Protein AF-0000000086679784 (afdb_homodimer)

Organism: NCBI:txid175570

InterPro domains:
  IPR012932 Vitamin K epoxide reductase [PF07884] (22-150)
  IPR012932 Vitamin K epoxide reductase [SM00756] (15-156)
  IPR038354 VKOR domain superfamily [G3DSA:1.20.1440.130] (6-198)
  IPR041714 Vitamin K epoxide reductase, Actinobacteria-type [cd12922] (22-152)

Radius of gyration: 24.2 Å; Cα contacts (8 Å, |Δi|>4): 444; chains: 2; bounding box: 61×72×58 Å

pLDDT: mean 85.0, std 12.87, range [53.09, 98.31]

Structure (mmCIF, N/CA/C/O backbone):
data_AF-0000000086679784-model_v1
#
loop_
_entity.id
_entity.type
_entity.pdbx_description
1 polymer 'Membrane protein'
#
loop_
_atom_site.group_PDB
_atom_site.id
_atom_site.type_symbol
_atom_site.label_atom_id
_atom_site.label_alt_id
_atom_site.label_comp_id
_atom_site.label_asym_id
_atom_site.label_entity_id
_atom_site.label_seq_id
_atom_site.pdbx_PDB_ins_code
_atom_site.Cartn_x
_atom_site.Cartn_y
_atom_site.Cartn_z
_atom_site.occupancy
_atom_site.B_iso_or_equiv
_atom_site.auth_seq_id
_atom_site.auth_comp_id
_atom_site.auth_asym_id
_atom_site.auth_atom_id
_atom_site.pdbx_PDB_mo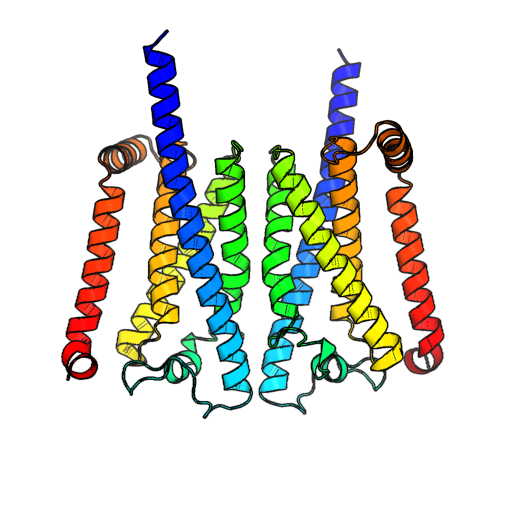del_num
ATOM 1 N N . MET A 1 1 ? -14.664 29.469 30.375 1 55.25 1 MET A N 1
ATOM 2 C CA . MET A 1 1 ? -13.359 28.875 30.094 1 55.25 1 MET A CA 1
ATOM 3 C C . MET A 1 1 ? -13.414 27.344 30.219 1 55.25 1 MET A C 1
ATOM 5 O O . MET A 1 1 ? -12.852 26.641 29.375 1 55.25 1 MET A O 1
ATOM 9 N N . THR A 1 2 ? -14.078 26.844 31.156 1 61.72 2 THR A N 1
ATOM 10 C CA . THR A 1 2 ? -14.266 25.422 31.438 1 61.72 2 THR A CA 1
ATOM 11 C C . THR A 1 2 ? -15.062 24.75 30.328 1 61.72 2 THR A C 1
ATOM 13 O O . THR A 1 2 ? -14.812 23.594 29.984 1 61.72 2 THR A O 1
ATOM 16 N N . ASP A 1 3 ? -15.945 25.484 29.672 1 59.34 3 ASP A N 1
ATOM 17 C CA . ASP A 1 3 ? -16.828 24.938 28.656 1 59.34 3 ASP A CA 1
ATOM 18 C C . ASP A 1 3 ? -16.047 24.641 27.359 1 59.34 3 ASP A C 1
ATOM 20 O O . ASP A 1 3 ? -16.25 23.609 26.734 1 59.34 3 ASP A O 1
ATOM 24 N N . VAL A 1 4 ? -15.148 25.547 27.047 1 64.5 4 VAL A N 1
ATOM 25 C CA . VAL A 1 4 ? -14.336 25.375 25.844 1 64.5 4 VAL A CA 1
ATOM 26 C C . VAL A 1 4 ? -13.422 24.172 26 1 64.5 4 VAL A C 1
ATOM 28 O O . VAL A 1 4 ? -13.242 23.375 25.062 1 64.5 4 VAL A O 1
ATOM 31 N N . LEU A 1 5 ? -12.875 23.969 27.203 1 61.12 5 LEU A N 1
ATOM 32 C CA . LEU A 1 5 ? -11.977 22.844 27.469 1 61.12 5 LEU A CA 1
ATOM 33 C C . LEU A 1 5 ? -12.719 21.516 27.391 1 61.12 5 LEU A C 1
ATOM 35 O O . LEU A 1 5 ? -12.188 20.531 26.875 1 61.12 5 LEU A O 1
ATOM 39 N N . THR A 1 6 ? -13.945 21.484 27.969 1 57.5 6 THR A N 1
ATOM 40 C CA . THR A 1 6 ? -14.758 20.281 27.922 1 57.5 6 THR A CA 1
ATOM 41 C C . THR A 1 6 ? -15.133 19.938 26.469 1 57.5 6 THR A C 1
ATOM 43 O O . THR A 1 6 ? -15.164 18.766 26.094 1 57.5 6 THR A O 1
ATOM 46 N N . ARG A 1 7 ? -15.445 20.938 25.719 1 55.91 7 ARG A N 1
ATOM 47 C CA . ARG A 1 7 ? -15.789 20.719 24.328 1 55.91 7 ARG A CA 1
ATOM 48 C C . ARG A 1 7 ? -14.586 20.203 23.547 1 55.91 7 ARG A C 1
ATOM 50 O O . ARG A 1 7 ? -14.719 19.297 22.719 1 55.91 7 ARG A O 1
ATOM 57 N N . LEU A 1 8 ? -13.508 20.766 23.875 1 56.53 8 LEU A N 1
ATOM 58 C CA . LEU A 1 8 ? -12.281 20.328 23.203 1 56.53 8 LEU A CA 1
ATOM 59 C C . LEU A 1 8 ? -11.953 18.891 23.562 1 56.53 8 LEU A C 1
ATOM 61 O O . LEU A 1 8 ? -11.508 18.125 22.703 1 56.53 8 LEU A O 1
ATOM 65 N N . ARG A 1 9 ? -12.086 18.594 24.781 1 53.34 9 ARG A N 1
ATOM 66 C CA . ARG A 1 9 ? -11.828 17.234 25.266 1 53.34 9 ARG A CA 1
ATOM 67 C C . ARG A 1 9 ? -12.797 16.25 24.625 1 53.34 9 ARG A C 1
ATOM 69 O O . ARG A 1 9 ? -12.406 15.133 24.266 1 53.34 9 ARG A O 1
ATOM 76 N N . THR A 1 10 ? -14 16.672 24.516 1 55.75 10 THR A N 1
ATOM 77 C CA . THR A 1 10 ? -15 15.789 23.906 1 55.75 10 THR A CA 1
ATOM 78 C C . THR A 1 10 ? -14.703 15.57 22.438 1 55.75 10 THR A C 1
ATOM 80 O O . THR A 1 10 ? -14.82 14.445 21.922 1 55.75 10 THR A O 1
ATOM 83 N N . ILE A 1 11 ? -14.344 16.609 21.812 1 55.75 11 ILE A N 1
ATOM 84 C CA . ILE A 1 11 ? -14.016 16.531 20.391 1 55.75 11 ILE A CA 1
ATOM 85 C C . ILE A 1 11 ? -12.789 15.641 20.203 1 55.75 11 ILE A C 1
ATOM 87 O O . ILE A 1 11 ? -12.758 14.812 19.281 1 55.75 11 ILE A O 1
ATOM 91 N N . ARG A 1 12 ? -11.922 15.867 21.062 1 55.5 12 ARG A N 1
ATOM 92 C CA . ARG A 1 12 ? -10.695 15.078 20.984 1 55.5 12 ARG A CA 1
ATOM 93 C C . ARG A 1 12 ? -10.984 13.602 21.219 1 55.5 12 ARG A C 1
ATOM 95 O O . ARG A 1 12 ? -10.43 12.734 20.531 1 55.5 12 ARG A O 1
ATOM 102 N N . HIS A 1 13 ? -11.734 13.445 22.25 1 59.12 13 HIS A N 1
ATOM 103 C CA . HIS A 1 13 ? -12.07 12.055 22.562 1 59.12 13 HIS A CA 1
ATOM 104 C C . HIS A 1 13 ? -12.836 11.414 21.406 1 59.12 13 HIS A C 1
ATOM 106 O O . HIS A 1 13 ? -12.609 10.25 21.078 1 59.12 13 HIS A O 1
ATOM 112 N N . ARG A 1 14 ? -13.523 12.242 20.828 1 66.75 14 ARG A N 1
ATOM 113 C CA . ARG A 1 14 ? -14.328 11.742 19.719 1 66.75 14 ARG A CA 1
ATOM 114 C C . ARG A 1 14 ? -13.461 11.492 18.484 1 66.75 14 ARG A C 1
ATOM 116 O O . ARG A 1 14 ? -13.609 10.477 17.812 1 66.75 14 ARG A O 1
ATOM 123 N N . ASN A 1 15 ? -12.5 12.305 18.359 1 76.12 15 ASN A N 1
ATOM 124 C CA . ASN A 1 15 ? -11.594 12.133 17.234 1 76.12 15 ASN A CA 1
ATOM 125 C C . ASN A 1 15 ? -10.703 10.906 17.406 1 76.12 15 ASN A C 1
ATOM 127 O O . ASN A 1 15 ? -10.469 10.164 16.453 1 76.12 15 ASN A O 1
ATOM 131 N N . GLY A 1 16 ? -10.32 10.766 18.609 1 85 16 GLY A N 1
ATOM 132 C CA . GLY A 1 16 ? -9.492 9.609 18.906 1 85 16 GLY A CA 1
ATOM 133 C C . GLY A 1 16 ? -10.195 8.289 18.641 1 85 16 GLY A C 1
ATOM 134 O O . GLY A 1 16 ? -9.602 7.363 18.094 1 85 16 GLY A O 1
ATOM 135 N N . TRP A 1 17 ? -11.359 8.328 18.938 1 83.69 17 TRP A N 1
ATOM 136 C CA . TRP A 1 17 ? -12.141 7.109 18.75 1 83.69 17 TRP A CA 1
ATOM 137 C C . TRP A 1 17 ? -12.383 6.848 17.266 1 83.69 17 TRP A C 1
ATOM 139 O O . TRP A 1 17 ? -12.234 5.715 16.797 1 83.69 17 TRP A O 1
ATOM 149 N N . ILE A 1 18 ? -12.758 7.832 16.484 1 86.38 18 ILE A N 1
ATOM 150 C CA . ILE A 1 18 ? -13.07 7.691 15.07 1 86.38 18 ILE A CA 1
ATOM 151 C C . ILE A 1 18 ? -11.82 7.238 14.312 1 86.38 18 ILE A C 1
ATOM 153 O O . ILE A 1 18 ? -11.867 6.254 13.57 1 86.38 18 ILE A O 1
ATOM 157 N N . PHE A 1 19 ? -10.758 7.891 14.586 1 92.31 19 PHE A N 1
ATOM 158 C CA . PHE A 1 19 ? -9.531 7.559 13.867 1 92.31 19 PHE A CA 1
ATOM 159 C C . PHE A 1 19 ? -8.922 6.27 14.406 1 92.31 19 PHE A C 1
ATOM 161 O O . PHE A 1 19 ? -8.25 5.543 13.664 1 92.31 19 PHE A O 1
ATOM 168 N N . GLY A 1 20 ? -9.156 6.016 15.68 1 93.06 20 GLY A N 1
ATOM 169 C CA . GLY A 1 20 ? -8.727 4.738 16.219 1 93.06 20 GLY A CA 1
ATOM 170 C C . GLY A 1 20 ? -9.398 3.551 15.555 1 93.06 20 GLY A C 1
ATOM 171 O O . GLY A 1 20 ? -8.742 2.578 15.188 1 93.06 20 GLY A O 1
ATOM 172 N N . THR A 1 21 ? -10.648 3.684 15.438 1 90.62 21 THR A N 1
ATOM 173 C CA . THR A 1 21 ? -11.406 2.625 14.789 1 90.62 21 THR A CA 1
ATOM 174 C C . THR A 1 21 ? -11.016 2.5 13.32 1 90.62 21 THR A C 1
ATOM 176 O O . THR A 1 21 ? -10.914 1.392 12.789 1 90.62 21 THR A O 1
ATOM 179 N N . MET A 1 22 ? -10.875 3.574 12.68 1 94.44 22 MET A N 1
ATOM 180 C CA . MET A 1 22 ? -10.43 3.576 11.297 1 94.44 22 MET A CA 1
ATOM 181 C C . MET A 1 22 ? -9.086 2.863 11.156 1 94.44 22 MET A C 1
ATOM 183 O O . MET A 1 22 ? -8.906 2.051 10.25 1 94.44 22 MET A O 1
ATOM 187 N N . LEU A 1 23 ? -8.234 3.131 12.094 1 97 23 LEU A N 1
ATOM 188 C CA . LEU A 1 23 ? -6.902 2.537 12.078 1 97 23 LEU A CA 1
ATOM 189 C C . LEU A 1 23 ? -6.977 1.027 12.273 1 97 23 LEU A C 1
ATOM 191 O O . LEU A 1 23 ? -6.398 0.267 11.492 1 97 23 LEU A O 1
ATOM 195 N N . VAL A 1 24 ? -7.66 0.61 13.242 1 96.88 24 VAL A N 1
ATOM 196 C CA . VAL A 1 24 ? -7.766 -0.813 13.547 1 96.88 24 VAL A CA 1
ATOM 197 C C . VAL A 1 24 ? -8.391 -1.548 12.359 1 96.88 24 VAL A C 1
ATOM 199 O O . VAL A 1 24 ? -7.895 -2.592 11.938 1 96.88 24 VAL A O 1
ATOM 202 N N . SER A 1 25 ? -9.438 -0.986 11.859 1 95.81 25 SER A N 1
ATOM 203 C CA . SER A 1 25 ? -10.125 -1.609 10.734 1 95.81 25 SER A CA 1
ATOM 204 C C . SER A 1 25 ? -9.234 -1.67 9.5 1 95.81 25 SER A C 1
ATOM 206 O O . SER A 1 25 ? -9.211 -2.68 8.789 1 95.81 25 SER A O 1
ATOM 208 N N . SER A 1 26 ? -8.539 -0.614 9.234 1 98 26 SER A N 1
ATOM 209 C CA . SER A 1 26 ? -7.676 -0.592 8.055 1 98 26 SER A CA 1
ATOM 210 C C . SER A 1 26 ? -6.504 -1.557 8.211 1 98 26 SER A C 1
ATOM 212 O O . SER A 1 26 ? -6.074 -2.178 7.238 1 98 26 SER A O 1
ATOM 214 N N . VAL A 1 27 ? -5.977 -1.725 9.414 1 98.31 27 VAL A N 1
ATOM 215 C CA . VAL A 1 27 ? -4.902 -2.678 9.672 1 98.31 27 VAL A CA 1
ATOM 216 C C . VAL A 1 27 ? -5.414 -4.102 9.469 1 98.31 27 VAL A C 1
ATOM 218 O O . VAL A 1 27 ? -4.73 -4.934 8.867 1 98.31 27 VAL A O 1
ATOM 221 N N . LEU A 1 28 ? -6.57 -4.332 9.922 1 97.38 28 LEU A N 1
ATOM 222 C CA . LEU A 1 28 ? -7.172 -5.648 9.734 1 97.38 28 LEU A CA 1
ATOM 223 C C . LEU A 1 28 ? -7.371 -5.949 8.258 1 97.38 28 LEU A C 1
ATOM 225 O O . LEU A 1 28 ? -7.102 -7.062 7.801 1 97.38 28 LEU A O 1
ATOM 229 N N . SER A 1 29 ? -7.879 -4.977 7.566 1 97.81 29 SER A N 1
ATOM 230 C CA . SER A 1 29 ? -8.078 -5.148 6.133 1 97.81 29 SER A CA 1
ATOM 231 C C . SER A 1 29 ? -6.758 -5.379 5.414 1 97.81 29 SER A C 1
ATOM 233 O O . SER A 1 29 ? -6.676 -6.207 4.504 1 97.81 29 SER A O 1
ATOM 235 N N . LEU A 1 30 ? -5.762 -4.68 5.805 1 98.25 30 LEU A N 1
ATOM 236 C CA . LEU A 1 30 ? -4.441 -4.871 5.215 1 98.25 30 LEU A CA 1
ATOM 237 C C . LEU A 1 30 ? -3.924 -6.281 5.488 1 98.25 30 LEU A C 1
ATOM 239 O O . LEU A 1 30 ? -3.404 -6.941 4.59 1 98.25 30 LEU A O 1
ATOM 243 N N . LEU A 1 31 ? -4.035 -6.73 6.672 1 97.69 31 LEU A N 1
ATOM 244 C CA . LEU A 1 31 ? -3.604 -8.078 7.043 1 97.69 31 LEU A CA 1
ATOM 245 C C . LEU A 1 31 ? -4.34 -9.125 6.223 1 97.69 31 LEU A C 1
ATOM 247 O O . LEU A 1 31 ? -3.721 -10.055 5.699 1 97.69 31 LEU A O 1
ATOM 251 N N . ALA A 1 32 ? -5.594 -8.961 6.145 1 96.94 32 ALA A N 1
ATOM 252 C CA . ALA A 1 32 ? -6.395 -9.891 5.355 1 96.94 32 ALA A CA 1
ATOM 253 C C . ALA A 1 32 ? -5.961 -9.883 3.893 1 96.94 32 ALA A C 1
ATOM 255 O O . ALA A 1 32 ? -5.824 -10.945 3.273 1 96.94 32 ALA A O 1
ATOM 256 N N . SER A 1 33 ? -5.777 -8.695 3.354 1 97.56 33 SER A N 1
ATOM 257 C CA . SER A 1 33 ? -5.336 -8.57 1.967 1 97.56 33 SER A CA 1
ATOM 258 C C . SER A 1 33 ? -3.967 -9.203 1.762 1 97.56 33 SER A C 1
ATOM 260 O O . SER A 1 33 ? -3.701 -9.805 0.716 1 97.56 33 SER A O 1
ATOM 262 N N . PHE A 1 34 ? -3.146 -9.062 2.732 1 97.19 34 PHE A N 1
ATOM 263 C CA . PHE A 1 34 ? -1.82 -9.664 2.67 1 97.19 34 PHE A CA 1
ATOM 264 C C . PHE A 1 34 ? -1.92 -11.188 2.658 1 97.19 34 PHE A C 1
ATOM 266 O O . PHE A 1 34 ? -1.268 -11.852 1.85 1 97.19 34 PHE A O 1
ATOM 273 N N . VAL A 1 35 ? -2.658 -11.758 3.506 1 95.62 35 VAL A N 1
ATOM 274 C CA . VAL A 1 35 ? -2.848 -13.203 3.559 1 95.62 35 VAL A CA 1
ATOM 275 C C . VAL A 1 35 ? -3.424 -13.695 2.234 1 95.62 35 VAL A C 1
ATOM 277 O O . VAL A 1 35 ? -2.961 -14.695 1.684 1 95.62 35 VAL A O 1
ATOM 280 N N . LEU A 1 36 ? -4.359 -12.984 1.715 1 95.19 36 LEU A N 1
ATOM 281 C CA . LEU A 1 36 ? -4.98 -13.367 0.452 1 95.19 36 LEU A CA 1
ATOM 282 C C . LEU A 1 36 ? -3.969 -13.32 -0.688 1 95.19 36 LEU A C 1
ATOM 284 O O . LEU A 1 36 ? -4.012 -14.156 -1.594 1 95.19 36 LEU A O 1
ATOM 288 N N . ALA A 1 37 ? -3.104 -12.344 -0.638 1 96.06 37 ALA A N 1
ATOM 289 C CA . ALA A 1 37 ? -2.064 -12.25 -1.659 1 96.06 37 ALA A CA 1
ATOM 290 C C . ALA A 1 37 ? -1.125 -13.453 -1.603 1 96.06 37 ALA A C 1
ATOM 292 O O . ALA A 1 37 ? -0.777 -14.023 -2.637 1 96.06 37 ALA A O 1
ATOM 293 N N . VAL A 1 38 ? -0.742 -13.812 -0.437 1 95 38 VAL A N 1
ATOM 294 C CA . VAL A 1 38 ? 0.135 -14.969 -0.259 1 95 38 VAL A CA 1
ATOM 295 C C . VAL A 1 38 ? -0.573 -16.234 -0.73 1 95 38 VAL A C 1
ATOM 297 O O . VAL A 1 38 ? 0.026 -17.078 -1.407 1 95 38 VAL A O 1
ATOM 300 N N . GLU A 1 39 ? -1.813 -16.344 -0.437 1 93.5 39 GLU A N 1
ATOM 301 C CA . GLU A 1 39 ? -2.582 -17.5 -0.86 1 93.5 39 GLU A CA 1
ATOM 302 C C . GLU A 1 39 ? -2.734 -17.547 -2.377 1 93.5 39 GLU A C 1
ATOM 304 O O . GLU A 1 39 ? -2.766 -18.625 -2.977 1 93.5 39 GLU A O 1
ATOM 309 N N . ALA A 1 40 ? -2.871 -16.391 -2.934 1 93.12 40 ALA A N 1
ATOM 310 C CA . ALA A 1 40 ? -2.949 -16.344 -4.391 1 93.12 40 ALA A CA 1
ATOM 311 C C . ALA A 1 40 ? -1.681 -16.906 -5.027 1 93.12 40 ALA A C 1
ATOM 313 O O . ALA A 1 40 ? -1.745 -17.609 -6.035 1 93.12 40 ALA A O 1
ATOM 314 N N . VAL A 1 41 ? -0.55 -16.641 -4.469 1 93.69 41 VAL A N 1
ATOM 315 C CA . VAL A 1 41 ? 0.724 -17.141 -4.973 1 93.69 41 VAL A CA 1
ATOM 316 C C . VAL A 1 41 ? 0.803 -18.656 -4.758 1 93.69 41 VAL A C 1
ATOM 318 O O . VAL A 1 41 ? 1.224 -19.391 -5.648 1 93.69 41 VAL A O 1
ATOM 321 N N . ASN A 1 42 ? 0.384 -19.094 -3.648 1 93.44 42 ASN A N 1
ATOM 322 C CA . ASN A 1 42 ? 0.397 -20.531 -3.348 1 93.44 42 ASN A CA 1
ATOM 323 C C . ASN A 1 42 ? -0.517 -21.312 -4.289 1 93.44 42 ASN A C 1
ATOM 325 O O . ASN A 1 42 ? -0.154 -22.391 -4.758 1 93.44 42 ASN A O 1
ATOM 329 N N . LEU A 1 43 ? -1.602 -20.766 -4.523 1 92.75 43 LEU A N 1
ATOM 330 C CA . LEU A 1 43 ? -2.557 -21.422 -5.402 1 92.75 43 LEU A CA 1
ATOM 331 C C . LEU A 1 43 ? -2.055 -21.438 -6.844 1 92.75 43 LEU A C 1
ATOM 333 O O . LEU A 1 43 ? -2.307 -22.391 -7.586 1 92.75 43 LEU A O 1
ATOM 337 N N . ALA A 1 44 ? -1.4 -20.375 -7.168 1 91.81 44 ALA A N 1
ATOM 338 C CA . ALA A 1 44 ? -0.791 -20.344 -8.5 1 91.81 44 ALA A CA 1
ATOM 339 C C . ALA A 1 44 ? 0.271 -21.438 -8.641 1 91.81 44 ALA A C 1
ATOM 341 O O . ALA A 1 44 ? 0.375 -22.078 -9.688 1 91.81 44 ALA A O 1
ATOM 342 N N . ALA A 1 45 ? 0.995 -21.688 -7.621 1 92.31 45 ALA A N 1
ATOM 343 C CA . ALA A 1 45 ? 2.051 -22.688 -7.609 1 92.31 45 ALA A CA 1
ATOM 344 C C . ALA A 1 45 ? 1.464 -24.109 -7.605 1 92.31 45 ALA A C 1
ATOM 346 O O . ALA A 1 45 ? 1.995 -25 -8.258 1 92.31 45 ALA A O 1
ATOM 347 N N . ASP A 1 46 ? 0.399 -24.172 -6.816 1 92.62 46 ASP A N 1
ATOM 348 C CA . ASP A 1 46 ? -0.284 -25.453 -6.695 1 92.62 46 ASP A CA 1
ATOM 349 C C . ASP A 1 46 ? -1.795 -25.266 -6.578 1 92.62 46 ASP A C 1
ATOM 351 O O . ASP A 1 46 ? -2.312 -25 -5.492 1 92.62 46 ASP A O 1
ATOM 355 N N . PRO A 1 47 ? -2.451 -25.484 -7.645 1 88.06 47 PRO A N 1
ATOM 356 C CA . PRO A 1 47 ? -3.9 -25.266 -7.645 1 88.06 47 PRO A CA 1
ATOM 357 C C . PRO A 1 47 ? -4.629 -26.156 -6.645 1 88.06 47 PRO A C 1
ATOM 359 O O . PRO A 1 47 ? -5.758 -25.859 -6.25 1 88.06 47 PRO A O 1
ATOM 362 N N . ASP A 1 48 ? -4.02 -27.25 -6.262 1 85.81 48 ASP A N 1
ATOM 363 C CA . ASP A 1 48 ? -4.66 -28.156 -5.328 1 85.81 48 ASP A CA 1
ATOM 364 C C . ASP A 1 48 ? -4.113 -27.984 -3.912 1 85.81 48 ASP A C 1
ATOM 366 O O . ASP A 1 48 ? -4.305 -28.844 -3.051 1 85.81 48 ASP A O 1
ATOM 370 N N . ALA A 1 49 ? -3.492 -26.891 -3.773 1 84.75 49 ALA A N 1
ATOM 371 C CA . ALA A 1 49 ? -2.895 -26.641 -2.465 1 84.75 49 ALA A CA 1
ATOM 372 C C . ALA A 1 49 ? -3.963 -26.562 -1.38 1 84.75 49 ALA A C 1
ATOM 374 O O . ALA A 1 49 ? -5.055 -26.031 -1.614 1 84.75 49 ALA A O 1
ATOM 375 N N . THR A 1 50 ? -3.707 -27.109 -0.229 1 82.19 50 THR A N 1
ATOM 376 C CA . THR A 1 50 ? -4.586 -27 0.929 1 82.19 50 THR A CA 1
ATOM 377 C C . THR A 1 50 ? -4.309 -25.719 1.7 1 82.19 50 THR A C 1
ATOM 379 O O . THR A 1 50 ? -3.283 -25.609 2.375 1 82.19 50 THR A O 1
ATOM 382 N N . LEU A 1 51 ? -5.188 -24.891 1.555 1 82.5 51 LEU A N 1
ATOM 383 C CA . LEU A 1 51 ? -5.035 -23.609 2.25 1 82.5 51 LEU A CA 1
ATOM 384 C C . LEU A 1 51 ? -5.613 -23.688 3.658 1 82.5 51 LEU A C 1
ATOM 386 O O . LEU A 1 51 ? -6.453 -24.547 3.945 1 82.5 51 LEU A O 1
ATOM 390 N N . SER A 1 52 ? -5.141 -22.812 4.539 1 79.75 52 SER A N 1
ATOM 391 C CA . SER A 1 52 ? -5.562 -22.797 5.938 1 79.75 52 SER A CA 1
ATOM 392 C C . SER A 1 52 ? -7.039 -22.438 6.066 1 79.75 52 SER A C 1
ATOM 394 O O . SER A 1 52 ? -7.691 -22.797 7.047 1 79.75 52 SER A O 1
ATOM 396 N N . CYS A 1 53 ? -7.57 -21.906 5.066 1 81.12 53 CYS A N 1
ATOM 397 C CA . CYS A 1 53 ? -8.953 -21.453 5.156 1 81.12 53 CYS A CA 1
ATOM 398 C C . CYS A 1 53 ? -9.875 -22.344 4.328 1 81.12 53 CYS A C 1
ATOM 400 O O . CYS A 1 53 ? -11.031 -21.984 4.082 1 81.12 53 CYS A O 1
ATOM 402 N N . ASN A 1 54 ? -9.367 -23.406 3.914 1 88.25 54 ASN A N 1
ATOM 403 C CA . ASN A 1 54 ? -10.195 -24.438 3.311 1 88.25 54 ASN A CA 1
ATOM 404 C C . ASN A 1 54 ? -10.742 -25.406 4.363 1 88.25 54 ASN A C 1
ATOM 406 O O . ASN A 1 54 ? -10.062 -26.359 4.734 1 88.25 54 ASN A O 1
ATOM 410 N N . ILE A 1 55 ? -11.852 -25.156 4.82 1 83.06 55 ILE A N 1
ATOM 411 C CA . ILE A 1 55 ? -12.422 -25.969 5.898 1 83.06 55 ILE A CA 1
ATOM 412 C C . ILE A 1 55 ? -13.398 -26.984 5.32 1 83.06 55 ILE A C 1
ATOM 414 O O . ILE A 1 55 ? -13.336 -28.172 5.656 1 83.06 55 ILE A O 1
ATOM 418 N N . ASN A 1 56 ? -14.297 -26.656 4.516 1 85.88 56 ASN A N 1
ATOM 419 C CA . ASN A 1 56 ? -15.273 -27.5 3.826 1 85.88 56 ASN A CA 1
ATOM 420 C C . ASN A 1 56 ? -15.672 -26.891 2.479 1 85.88 56 ASN A C 1
ATOM 422 O O . ASN A 1 56 ? -14.992 -26.016 1.962 1 85.88 56 ASN A O 1
ATOM 426 N N . ALA A 1 57 ? -16.703 -27.422 1.917 1 82.69 57 ALA A N 1
ATOM 427 C CA . ALA A 1 57 ? -17.109 -27.016 0.577 1 82.69 57 ALA A CA 1
ATOM 428 C C . ALA A 1 57 ? -17.672 -25.594 0.583 1 82.69 57 ALA A C 1
ATOM 430 O O . ALA A 1 57 ? -17.562 -24.875 -0.414 1 82.69 57 ALA A O 1
ATOM 431 N N . VAL A 1 58 ? -18.188 -25.203 1.66 1 83.69 58 VAL A N 1
ATOM 432 C CA . VAL A 1 58 ? -18.828 -23.891 1.757 1 83.69 58 VAL A CA 1
ATOM 433 C C . VAL A 1 58 ? -17.797 -22.844 2.176 1 83.69 58 VAL A C 1
ATOM 435 O O . VAL A 1 58 ? -17.812 -21.703 1.693 1 83.69 58 VAL A O 1
ATOM 438 N N . ILE A 1 59 ? -16.922 -23.219 3.031 1 87.88 59 ILE A N 1
ATOM 439 C CA . ILE A 1 59 ? -15.844 -22.344 3.463 1 87.88 59 ILE A CA 1
ATOM 440 C C . ILE A 1 59 ? -14.539 -22.781 2.803 1 87.88 59 ILE A C 1
ATOM 442 O O . ILE A 1 59 ? -13.859 -23.688 3.291 1 87.88 59 ILE A O 1
ATOM 446 N N . SER A 1 60 ? -14.258 -22.156 1.728 1 89.94 60 SER A N 1
ATOM 447 C CA . SER A 1 60 ? -13.086 -22.516 0.928 1 89.94 60 SER A CA 1
ATOM 448 C C . SER A 1 60 ? -12.445 -21.297 0.292 1 89.94 60 SER A C 1
ATOM 450 O O . SER A 1 60 ? -12.977 -20.734 -0.677 1 89.94 60 SER A O 1
ATOM 452 N N . CYS A 1 61 ? -11.328 -20.969 0.693 1 88.62 61 CYS A N 1
ATOM 453 C CA . CYS A 1 61 ? -10.594 -19.828 0.142 1 88.62 61 CYS A CA 1
ATOM 454 C C . CYS A 1 61 ? -10.109 -20.125 -1.271 1 88.62 61 CYS A C 1
ATOM 456 O O . CYS A 1 61 ? -10.086 -19.25 -2.127 1 88.62 61 CYS A O 1
ATOM 458 N N . GLY A 1 62 ? -9.727 -21.391 -1.388 1 90.88 62 GLY A N 1
ATOM 459 C CA . GLY A 1 62 ? -9.195 -21.797 -2.68 1 90.88 62 GLY A CA 1
ATOM 460 C C . GLY A 1 62 ? -10.203 -21.672 -3.805 1 90.88 62 GLY A C 1
ATOM 461 O O . GLY A 1 62 ? -9.875 -21.219 -4.902 1 90.88 62 GLY A O 1
ATOM 462 N N . THR A 1 63 ? -11.406 -22.062 -3.516 1 91.31 63 THR A N 1
ATOM 463 C CA . THR A 1 63 ? -12.469 -22 -4.52 1 91.31 63 THR A CA 1
ATOM 464 C C . THR A 1 63 ? -12.742 -20.547 -4.906 1 91.31 63 THR A C 1
ATOM 466 O O . THR A 1 63 ? -12.898 -20.234 -6.09 1 91.31 63 THR A O 1
ATOM 469 N N . VAL A 1 64 ? -12.758 -19.734 -3.959 1 91.88 64 VAL A N 1
ATOM 470 C CA . VAL A 1 64 ? -13.023 -18.312 -4.227 1 91.88 64 VAL A CA 1
ATOM 471 C C . VAL A 1 64 ? -11.828 -17.703 -4.953 1 91.88 64 VAL A C 1
ATOM 473 O O . VAL A 1 64 ? -12 -17 -5.949 1 91.88 64 VAL A O 1
ATOM 476 N N . ALA A 1 65 ? -10.641 -18.016 -4.523 1 90.62 65 ALA A N 1
ATOM 477 C CA . ALA A 1 65 ? -9.422 -17.453 -5.086 1 90.62 65 ALA A CA 1
ATOM 478 C C . ALA A 1 65 ? -9.188 -17.953 -6.512 1 90.62 65 ALA A C 1
ATOM 480 O O . ALA A 1 65 ? -8.516 -17.297 -7.305 1 90.62 65 ALA A O 1
ATOM 481 N N . GLY A 1 66 ? -9.711 -19.047 -6.812 1 90.75 66 GLY A N 1
ATOM 482 C CA . GLY A 1 66 ? -9.539 -19.625 -8.141 1 90.75 66 GLY A CA 1
ATOM 483 C C . GLY A 1 66 ? -10.562 -19.141 -9.141 1 90.75 66 GLY A C 1
ATOM 484 O O . GLY A 1 66 ? -10.469 -19.453 -10.336 1 90.75 66 GLY A O 1
ATOM 485 N N . SER A 1 67 ? -11.484 -18.375 -8.711 1 92.75 67 SER A N 1
ATOM 486 C CA . SER A 1 67 ? -12.508 -17.844 -9.602 1 92.75 67 SER A CA 1
ATOM 487 C C . SER A 1 67 ? -11.984 -16.641 -10.391 1 92.75 67 SER A C 1
ATOM 489 O O . SER A 1 67 ? -11.016 -16 -9.984 1 92.75 67 SER A O 1
ATOM 491 N N . TRP A 1 68 ? -12.641 -16.344 -11.555 1 93.31 68 TRP A N 1
ATOM 492 C CA . TRP A 1 68 ? -12.211 -15.234 -12.383 1 93.31 68 TRP A CA 1
ATOM 493 C C . TRP A 1 68 ? -12.477 -13.898 -11.695 1 93.31 68 TRP A C 1
ATOM 495 O O . TRP A 1 68 ? -11.773 -12.914 -11.945 1 93.31 68 TRP A O 1
ATOM 505 N N . GLN A 1 69 ? -13.445 -13.852 -10.797 1 93.69 69 GLN A N 1
ATOM 506 C CA . GLN A 1 69 ? -13.789 -12.633 -10.062 1 93.69 69 GLN A CA 1
ATOM 507 C C . GLN A 1 69 ? -12.648 -12.195 -9.156 1 93.69 69 GLN A C 1
ATOM 509 O O . GLN A 1 69 ? -12.484 -11 -8.883 1 93.69 69 GLN A O 1
ATOM 514 N N . ALA A 1 70 ? -11.859 -13.156 -8.719 1 92.94 70 ALA A N 1
ATOM 515 C CA . ALA A 1 70 ? -10.742 -12.859 -7.824 1 92.94 70 ALA A CA 1
ATOM 516 C C . ALA A 1 70 ? -9.562 -12.273 -8.594 1 92.94 70 ALA A C 1
ATOM 518 O O . ALA A 1 70 ? -8.602 -11.797 -7.992 1 92.94 70 ALA A O 1
ATOM 519 N N . HIS A 1 71 ? -9.602 -12.312 -9.914 1 94.38 71 HIS A N 1
ATOM 520 C CA . HIS A 1 71 ? -8.586 -11.781 -10.82 1 94.38 71 HIS A CA 1
ATOM 521 C C . HIS A 1 71 ? -9.211 -10.875 -11.875 1 94.38 71 HIS A C 1
ATOM 523 O O . HIS A 1 71 ? -8.891 -10.984 -13.062 1 94.38 71 HIS A O 1
ATOM 529 N N . LEU A 1 72 ? -10.055 -10.07 -11.422 1 92.88 72 LEU A N 1
ATOM 530 C CA . LEU A 1 72 ? -10.875 -9.258 -12.32 1 92.88 72 LEU A CA 1
ATOM 531 C C . LEU A 1 72 ? -9.992 -8.391 -13.211 1 92.88 72 LEU A C 1
ATOM 533 O O . LEU A 1 72 ? -10.289 -8.203 -14.398 1 92.88 72 LEU A O 1
ATOM 537 N N . PHE A 1 73 ? -8.883 -7.961 -12.797 1 94.06 73 PHE A N 1
ATOM 538 C CA . PHE A 1 73 ? -8.031 -7.043 -13.539 1 94.06 73 PHE A CA 1
ATOM 539 C C . PHE A 1 73 ? -6.809 -7.766 -14.086 1 94.06 73 PHE A C 1
ATOM 541 O O . PHE A 1 73 ? -5.824 -7.125 -14.469 1 94.06 73 PHE A O 1
ATOM 548 N N . GLY A 1 74 ? -6.824 -9.047 -14.047 1 92.56 74 GLY A N 1
ATOM 549 C CA . GLY A 1 74 ? -5.711 -9.828 -14.555 1 92.56 74 GLY A CA 1
ATOM 550 C C . GLY A 1 74 ? -4.676 -10.156 -13.5 1 92.56 74 GLY A C 1
ATOM 551 O O . GLY A 1 74 ? -3.629 -10.734 -13.797 1 92.56 74 GLY A O 1
ATOM 552 N N . PHE A 1 75 ? -4.793 -9.633 -12.375 1 95.31 75 PHE A N 1
ATOM 553 C CA . PHE A 1 75 ? -3.959 -9.93 -11.219 1 95.31 75 PHE A CA 1
ATOM 554 C C . PHE A 1 75 ? -4.812 -10.125 -9.977 1 95.31 75 PHE A C 1
ATOM 556 O O . PHE A 1 75 ? -5.996 -9.781 -9.969 1 95.31 75 PHE A O 1
ATOM 563 N N . PRO A 1 76 ? -4.297 -10.758 -9 1 95.88 76 PRO A N 1
ATOM 564 C CA . PRO A 1 76 ? -5.086 -10.922 -7.773 1 95.88 76 PRO A CA 1
ATOM 565 C C . PRO A 1 76 ? -5.582 -9.594 -7.211 1 95.88 76 PRO A C 1
ATOM 567 O O . PRO A 1 76 ? -4.785 -8.68 -6.98 1 95.88 76 PRO A O 1
ATOM 570 N N . ASN A 1 77 ? -6.887 -9.547 -6.957 1 96.81 77 ASN A N 1
ATOM 571 C CA . ASN A 1 77 ? -7.492 -8.32 -6.445 1 96.81 77 ASN A CA 1
ATOM 572 C C . ASN A 1 77 ? -6.895 -7.922 -5.098 1 96.81 77 ASN A C 1
ATOM 574 O O . ASN A 1 77 ? -6.984 -6.762 -4.695 1 96.81 77 ASN A O 1
ATOM 578 N N . ALA A 1 78 ? -6.324 -8.922 -4.41 1 96.31 78 ALA A N 1
ATOM 579 C CA . ALA A 1 78 ? -5.75 -8.695 -3.088 1 96.31 78 ALA A CA 1
ATOM 580 C C . ALA A 1 78 ? -4.668 -7.621 -3.141 1 96.31 78 ALA A C 1
ATOM 582 O O . ALA A 1 78 ? -4.418 -6.934 -2.148 1 96.31 78 ALA A O 1
ATOM 583 N N . PHE A 1 79 ? -4.035 -7.406 -4.293 1 97.81 79 PHE A N 1
ATOM 584 C CA . PHE A 1 79 ? -2.986 -6.402 -4.453 1 97.81 79 PHE A CA 1
ATOM 585 C C . PHE A 1 79 ? -3.547 -5 -4.262 1 97.81 79 PHE A C 1
ATOM 587 O O . PHE A 1 79 ? -2.855 -4.113 -3.756 1 97.81 79 PHE A O 1
ATOM 594 N N . LEU A 1 80 ? -4.789 -4.832 -4.637 1 97.44 80 LEU A N 1
ATOM 595 C CA . LEU A 1 80 ? -5.426 -3.531 -4.477 1 97.44 80 LEU A CA 1
ATOM 596 C C . LEU A 1 80 ? -5.586 -3.184 -2.998 1 97.44 80 LEU A C 1
ATOM 598 O O . LEU A 1 80 ? -5.402 -2.029 -2.605 1 97.44 80 LEU A O 1
ATOM 602 N N . GLY A 1 81 ? -5.941 -4.168 -2.211 1 97.25 81 GLY A N 1
ATOM 603 C CA . GLY A 1 81 ? -6.059 -3.947 -0.778 1 97.25 81 GLY A CA 1
ATOM 604 C C . GLY A 1 81 ? -4.734 -3.602 -0.121 1 97.25 81 GLY A C 1
ATOM 605 O O . GLY A 1 81 ? -4.676 -2.725 0.744 1 97.25 81 GLY A O 1
ATOM 606 N N . ILE A 1 82 ? -3.688 -4.262 -0.558 1 98.12 82 ILE A N 1
ATOM 607 C CA . ILE A 1 82 ? -2.367 -4.012 0.009 1 98.12 82 ILE A CA 1
ATOM 608 C C . ILE A 1 82 ? -1.923 -2.588 -0.32 1 98.12 82 ILE A C 1
ATOM 610 O O . ILE A 1 82 ? -1.271 -1.931 0.494 1 98.12 82 ILE A O 1
ATOM 614 N N . ALA A 1 83 ? -2.285 -2.117 -1.47 1 97.94 83 ALA A N 1
ATOM 615 C CA . ALA A 1 83 ? -1.887 -0.781 -1.904 1 97.94 83 ALA A CA 1
ATOM 616 C C . ALA A 1 83 ? -2.768 0.289 -1.264 1 97.94 83 ALA A C 1
ATOM 618 O O . ALA A 1 83 ? -2.281 1.359 -0.89 1 97.94 83 ALA A O 1
ATOM 619 N N . ALA A 1 84 ? -4.023 0.05 -1.13 1 97.56 84 ALA A N 1
ATOM 620 C CA . ALA A 1 84 ? -4.992 1.073 -0.738 1 97.56 84 ALA A CA 1
ATOM 621 C C . ALA A 1 84 ? -5 1.266 0.776 1 97.56 84 ALA A C 1
ATOM 623 O O . ALA A 1 84 ? -5.082 2.396 1.264 1 97.56 84 ALA A O 1
ATOM 624 N N . GLU A 1 85 ? -4.883 0.25 1.515 1 98.31 85 GLU A N 1
ATOM 625 C CA . GLU A 1 85 ? -5.09 0.315 2.957 1 98.31 85 GLU A CA 1
ATOM 626 C C . GLU A 1 85 ? -3.988 1.123 3.639 1 98.31 85 GLU A C 1
ATOM 628 O O . GLU A 1 85 ? -4.246 1.838 4.609 1 98.31 85 GLU A O 1
ATOM 633 N N . PRO A 1 86 ? -2.77 1.025 3.189 1 98.31 86 PRO A N 1
ATOM 634 C CA . PRO A 1 86 ? -1.749 1.86 3.826 1 98.31 86 PRO A CA 1
ATOM 635 C C . PRO A 1 86 ? -2.047 3.354 3.707 1 98.31 86 PRO A C 1
ATOM 637 O O . PRO A 1 86 ? -1.659 4.137 4.578 1 98.31 86 PRO A O 1
ATOM 640 N N . VAL A 1 87 ? -2.678 3.76 2.645 1 97.88 87 VAL A N 1
ATOM 641 C CA . VAL A 1 87 ? -3.092 5.156 2.52 1 97.88 87 VAL A CA 1
ATOM 642 C C . VAL A 1 87 ? -4.02 5.523 3.674 1 97.88 87 VAL A C 1
ATOM 644 O O . VAL A 1 87 ? -3.816 6.539 4.344 1 97.88 87 VAL A O 1
ATOM 647 N N . VAL A 1 88 ? -4.977 4.672 3.926 1 97.81 88 VAL A N 1
ATOM 648 C CA . VAL A 1 88 ? -5.945 4.914 4.988 1 97.81 88 VAL A CA 1
ATOM 649 C C . VAL A 1 88 ? -5.246 4.883 6.344 1 97.81 88 VAL A C 1
ATOM 651 O O . VAL A 1 88 ? -5.539 5.699 7.223 1 97.81 88 VAL A O 1
ATOM 654 N N . ILE A 1 89 ? -4.363 3.961 6.496 1 97.94 89 ILE A N 1
ATOM 655 C CA . ILE A 1 89 ? -3.602 3.863 7.738 1 97.94 89 ILE A CA 1
ATOM 656 C C . ILE A 1 89 ? -2.82 5.156 7.965 1 97.94 89 ILE A C 1
ATOM 658 O O . ILE A 1 89 ? -2.787 5.68 9.078 1 97.94 89 ILE A O 1
ATOM 662 N N . THR A 1 90 ? -2.234 5.68 6.914 1 97.75 90 THR A N 1
ATOM 663 C CA . THR A 1 90 ? -1.489 6.93 7.004 1 97.75 90 THR A CA 1
ATOM 664 C C . THR A 1 90 ? -2.402 8.078 7.434 1 97.75 90 THR A C 1
ATOM 666 O O . THR A 1 90 ? -2.051 8.859 8.32 1 97.75 90 THR A O 1
ATOM 669 N N . ILE A 1 91 ? -3.557 8.141 6.848 1 97.12 91 ILE A N 1
ATOM 670 C CA . ILE A 1 91 ? -4.523 9.18 7.188 1 97.12 91 ILE A CA 1
ATOM 671 C C . IL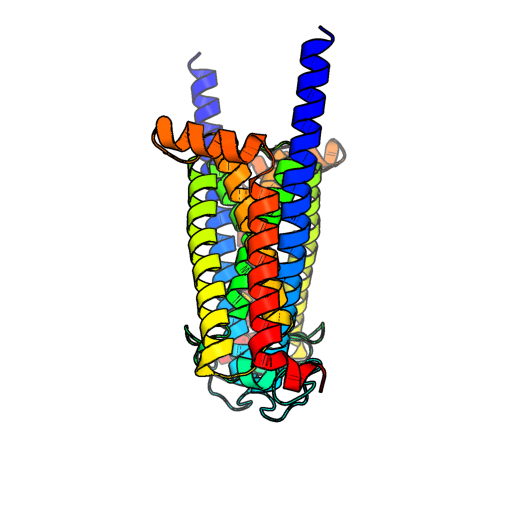E A 1 91 ? -4.922 9.055 8.656 1 97.12 91 ILE A C 1
ATOM 673 O O . ILE A 1 91 ? -4.941 10.047 9.383 1 97.12 91 ILE A O 1
ATOM 677 N N . ALA A 1 92 ? -5.199 7.863 9.07 1 96.94 92 ALA A N 1
ATOM 678 C CA . ALA A 1 92 ? -5.664 7.621 10.438 1 96.94 92 ALA A CA 1
ATOM 679 C C . ALA A 1 92 ? -4.582 7.973 11.453 1 96.94 92 ALA A C 1
ATOM 681 O O . ALA A 1 92 ? -4.836 8.711 12.414 1 96.94 92 ALA A O 1
ATOM 682 N N . VAL A 1 93 ? -3.389 7.531 11.258 1 97.12 93 VAL A N 1
ATOM 683 C CA . VAL A 1 93 ? -2.297 7.746 12.195 1 97.12 93 VAL A CA 1
ATOM 684 C C . VAL A 1 93 ? -1.928 9.227 12.234 1 97.12 93 VAL A C 1
ATOM 686 O O . VAL A 1 93 ? -1.726 9.797 13.312 1 97.12 93 VAL A O 1
ATOM 689 N N . ALA A 1 94 ? -1.784 9.812 11.094 1 96.19 94 ALA A N 1
ATOM 690 C CA . ALA A 1 94 ? -1.453 11.234 11.031 1 96.19 94 ALA A CA 1
ATOM 691 C C . ALA A 1 94 ? -2.531 12.078 11.703 1 96.19 94 ALA A C 1
ATOM 693 O O . ALA A 1 94 ? -2.223 13.047 12.398 1 96.19 94 ALA A O 1
ATOM 694 N N . SER A 1 95 ? -3.771 11.75 11.461 1 94.75 95 SER A N 1
ATOM 695 C CA . SER A 1 95 ? -4.867 12.508 12.062 1 94.75 95 SER A CA 1
ATOM 696 C C . SER A 1 95 ? -4.863 12.352 13.586 1 94.75 95 SER A C 1
ATOM 698 O O . SER A 1 95 ? -5.219 13.289 14.305 1 94.75 95 SER A O 1
ATOM 700 N N . LEU A 1 96 ? -4.562 11.172 14.055 1 93.44 96 LEU A N 1
ATOM 701 C CA . LEU A 1 96 ? -4.414 10.977 15.492 1 93.44 96 LEU A CA 1
ATOM 702 C C . LEU A 1 96 ? -3.318 11.875 16.062 1 93.44 96 LEU A C 1
ATOM 704 O O . LEU A 1 96 ? -3.35 12.242 17.234 1 93.44 96 LEU A O 1
ATOM 708 N N . GLY A 1 97 ? -2.354 12.242 15.211 1 92 97 GLY A N 1
ATOM 709 C CA . GLY A 1 97 ? -1.286 13.156 15.594 1 92 97 GLY A CA 1
ATOM 710 C C . GLY A 1 97 ? -1.658 14.617 15.414 1 92 97 GLY A C 1
ATOM 711 O O . GLY A 1 97 ? -0.841 15.508 15.664 1 92 97 GLY A O 1
ATOM 712 N N . GLY A 1 98 ? -2.824 14.82 14.883 1 91.94 98 GLY A N 1
ATOM 713 C CA . GLY A 1 98 ? -3.314 16.188 14.812 1 91.94 98 GLY A CA 1
ATOM 714 C C . GLY A 1 98 ? -3.258 16.781 13.414 1 91.94 98 GLY A C 1
ATOM 715 O O . GLY A 1 98 ? -3.494 17.969 13.227 1 91.94 98 GLY A O 1
ATOM 716 N N . VAL A 1 99 ? -2.975 16.047 12.539 1 92.94 99 VAL A N 1
ATOM 717 C CA . VAL A 1 99 ? -2.854 16.531 11.172 1 92.94 99 VAL A CA 1
ATOM 718 C C . VAL A 1 99 ? -4.242 16.734 10.57 1 92.94 99 VAL A C 1
ATOM 720 O O . VAL A 1 99 ? -5.145 15.922 10.781 1 92.94 99 VAL A O 1
ATOM 723 N N . ARG A 1 100 ? -4.375 17.828 9.875 1 91.06 100 ARG A N 1
ATOM 724 C CA . ARG A 1 100 ? -5.59 18.094 9.117 1 91.06 100 ARG A CA 1
ATOM 725 C C . ARG A 1 100 ? -5.312 18.078 7.617 1 91.06 100 ARG A C 1
ATOM 727 O O . ARG A 1 100 ? -4.426 18.781 7.133 1 91.06 100 ARG A O 1
ATOM 734 N N . PHE A 1 101 ? -6.082 17.312 6.961 1 94.38 101 PHE A N 1
ATOM 735 C CA . PHE A 1 101 ? -5.902 17.172 5.52 1 94.38 101 PHE A CA 1
ATOM 736 C C . PHE A 1 101 ? -6.828 18.109 4.766 1 94.38 101 PHE A C 1
ATOM 738 O O . PHE A 1 101 ? -7.914 18.438 5.242 1 94.38 101 PHE A O 1
ATOM 745 N N . PRO A 1 102 ? -6.367 18.578 3.699 1 93.62 102 PRO A N 1
ATOM 746 C CA . PRO A 1 102 ? -7.223 19.469 2.912 1 93.62 102 PRO A CA 1
ATOM 747 C C . PRO A 1 102 ? -8.453 18.766 2.346 1 93.62 102 PRO A C 1
ATOM 749 O O . PRO A 1 102 ? -8.453 17.531 2.205 1 93.62 102 PRO A O 1
ATOM 752 N N . ARG A 1 103 ? -9.391 19.5 1.877 1 91.5 103 ARG A N 1
ATOM 753 C CA . ARG A 1 103 ? -10.695 18.984 1.46 1 91.5 103 ARG A CA 1
ATOM 754 C C . ARG A 1 103 ? -10.578 18.156 0.194 1 91.5 103 ARG A C 1
ATOM 756 O O . ARG A 1 103 ? -11.227 17.109 0.071 1 91.5 103 ARG A O 1
ATOM 763 N N . TRP A 1 104 ? -9.867 18.641 -0.743 1 92.56 104 TRP A N 1
ATOM 764 C CA . TRP A 1 104 ? -9.742 17.922 -2 1 92.56 104 TRP A CA 1
ATOM 765 C C . TRP A 1 104 ? -9.133 16.531 -1.771 1 92.56 104 TRP A C 1
ATOM 767 O O . TRP A 1 104 ? -9.492 15.57 -2.455 1 92.56 104 TRP A O 1
ATOM 777 N N . PHE A 1 105 ? -8.18 16.484 -0.85 1 95.25 105 PHE A N 1
ATOM 778 C CA . PHE A 1 105 ? -7.52 15.227 -0.536 1 95.25 105 PHE A CA 1
ATOM 779 C C . PHE A 1 105 ? -8.5 14.25 0.107 1 95.25 105 PHE A C 1
ATOM 781 O O . PHE A 1 105 ? -8.57 13.078 -0.287 1 95.25 105 PHE A O 1
ATOM 788 N N . MET A 1 106 ? -9.242 14.68 1.009 1 94.25 106 MET A N 1
ATOM 789 C CA . MET A 1 106 ? -10.195 13.828 1.718 1 94.25 106 MET A CA 1
ATOM 790 C C . MET A 1 106 ? -11.336 13.398 0.798 1 94.25 106 MET A C 1
ATOM 792 O O . MET A 1 106 ? -11.867 12.297 0.928 1 94.25 106 MET A O 1
ATOM 796 N N . LEU A 1 107 ? -11.719 14.242 -0.054 1 92.69 107 LEU A N 1
ATOM 797 C CA . LEU A 1 107 ? -12.734 13.875 -1.036 1 92.69 107 LEU A CA 1
ATOM 798 C C . LEU A 1 107 ? -12.227 12.773 -1.959 1 92.69 107 LEU A C 1
ATOM 800 O O . LEU A 1 107 ? -12.961 11.828 -2.258 1 92.69 107 LEU A O 1
ATOM 804 N N . ALA A 1 108 ? -11 12.945 -2.389 1 94.94 108 ALA A N 1
ATOM 805 C CA . ALA A 1 108 ? -10.414 11.914 -3.238 1 94.94 108 ALA A CA 1
ATOM 806 C C . ALA A 1 108 ? -10.344 10.578 -2.508 1 94.94 108 ALA A C 1
ATOM 808 O O . ALA A 1 108 ? -10.648 9.531 -3.086 1 94.94 108 ALA A O 1
ATOM 809 N N . ALA A 1 109 ? -9.906 10.664 -1.259 1 95.62 109 ALA A N 1
ATOM 810 C CA . ALA A 1 109 ? -9.836 9.453 -0.453 1 95.62 109 ALA A CA 1
ATOM 811 C C . ALA A 1 109 ? -11.211 8.797 -0.324 1 95.62 109 ALA A C 1
ATOM 813 O O . ALA A 1 109 ? -11.336 7.578 -0.444 1 95.62 109 ALA A O 1
ATOM 814 N N . GLN A 1 110 ? -12.258 9.57 -0.139 1 94.44 110 GLN A N 1
ATOM 815 C CA . GLN A 1 110 ? -13.617 9.062 -0.006 1 94.44 110 GLN A CA 1
ATOM 816 C C . GLN A 1 110 ? -14.086 8.398 -1.296 1 94.44 110 GLN A C 1
ATOM 818 O O . GLN A 1 110 ? -14.688 7.32 -1.264 1 94.44 110 GLN A O 1
ATOM 823 N N . VAL A 1 111 ? -13.844 9.023 -2.352 1 95.62 111 VAL A N 1
ATOM 824 C CA . VAL A 1 111 ? -14.289 8.516 -3.645 1 95.62 111 VAL A CA 1
ATOM 825 C C . VAL A 1 111 ? -13.609 7.184 -3.941 1 95.62 111 VAL A C 1
ATOM 827 O O . VAL A 1 111 ? -14.266 6.203 -4.289 1 95.62 111 VAL A O 1
ATOM 830 N N . ILE A 1 112 ? -12.297 7.18 -3.771 1 96.25 112 ILE A N 1
ATOM 831 C CA . ILE A 1 112 ? -11.539 5.973 -4.07 1 96.25 112 ILE A CA 1
ATOM 832 C C . ILE A 1 112 ? -11.969 4.848 -3.131 1 96.25 112 ILE A C 1
ATOM 834 O O . ILE A 1 112 ? -12.148 3.705 -3.559 1 96.25 112 ILE A O 1
ATOM 838 N N . TYR A 1 113 ? -12.164 5.176 -1.889 1 97 113 TYR A N 1
ATOM 839 C CA . TYR A 1 113 ? -12.555 4.145 -0.931 1 97 113 TYR A CA 1
ATOM 840 C C . TYR A 1 113 ? -13.969 3.65 -1.207 1 97 113 TYR A C 1
ATOM 842 O O . TYR A 1 113 ? -14.281 2.479 -0.977 1 97 113 TYR A O 1
ATOM 850 N N . THR A 1 114 ? -14.867 4.555 -1.661 1 95.25 114 THR A N 1
ATOM 851 C CA . THR A 1 114 ? -16.219 4.145 -2.043 1 95.25 114 THR A CA 1
ATOM 852 C C . THR A 1 114 ? -16.172 3.127 -3.18 1 95.25 114 THR A C 1
ATOM 854 O O . THR A 1 114 ? -16.875 2.119 -3.146 1 95.25 114 THR A O 1
ATOM 857 N N . LEU A 1 115 ? -15.359 3.412 -4.121 1 96.75 115 LEU A N 1
ATOM 858 C CA . LEU A 1 115 ? -15.195 2.475 -5.23 1 96.75 115 LEU A CA 1
ATOM 859 C C . LEU A 1 115 ? -14.688 1.127 -4.73 1 96.75 115 LEU A C 1
ATOM 861 O O . LEU A 1 115 ? -15.164 0.077 -5.172 1 96.75 115 LEU A O 1
ATOM 865 N N . GLY A 1 116 ? -13.711 1.179 -3.816 1 96 116 GLY A N 1
ATOM 866 C CA . GLY A 1 116 ? -13.203 -0.052 -3.225 1 96 116 GLY A CA 1
ATOM 867 C C . GLY A 1 116 ? -14.258 -0.818 -2.453 1 96 116 GLY A C 1
ATOM 868 O O . GLY A 1 116 ? -14.32 -2.047 -2.525 1 96 116 GLY A O 1
ATOM 869 N N . LEU A 1 117 ? -15.062 -0.127 -1.718 1 95.44 117 LEU A N 1
ATOM 870 C CA . LEU A 1 117 ? -16.125 -0.75 -0.945 1 95.44 117 LEU A CA 1
ATOM 871 C C . LEU A 1 117 ? -17.141 -1.424 -1.863 1 95.44 117 LEU A C 1
ATOM 873 O O . LEU A 1 117 ? -17.531 -2.568 -1.628 1 95.44 117 LEU A O 1
ATOM 877 N N . LEU A 1 118 ? -17.578 -0.69 -2.844 1 95.62 118 LEU A N 1
ATOM 878 C CA . LEU A 1 118 ? -18.516 -1.244 -3.809 1 95.62 118 LEU A CA 1
ATOM 879 C C . LEU A 1 118 ? -17.953 -2.5 -4.461 1 95.62 118 LEU A C 1
ATOM 881 O O . LEU A 1 118 ? -18.688 -3.469 -4.688 1 95.62 118 LEU A O 1
ATOM 885 N N . PHE A 1 119 ? -16.75 -2.443 -4.797 1 96.88 119 PHE A N 1
ATOM 886 C CA . PHE A 1 119 ? -16.078 -3.596 -5.379 1 96.88 119 PHE A CA 1
ATOM 887 C C . PHE A 1 119 ? -16.078 -4.773 -4.41 1 96.88 119 PHE A C 1
ATOM 889 O O . PHE A 1 119 ? -16.359 -5.91 -4.809 1 96.88 119 PHE A O 1
ATOM 896 N N . ALA A 1 120 ? -15.758 -4.539 -3.15 1 94.44 120 ALA A N 1
ATOM 897 C CA . ALA A 1 120 ? -15.766 -5.594 -2.137 1 94.44 120 ALA A CA 1
ATOM 898 C C . ALA A 1 120 ? -17.141 -6.223 -2.01 1 94.44 120 ALA A C 1
ATOM 900 O O . ALA A 1 120 ? -17.266 -7.441 -1.902 1 94.44 120 ALA A O 1
ATOM 901 N N . TYR A 1 121 ? -18.188 -5.426 -1.961 1 93.88 121 TYR A N 1
ATOM 902 C CA . TYR A 1 121 ? -19.547 -5.938 -1.846 1 93.88 121 TYR A CA 1
ATOM 903 C C . TYR A 1 121 ? -19.953 -6.691 -3.105 1 93.88 121 TYR A C 1
ATOM 905 O O . TYR A 1 121 ? -20.703 -7.664 -3.037 1 93.88 121 TYR A O 1
ATOM 913 N N . TRP A 1 122 ? -19.547 -6.168 -4.219 1 94.31 122 TRP A N 1
ATOM 914 C CA . TRP A 1 122 ? -19.812 -6.906 -5.453 1 94.31 122 TRP A CA 1
ATOM 915 C C . TRP A 1 122 ? -19.188 -8.297 -5.391 1 94.31 122 TRP A C 1
ATOM 917 O O . TRP A 1 122 ? -19.812 -9.289 -5.766 1 94.31 122 TRP A O 1
ATOM 927 N N . LEU A 1 123 ? -17.969 -8.398 -4.992 1 93.19 123 LEU A N 1
ATOM 928 C CA . LEU A 1 123 ? -17.297 -9.695 -4.871 1 93.19 123 LEU A CA 1
ATOM 929 C C . LEU A 1 123 ? -18.016 -10.578 -3.857 1 93.19 123 LEU A C 1
ATOM 931 O O . LEU A 1 123 ? -18.094 -11.797 -4.039 1 93.19 123 LEU A O 1
ATOM 935 N N . PHE A 1 124 ? -18.453 -10.016 -2.729 1 91.88 124 PHE A N 1
ATOM 936 C CA . PHE A 1 124 ? -19.219 -10.75 -1.723 1 91.88 124 PHE A CA 1
ATOM 937 C C . PHE A 1 124 ? -20.484 -11.336 -2.322 1 91.88 124 PHE A C 1
ATOM 939 O O . PHE A 1 124 ? -20.812 -12.492 -2.078 1 91.88 124 PHE A O 1
ATOM 946 N N . TYR A 1 125 ? -21.156 -10.531 -3.062 1 90.38 125 TYR A N 1
ATOM 947 C CA . TYR A 1 125 ? -22.375 -10.984 -3.732 1 90.38 125 TYR A CA 1
ATOM 948 C C . TYR A 1 125 ? -22.078 -12.156 -4.66 1 90.38 125 TYR A C 1
ATOM 950 O O . TYR A 1 125 ? -22.797 -13.148 -4.66 1 90.38 125 TYR A O 1
ATOM 958 N N . GLU A 1 126 ? -21.047 -12.055 -5.438 1 91.75 126 GLU A N 1
ATOM 959 C CA . GLU A 1 126 ? -20.656 -13.117 -6.363 1 91.75 126 GLU A CA 1
ATOM 960 C C . GLU A 1 126 ? -20.281 -14.391 -5.621 1 91.75 126 GLU A C 1
ATOM 962 O O . GLU A 1 126 ? -20.594 -15.5 -6.074 1 91.75 126 GLU A O 1
ATOM 967 N N . SER A 1 127 ? -19.594 -14.242 -4.492 1 90.56 127 SER A N 1
ATOM 968 C CA . SER A 1 127 ? -19.203 -15.398 -3.693 1 90.56 127 SER A CA 1
ATOM 969 C C . SER A 1 127 ? -20.422 -16.125 -3.148 1 90.56 127 SER A C 1
ATOM 971 O O . SER A 1 127 ? -20.453 -17.359 -3.109 1 90.56 127 SER A O 1
ATOM 973 N N . MET A 1 128 ? -21.438 -15.469 -2.816 1 86.44 128 MET A N 1
ATOM 974 C CA . MET A 1 128 ? -22.625 -16.047 -2.199 1 86.44 128 MET A CA 1
ATOM 975 C C . MET A 1 128 ? -23.531 -16.672 -3.25 1 86.44 128 MET A C 1
ATOM 977 O O . MET A 1 128 ? -24.062 -17.766 -3.043 1 86.44 128 MET A O 1
ATOM 981 N N . PHE A 1 129 ? -23.656 -16.078 -4.391 1 89.06 129 PHE A N 1
ATOM 982 C CA . PHE A 1 129 ? -24.719 -16.484 -5.293 1 89.06 129 PHE A CA 1
ATOM 983 C C . PHE A 1 129 ? -24.156 -17.172 -6.527 1 89.06 129 PHE A C 1
ATOM 985 O O . PHE A 1 129 ? -24.828 -17.984 -7.156 1 89.06 129 PHE A O 1
ATOM 992 N N . ASP A 1 130 ? -23 -16.922 -6.914 1 91.25 130 ASP A N 1
ATOM 993 C CA . ASP A 1 130 ? -22.438 -17.516 -8.125 1 91.25 130 ASP A CA 1
ATOM 994 C C . ASP A 1 130 ? -21.406 -18.594 -7.785 1 91.25 130 ASP A C 1
ATOM 996 O O . ASP A 1 130 ? -21.516 -19.719 -8.266 1 91.25 130 ASP A O 1
ATOM 1000 N N . ILE A 1 131 ? -20.469 -18.312 -6.938 1 89.06 131 ILE A N 1
ATOM 1001 C CA . ILE A 1 131 ? -19.375 -19.234 -6.625 1 89.06 131 ILE A CA 1
ATOM 1002 C C . ILE A 1 131 ? -19.859 -20.297 -5.633 1 89.06 131 ILE A C 1
ATOM 1004 O O . ILE A 1 131 ? -19.531 -21.469 -5.762 1 89.06 131 ILE A O 1
ATOM 1008 N N . GLY A 1 132 ? -20.609 -19.781 -4.691 1 89.12 132 GLY A N 1
ATOM 1009 C CA . GLY A 1 132 ? -21.156 -20.703 -3.711 1 89.12 132 GLY A CA 1
ATOM 1010 C C . GLY A 1 132 ? -20.172 -21.094 -2.635 1 89.12 132 GLY A C 1
ATOM 1011 O O . GLY A 1 132 ? -20.266 -22.172 -2.045 1 89.12 132 GLY A O 1
ATOM 1012 N N . ALA A 1 133 ? -19.125 -20.344 -2.49 1 89.31 133 ALA A N 1
ATOM 1013 C CA . ALA A 1 133 ? -18.125 -20.547 -1.448 1 89.31 133 ALA A CA 1
ATOM 1014 C C . ALA A 1 133 ? -17.766 -19.234 -0.768 1 89.31 133 ALA A C 1
ATOM 1016 O O . ALA A 1 133 ? -17.781 -18.172 -1.399 1 89.31 133 ALA A O 1
ATOM 1017 N N . LEU A 1 134 ? -17.484 -19.359 0.524 1 88.69 134 LEU A N 1
ATOM 1018 C CA . LEU A 1 134 ? -17.125 -18.188 1.305 1 88.69 134 LEU A CA 1
ATOM 1019 C C . LEU A 1 134 ? -15.664 -18.234 1.719 1 88.69 134 LEU A C 1
ATOM 1021 O O . LEU A 1 134 ? -15.133 -19.297 2.043 1 88.69 134 LEU A O 1
ATOM 1025 N N . CYS A 1 135 ? -15.078 -17.141 1.657 1 90.5 135 CYS A N 1
ATOM 1026 C CA . CYS A 1 135 ? -13.703 -16.969 2.092 1 90.5 135 CYS A CA 1
ATOM 1027 C C . CYS A 1 135 ? -13.633 -16.094 3.338 1 90.5 135 CYS A C 1
ATOM 1029 O O . CYS A 1 135 ? -13.977 -14.906 3.293 1 90.5 135 CYS A O 1
ATOM 1031 N N . PRO A 1 136 ? -13.188 -16.641 4.469 1 90.94 136 PRO A N 1
ATOM 1032 C CA . PRO A 1 136 ? -13.164 -15.875 5.723 1 90.94 136 PRO A CA 1
ATOM 1033 C C . PRO A 1 136 ? -12.344 -14.594 5.617 1 90.94 136 PRO A C 1
ATOM 1035 O O . PRO A 1 136 ? -12.703 -13.578 6.207 1 90.94 136 PRO A O 1
ATOM 1038 N N . TRP A 1 137 ? -11.266 -14.641 4.965 1 93.81 137 TRP A N 1
ATOM 1039 C CA . TRP A 1 137 ? -10.43 -13.461 4.816 1 93.81 137 TRP A CA 1
ATOM 1040 C C . TRP A 1 137 ? -11.125 -12.406 3.961 1 93.81 137 TRP A C 1
ATOM 1042 O O . TRP A 1 137 ? -10.992 -11.203 4.215 1 93.81 137 TRP A O 1
ATOM 1052 N N . CYS A 1 138 ? -11.844 -12.844 2.932 1 93.5 138 CYS A N 1
ATOM 1053 C CA . CYS A 1 138 ? -12.625 -11.906 2.137 1 93.5 138 CYS A CA 1
ATOM 1054 C C . CYS A 1 138 ? -13.703 -11.242 2.986 1 93.5 138 CYS A C 1
ATOM 1056 O O . CYS A 1 138 ? -13.977 -10.047 2.834 1 93.5 138 CYS A O 1
ATOM 1058 N N . LEU A 1 139 ? -14.328 -12.039 3.812 1 91.5 139 LEU A N 1
ATOM 1059 C CA . LEU A 1 139 ? -15.336 -11.492 4.719 1 91.5 139 LEU A CA 1
ATOM 1060 C C . LEU A 1 139 ? -14.719 -10.461 5.656 1 91.5 139 LEU A C 1
ATOM 1062 O O . LEU A 1 139 ? -15.328 -9.422 5.926 1 91.5 139 LEU A O 1
ATOM 1066 N N . LEU A 1 140 ? -13.586 -10.789 6.145 1 93 140 LEU A N 1
ATOM 1067 C CA . LEU A 1 140 ? -12.898 -9.844 7.016 1 93 140 LEU A CA 1
ATOM 1068 C C . LEU A 1 140 ? -12.609 -8.539 6.281 1 93 140 LEU A C 1
ATOM 1070 O O . LEU A 1 140 ? -12.781 -7.457 6.84 1 93 140 LEU A O 1
ATOM 1074 N N . VAL A 1 141 ? -12.148 -8.617 5.078 1 95.5 141 VAL A N 1
ATOM 1075 C CA . VAL A 1 141 ? -11.891 -7.422 4.289 1 95.5 141 VAL A CA 1
ATOM 1076 C C . VAL A 1 141 ? -13.18 -6.629 4.117 1 95.5 141 VAL A C 1
ATOM 1078 O O . VAL A 1 141 ? -13.195 -5.406 4.277 1 95.5 141 VAL A O 1
ATOM 1081 N N . THR A 1 142 ? -14.289 -7.312 3.826 1 94 142 THR A N 1
ATOM 1082 C CA . THR A 1 142 ? -15.57 -6.645 3.605 1 94 142 THR A CA 1
ATOM 1083 C C . THR A 1 142 ? -16.031 -5.926 4.871 1 94 142 THR A C 1
ATOM 1085 O O . THR A 1 142 ? -16.391 -4.75 4.824 1 94 142 THR A O 1
ATOM 1088 N N . VAL A 1 143 ? -15.93 -6.582 5.949 1 92.25 143 VAL A N 1
ATOM 1089 C CA . VAL A 1 143 ? -16.359 -6.004 7.215 1 92.25 143 VAL A CA 1
ATOM 1090 C C . VAL A 1 143 ? -15.453 -4.828 7.578 1 92.25 143 VAL A C 1
ATOM 1092 O O . VAL A 1 143 ? -15.938 -3.742 7.914 1 92.25 143 VAL A O 1
ATOM 1095 N N . SER A 1 144 ? -14.219 -5.043 7.508 1 94.25 144 SER A N 1
ATOM 1096 C CA . SER A 1 144 ? -13.266 -4.008 7.895 1 94.25 144 SER A CA 1
ATOM 1097 C C . SER A 1 144 ? -13.359 -2.797 6.973 1 94.25 144 SER A C 1
ATOM 1099 O O . SER A 1 144 ? -13.32 -1.655 7.438 1 94.25 144 SER A O 1
ATOM 1101 N N . THR A 1 145 ? -13.484 -2.998 5.715 1 95.25 145 THR A N 1
ATOM 1102 C CA . THR A 1 145 ? -13.602 -1.883 4.781 1 95.25 145 THR A CA 1
ATOM 1103 C C . THR A 1 145 ? -14.883 -1.1 5.035 1 95.25 145 THR A C 1
ATOM 1105 O O . THR A 1 145 ? -14.93 0.116 4.832 1 95.25 145 THR A O 1
ATOM 1108 N N . THR A 1 146 ? -15.891 -1.777 5.414 1 93 146 THR A N 1
ATOM 1109 C CA . THR A 1 146 ? -17.141 -1.1 5.754 1 93 146 THR A CA 1
ATOM 1110 C C . THR A 1 146 ? -16.938 -0.144 6.926 1 93 146 THR A C 1
ATOM 1112 O O . THR A 1 146 ? -17.375 1.008 6.879 1 93 146 THR A O 1
ATOM 1115 N N . PHE A 1 147 ? -16.25 -0.639 7.961 1 91.62 147 PHE A N 1
ATOM 1116 C CA . PHE A 1 147 ? -15.969 0.205 9.117 1 91.62 147 PHE A CA 1
ATOM 1117 C C . PHE A 1 147 ? -15.094 1.392 8.719 1 91.62 147 PHE A C 1
ATOM 1119 O O . PHE A 1 147 ? -15.312 2.51 9.195 1 91.62 147 PHE A O 1
ATOM 1126 N N . VAL A 1 148 ? -14.148 1.153 7.898 1 94.25 148 VAL A N 1
ATOM 1127 C CA . VAL A 1 148 ? -13.273 2.234 7.445 1 94.25 148 VAL A CA 1
ATOM 1128 C C . VAL A 1 148 ? -14.094 3.266 6.672 1 94.25 148 VAL A C 1
ATOM 1130 O O . VAL A 1 148 ? -13.945 4.473 6.887 1 94.25 148 VAL A O 1
ATOM 1133 N N . PHE A 1 149 ? -14.906 2.771 5.789 1 94.31 149 PHE A N 1
ATOM 1134 C CA . PHE A 1 149 ? -15.742 3.66 4.992 1 94.31 149 PHE A CA 1
ATOM 1135 C C . PHE A 1 149 ? -16.609 4.539 5.891 1 94.31 149 PHE A C 1
ATOM 1137 O O . PHE A 1 149 ? -16.703 5.75 5.676 1 94.31 149 PHE A O 1
ATOM 1144 N N . MET A 1 150 ? -17.188 3.994 6.84 1 89.62 150 MET A N 1
ATOM 1145 C CA . MET A 1 150 ? -18.078 4.73 7.746 1 89.62 150 MET A CA 1
ATOM 1146 C C . MET A 1 150 ? -17.281 5.773 8.531 1 89.62 150 MET A C 1
ATOM 1148 O O . MET A 1 150 ? -17.75 6.902 8.719 1 89.62 150 MET A O 1
ATOM 1152 N N . SER A 1 151 ? -16.188 5.371 9.016 1 90.06 151 SER A N 1
ATOM 1153 C CA . SER A 1 151 ? -15.359 6.305 9.766 1 90.06 151 SER A CA 1
ATOM 1154 C C . SER A 1 151 ? -14.867 7.441 8.875 1 90.06 151 SER A C 1
ATOM 1156 O O . SER A 1 151 ? -14.867 8.602 9.289 1 90.06 151 SER A O 1
ATOM 1158 N N . LEU A 1 152 ? -14.477 7.102 7.727 1 91.25 152 LEU A N 1
ATOM 1159 C CA . LEU A 1 152 ? -14.023 8.109 6.773 1 91.25 152 LEU A CA 1
ATOM 1160 C C . LEU A 1 152 ? -15.156 9.062 6.406 1 91.25 152 LEU A C 1
ATOM 1162 O O . LEU A 1 152 ? -14.953 10.281 6.344 1 91.25 152 LEU A O 1
ATOM 1166 N N . THR A 1 153 ? -16.281 8.523 6.117 1 88.5 153 THR A N 1
ATOM 1167 C CA . THR A 1 153 ? -17.453 9.344 5.785 1 88.5 153 THR A CA 1
ATOM 1168 C C . THR A 1 153 ? -17.828 10.25 6.957 1 88.5 153 THR A C 1
ATOM 1170 O O . THR A 1 153 ? -18.172 11.414 6.758 1 88.5 153 THR A O 1
ATOM 1173 N N . HIS A 1 154 ? -17.766 9.68 8.133 1 86.5 154 HIS A N 1
ATOM 1174 C CA . HIS A 1 154 ? -18.047 10.461 9.336 1 86.5 154 HIS A CA 1
ATOM 1175 C C . HIS A 1 154 ? -17.141 11.68 9.422 1 86.5 154 HIS A C 1
ATOM 1177 O O . HIS A 1 154 ? -17.609 12.797 9.664 1 86.5 154 HIS A O 1
ATOM 1183 N N . VAL A 1 155 ? -15.938 11.469 9.227 1 86.12 155 VAL A N 1
ATOM 1184 C CA . VAL A 1 155 ? -14.953 12.547 9.305 1 86.12 155 VAL A CA 1
ATOM 1185 C C . VAL A 1 155 ? -15.219 13.57 8.203 1 86.12 155 VAL A C 1
ATOM 1187 O O . VAL A 1 155 ? -15.164 14.773 8.445 1 86.12 155 VAL A O 1
ATOM 1190 N N . ASN A 1 156 ? -15.516 13.125 7.07 1 87.94 156 ASN A N 1
ATOM 1191 C CA . ASN A 1 156 ? -15.727 14.023 5.941 1 87.94 156 ASN A CA 1
ATOM 1192 C C . ASN A 1 156 ? -17 14.844 6.109 1 87.94 156 ASN A C 1
ATOM 1194 O O . ASN A 1 156 ? -17.062 16 5.691 1 87.94 156 ASN A O 1
ATOM 1198 N N . ILE A 1 157 ? -18.016 14.289 6.617 1 81.94 157 ILE A N 1
ATOM 1199 C CA . ILE A 1 157 ? -19.266 15.023 6.871 1 81.94 157 ILE A CA 1
ATOM 1200 C C . ILE A 1 157 ? -19.031 16.047 7.984 1 81.94 157 ILE A C 1
ATOM 1202 O O . ILE A 1 157 ? -19.453 17.203 7.871 1 81.94 157 ILE A O 1
ATOM 1206 N N . ARG A 1 158 ? -18.453 15.57 8.977 1 79.56 158 ARG A N 1
ATOM 1207 C CA . ARG A 1 158 ? -18.172 16.438 10.117 1 79.56 158 ARG A CA 1
ATOM 1208 C C . ARG A 1 158 ? -17.359 17.656 9.695 1 79.56 158 ARG A C 1
ATOM 1210 O O . ARG A 1 158 ? -17.625 18.781 10.125 1 79.56 158 ARG A O 1
ATOM 1217 N N . ASP A 1 159 ? -16.359 17.438 8.852 1 81.38 159 ASP A N 1
ATOM 1218 C CA . ASP A 1 159 ? -15.438 18.5 8.469 1 81.38 159 ASP A CA 1
ATOM 1219 C C . ASP A 1 159 ? -15.945 19.234 7.223 1 81.38 159 ASP A C 1
ATOM 1221 O O . ASP A 1 159 ? -15.344 20.219 6.789 1 81.38 159 ASP A O 1
ATOM 1225 N N . GLY A 1 160 ? -17.078 18.734 6.652 1 76.56 160 GLY A N 1
ATOM 1226 C CA . GLY A 1 160 ? -17.672 19.391 5.488 1 76.56 160 GLY A CA 1
ATOM 1227 C C . GLY A 1 160 ? -16.859 19.188 4.223 1 76.56 160 GLY A C 1
ATOM 1228 O O . GLY A 1 160 ? -16.734 20.109 3.406 1 76.56 160 GLY A O 1
ATOM 1229 N N . ASN A 1 161 ? -16.234 18.156 4.219 1 76.44 161 ASN A N 1
ATOM 1230 C CA . ASN A 1 161 ? -15.352 17.891 3.082 1 76.44 161 ASN A CA 1
ATOM 1231 C C . ASN A 1 161 ? -16.141 17.359 1.883 1 76.44 161 ASN A C 1
ATOM 1233 O O . ASN A 1 161 ? -15.594 17.266 0.778 1 76.44 161 ASN A O 1
ATOM 1237 N N . LEU A 1 162 ? -17.469 17.078 2.191 1 71.44 162 LEU A N 1
ATOM 1238 C CA . LEU A 1 162 ? -18.297 16.578 1.102 1 71.44 162 LEU A CA 1
ATOM 1239 C C . LEU A 1 162 ? -19.094 17.703 0.462 1 71.44 162 LEU A C 1
ATOM 1241 O O . LEU A 1 162 ? -19.453 18.688 1.133 1 71.44 162 LEU A O 1
ATOM 1245 N N . TYR A 1 163 ? -18.766 18.188 -0.618 1 70.25 163 TYR A N 1
ATOM 1246 C CA . TYR A 1 163 ? -19.469 19.266 -1.291 1 70.25 163 TYR A CA 1
ATOM 1247 C C . TYR A 1 163 ? -20.969 18.969 -1.357 1 70.25 163 TYR A C 1
ATOM 1249 O O . TYR A 1 163 ? -21.531 18.797 -2.443 1 70.25 163 TYR A O 1
ATOM 1257 N N . LEU A 1 164 ? -21.453 18.688 -0.185 1 68.44 164 LEU A N 1
ATOM 1258 C CA . LEU A 1 164 ? -22.859 18.328 -0.161 1 68.44 164 LEU A CA 1
ATOM 1259 C C . LEU A 1 164 ? -23.75 19.547 0.087 1 68.44 164 LEU A C 1
ATOM 1261 O O . LEU A 1 164 ? -23.297 20.516 0.691 1 68.44 164 LEU A O 1
ATOM 1265 N N . PRO A 1 165 ? -24.938 19.469 -0.592 1 68 165 PRO A N 1
ATOM 1266 C CA . PRO A 1 165 ? -25.906 20.531 -0.3 1 68 165 PRO A CA 1
ATOM 1267 C C . PRO A 1 165 ? -26.234 20.641 1.187 1 68 165 PRO A C 1
ATOM 1269 O O . PRO A 1 165 ? -26.062 19.672 1.932 1 68 165 PRO A O 1
ATOM 1272 N N . ALA A 1 166 ? -26.578 21.844 1.66 1 65.06 166 ALA A N 1
ATOM 1273 C CA . ALA A 1 166 ? -26.797 22.188 3.062 1 65.06 166 ALA A CA 1
ATOM 1274 C C . ALA A 1 166 ? -27.766 21.219 3.73 1 65.06 166 ALA A C 1
ATOM 1276 O O . ALA A 1 166 ? -27.562 20.828 4.879 1 65.06 166 ALA A O 1
ATOM 1277 N N . ARG A 1 167 ? -28.859 20.828 3.055 1 64.56 167 ARG A N 1
ATOM 1278 C CA . ARG A 1 167 ? -29.859 19.953 3.652 1 64.56 167 ARG A CA 1
ATOM 1279 C C . ARG A 1 167 ? -29.281 18.578 3.918 1 64.56 167 ARG A C 1
ATOM 1281 O O . ARG A 1 167 ? -29.531 17.984 4.977 1 64.56 167 ARG A O 1
ATOM 1288 N N . ALA A 1 168 ? -28.594 18.047 2.957 1 63.81 168 ALA A N 1
ATOM 1289 C CA . ALA A 1 168 ? -28 16.719 3.082 1 63.81 168 ALA A CA 1
ATOM 1290 C C . ALA A 1 168 ? -26.922 16.703 4.168 1 63.81 168 ALA A C 1
ATOM 1292 O O . ALA A 1 168 ? -26.828 15.742 4.93 1 63.81 168 ALA A O 1
ATOM 1293 N N . GLN A 1 169 ? -26.297 17.75 4.18 1 65.38 169 GLN A N 1
ATOM 1294 C CA . GLN A 1 169 ? -25.266 17.875 5.199 1 65.38 169 GLN A CA 1
ATOM 1295 C C . GLN A 1 169 ? -25.875 17.859 6.602 1 65.38 169 GLN A C 1
ATOM 1297 O O . GLN A 1 169 ? -25.328 17.219 7.508 1 65.38 169 GLN A O 1
ATOM 1302 N N . ARG A 1 170 ? -26.984 18.547 6.77 1 65.81 170 ARG A N 1
ATOM 1303 C CA . ARG A 1 170 ? -27.641 18.594 8.07 1 65.81 170 ARG A CA 1
ATOM 1304 C C . ARG A 1 170 ? -28.188 17.234 8.477 1 65.81 170 ARG A C 1
ATOM 1306 O O . ARG A 1 170 ? -28.078 16.828 9.633 1 65.81 170 ARG A O 1
ATOM 1313 N N . ALA A 1 171 ? -28.75 16.578 7.488 1 62.81 171 ALA A N 1
ATOM 1314 C CA . ALA A 1 171 ? -29.281 15.258 7.773 1 62.81 171 ALA A CA 1
ATOM 1315 C C . ALA A 1 171 ? -28.188 14.281 8.164 1 62.81 171 ALA A C 1
ATOM 1317 O O . ALA A 1 171 ? -28.344 13.492 9.102 1 62.81 171 ALA A O 1
ATOM 1318 N N . LEU A 1 172 ? -27.156 14.359 7.465 1 66.5 172 LEU A N 1
ATOM 1319 C CA . LEU A 1 172 ? -26.047 13.445 7.711 1 66.5 172 LEU A CA 1
ATOM 1320 C C . LEU A 1 172 ? -25.359 13.766 9.031 1 66.5 172 LEU A C 1
ATOM 1322 O O . LEU A 1 172 ? -24.969 12.852 9.766 1 66.5 172 LEU A O 1
ATOM 1326 N N . MET A 1 173 ? -25.328 14.984 9.375 1 64.38 173 MET A N 1
ATOM 1327 C CA . MET A 1 173 ? -24.766 15.406 10.656 1 64.38 173 MET A CA 1
ATOM 1328 C C . MET A 1 173 ? -25.625 14.914 11.82 1 64.38 173 MET A C 1
ATOM 1330 O O . MET A 1 173 ? -25.094 14.531 12.867 1 64.38 173 MET A O 1
ATOM 1334 N N . ALA A 1 174 ? -26.891 15.023 11.594 1 63.41 174 ALA A N 1
ATOM 1335 C CA . ALA A 1 174 ? -27.812 14.539 12.625 1 63.41 174 ALA A CA 1
ATOM 1336 C C . ALA A 1 174 ? -27.625 13.039 12.844 1 63.41 174 ALA A C 1
ATOM 1338 O O . ALA A 1 174 ? -27.688 12.562 13.984 1 63.41 174 ALA A O 1
ATOM 1339 N N . ALA A 1 175 ? -27.422 12.414 11.75 1 58.09 175 ALA A N 1
ATOM 1340 C CA . ALA A 1 175 ? -27.25 10.961 11.82 1 58.09 175 ALA A CA 1
ATOM 1341 C C . ALA A 1 175 ? -25.953 10.609 12.547 1 58.09 175 ALA A C 1
ATOM 1343 O O . ALA A 1 175 ? -25.906 9.641 13.312 1 58.09 175 ALA A O 1
ATOM 1344 N N . ILE A 1 176 ? -24.922 11.398 12.336 1 63.03 176 ILE A N 1
ATOM 1345 C CA . ILE A 1 176 ? -23.625 11.133 12.922 1 63.03 176 ILE A CA 1
ATOM 1346 C C . ILE A 1 176 ? -23.641 11.5 14.406 1 63.03 176 ILE A C 1
ATOM 1348 O O . ILE A 1 176 ? -23 10.844 15.227 1 63.03 176 ILE A O 1
ATOM 1352 N N . ASP A 1 177 ? -24.375 12.523 14.758 1 60.09 177 ASP A N 1
ATOM 1353 C CA . ASP A 1 177 ? -24.438 13.008 16.125 1 60.09 177 ASP A CA 1
ATOM 1354 C C . ASP A 1 177 ? -25.047 11.961 17.062 1 60.09 177 ASP A C 1
ATOM 1356 O O . ASP A 1 177 ? -24.688 11.875 18.234 1 60.09 177 ASP A O 1
ATOM 1360 N N . VAL A 1 178 ? -26 11.242 16.531 1 55.38 178 VAL A N 1
ATOM 1361 C CA . VAL A 1 178 ? -26.688 10.305 17.422 1 55.38 178 VAL A CA 1
ATOM 1362 C C . VAL A 1 178 ? -26.047 8.922 17.297 1 55.38 178 VAL A C 1
ATOM 1364 O O . VAL A 1 178 ? -26.609 7.934 17.781 1 55.38 178 VAL A O 1
ATOM 1367 N N . ASP A 1 179 ? -24.859 8.82 16.875 1 62.03 179 ASP A N 1
ATOM 1368 C CA . ASP A 1 179 ? -24.109 7.574 16.703 1 62.03 179 ASP A CA 1
ATOM 1369 C C . ASP A 1 179 ? -24.906 6.578 15.852 1 62.03 179 ASP A C 1
ATOM 1371 O O . ASP A 1 179 ? -24.781 5.363 16.047 1 62.03 179 ASP A O 1
ATOM 1375 N N . LEU A 1 180 ? -25.812 7.062 15.133 1 62.09 180 LEU A N 1
ATOM 1376 C CA . LEU A 1 180 ? -26.656 6.258 14.25 1 62.09 180 LEU A CA 1
ATOM 1377 C C . LEU A 1 180 ? -25.812 5.582 13.172 1 62.09 180 LEU A C 1
ATOM 1379 O O . LEU A 1 180 ? -26.172 4.52 12.664 1 62.09 180 LEU A O 1
ATOM 1383 N N . ASP A 1 181 ? -24.75 6.195 12.977 1 66.56 181 ASP A N 1
ATOM 1384 C CA . ASP A 1 181 ? -23.875 5.621 11.961 1 66.56 181 ASP A CA 1
ATOM 1385 C C . ASP A 1 181 ? -23.312 4.277 12.406 1 66.56 181 ASP A C 1
ATOM 1387 O O . ASP A 1 181 ? -23.297 3.314 11.641 1 66.56 181 ASP A O 1
ATOM 1391 N N . LEU A 1 182 ? -22.922 4.238 13.641 1 69.44 182 LEU A N 1
ATOM 1392 C CA . LEU A 1 182 ? -22.391 2.98 14.148 1 69.44 182 LEU A CA 1
ATOM 1393 C C . LEU A 1 182 ? -23.484 1.921 14.227 1 69.44 182 LEU A C 1
ATOM 1395 O O . LEU A 1 182 ? -23.25 0.75 13.922 1 69.44 182 LEU A O 1
ATOM 1399 N N . ILE A 1 183 ? -24.578 2.373 14.609 1 69.31 183 ILE A N 1
ATOM 1400 C CA . ILE A 1 183 ? -25.703 1.452 14.719 1 69.31 183 ILE A CA 1
ATOM 1401 C C . ILE A 1 183 ? -26.078 0.931 13.336 1 69.31 183 ILE A C 1
ATOM 1403 O O . ILE A 1 183 ? -26.328 -0.266 13.156 1 69.31 183 ILE A O 1
ATOM 1407 N N . ALA A 1 184 ? -26.109 1.747 12.391 1 74 184 ALA A N 1
ATOM 1408 C CA . ALA A 1 184 ? -26.469 1.361 11.023 1 74 184 ALA A CA 1
ATOM 1409 C C . ALA A 1 184 ? -25.469 0.342 10.469 1 74 184 ALA A C 1
ATOM 1411 O O . ALA A 1 184 ? -25.875 -0.637 9.836 1 74 184 ALA A O 1
ATOM 1412 N N . VAL A 1 185 ? -24.281 0.566 10.75 1 76.88 185 VAL A N 1
ATOM 1413 C CA . VAL A 1 185 ? -23.266 -0.349 10.266 1 76.88 185 VAL A CA 1
ATOM 1414 C C . VAL A 1 185 ? -23.406 -1.701 10.953 1 76.88 185 VAL A C 1
ATOM 1416 O O . VAL A 1 185 ? -23.281 -2.75 10.32 1 76.88 185 VAL A O 1
ATOM 1419 N N . THR A 1 186 ? -23.641 -1.616 12.219 1 76.38 186 THR A N 1
ATOM 1420 C CA . THR A 1 186 ? -23.812 -2.855 12.969 1 76.38 186 THR A CA 1
ATOM 1421 C C . THR A 1 186 ? -25 -3.654 12.445 1 76.38 186 THR A C 1
ATOM 1423 O O . THR A 1 186 ? -24.906 -4.867 12.258 1 76.38 186 THR A O 1
ATOM 1426 N N . ILE A 1 187 ? -26.016 -2.953 12.203 1 77.5 187 ILE A N 1
ATOM 1427 C CA . ILE A 1 187 ? -27.203 -3.619 11.68 1 77.5 187 ILE A CA 1
ATOM 1428 C C . ILE A 1 187 ? -26.906 -4.223 10.312 1 77.5 187 ILE A C 1
ATOM 1430 O O . ILE A 1 187 ? -27.266 -5.367 10.039 1 77.5 187 ILE A O 1
ATOM 1434 N N . TRP A 1 188 ? -26.234 -3.479 9.508 1 79.5 188 TRP A N 1
ATOM 1435 C CA . TRP A 1 188 ? -25.875 -3.938 8.164 1 79.5 188 TRP A CA 1
ATOM 1436 C C . TRP A 1 188 ? -25.016 -5.191 8.234 1 79.5 188 TRP A C 1
ATOM 1438 O O . TRP A 1 188 ? -25.281 -6.172 7.531 1 79.5 188 TRP A O 1
ATOM 1448 N N . LEU A 1 189 ? -24.109 -5.223 9.109 1 82.19 189 LEU A N 1
ATOM 1449 C CA . LEU A 1 189 ? -23.219 -6.367 9.25 1 82.19 189 LEU A CA 1
ATOM 1450 C C . LEU A 1 189 ? -23.953 -7.574 9.805 1 82.19 189 LEU A C 1
ATOM 1452 O O . LEU A 1 189 ? -23.688 -8.711 9.422 1 82.19 189 LEU A O 1
ATOM 1456 N N . LEU A 1 190 ? -24.891 -7.289 10.664 1 79.94 190 LEU A N 1
ATOM 1457 C CA . LEU A 1 190 ? -25.703 -8.367 11.211 1 79.94 190 LEU A CA 1
ATOM 1458 C C . LEU A 1 190 ? -26.594 -8.969 10.141 1 79.94 190 LEU A C 1
ATOM 1460 O O . LEU A 1 190 ? -26.797 -10.188 10.094 1 79.94 190 LEU A O 1
ATOM 1464 N N . VAL A 1 191 ? -27.094 -8.117 9.359 1 80.12 191 VAL A N 1
ATOM 1465 C CA . VAL A 1 191 ? -27.922 -8.594 8.25 1 80.12 191 VAL A CA 1
ATOM 1466 C C . VAL A 1 191 ? -27.078 -9.453 7.316 1 80.12 191 VAL A C 1
ATOM 1468 O O . VAL A 1 191 ? -27.516 -10.516 6.867 1 80.12 191 VAL A O 1
ATOM 1471 N N . LEU A 1 192 ? -25.906 -9.016 7.047 1 79.75 192 LEU A N 1
ATOM 1472 C CA . LEU A 1 192 ? -25.031 -9.789 6.184 1 79.75 192 LEU A CA 1
ATOM 1473 C C . LEU A 1 192 ? -24.672 -11.133 6.824 1 79.75 192 LEU A C 1
ATOM 1475 O O . LEU A 1 192 ? -24.688 -12.164 6.152 1 79.75 192 LEU A O 1
ATOM 1479 N N . ALA A 1 193 ? -24.422 -11.078 8.07 1 80.12 193 ALA A N 1
ATOM 1480 C CA . ALA A 1 193 ? -24.141 -12.312 8.797 1 80.12 193 ALA A CA 1
ATOM 1481 C C . ALA A 1 193 ? -25.328 -13.266 8.766 1 80.12 193 ALA A C 1
ATOM 1483 O O . ALA A 1 193 ? -25.156 -14.469 8.555 1 80.12 193 ALA A O 1
ATOM 1484 N N . LEU A 1 194 ? -26.422 -12.656 9 1 77.88 194 LEU A N 1
ATOM 1485 C CA . LEU A 1 194 ? -27.641 -13.445 8.969 1 77.88 194 LEU A CA 1
ATOM 1486 C C . LEU A 1 194 ? -27.859 -14.062 7.586 1 77.88 194 LEU A C 1
ATOM 1488 O O . LEU A 1 194 ? -28.25 -15.227 7.469 1 77.88 194 LEU A O 1
ATOM 1492 N N . ALA A 1 195 ? -27.625 -13.328 6.625 1 79.19 195 ALA A N 1
ATOM 1493 C CA . ALA A 1 195 ? -27.766 -13.82 5.258 1 79.19 195 ALA A CA 1
ATOM 1494 C C . ALA A 1 195 ? -26.828 -15 5.012 1 79.19 195 ALA A C 1
ATOM 1496 O O . ALA A 1 195 ? -27.219 -15.992 4.391 1 79.19 195 ALA A O 1
ATOM 1497 N N . VAL A 1 196 ? -25.688 -14.953 5.504 1 78 196 VAL A N 1
ATOM 1498 C CA . VAL A 1 196 ? -24.703 -16.016 5.344 1 78 196 VAL A CA 1
ATOM 1499 C C . VAL A 1 196 ? -25.156 -17.266 6.094 1 78 196 VAL A C 1
ATOM 1501 O O . VAL A 1 196 ? -25.109 -18.375 5.551 1 78 196 VAL A O 1
ATOM 1504 N N . VAL A 1 197 ? -25.641 -17.031 7.281 1 77.88 197 VAL A N 1
ATOM 1505 C CA . VAL A 1 197 ? -26.078 -18.156 8.109 1 77.88 197 VAL A CA 1
ATOM 1506 C C . VAL A 1 197 ? -27.312 -18.812 7.492 1 77.88 197 VAL A C 1
ATOM 1508 O O . VAL A 1 197 ? -27.438 -20.031 7.488 1 77.88 197 VAL A O 1
ATOM 1511 N N . LEU A 1 198 ? -28.156 -17.984 7.031 1 76.06 198 LEU A N 1
ATOM 1512 C CA . LEU A 1 198 ? -29.391 -18.516 6.441 1 76.06 198 LEU A CA 1
ATOM 1513 C C . LEU A 1 198 ? -29.078 -19.297 5.168 1 76.06 198 LEU A C 1
ATOM 1515 O O . LEU A 1 198 ? -29.719 -20.328 4.898 1 76.06 198 LEU A O 1
ATOM 1519 N N . LYS A 1 199 ? -28.25 -18.875 4.461 1 77.5 199 LYS A N 1
ATOM 1520 C CA . LYS A 1 199 ? -27.922 -19.547 3.203 1 77.5 199 LYS A CA 1
ATOM 1521 C C . LYS A 1 199 ? -27.078 -20.797 3.445 1 77.5 199 LYS A C 1
ATOM 1523 O O . LYS A 1 199 ? -27.312 -21.828 2.828 1 77.5 199 LYS A O 1
ATOM 1528 N N . TYR A 1 200 ? -26.234 -20.719 4.418 1 75.69 200 TYR A N 1
ATOM 1529 C CA . TYR A 1 200 ? -25.266 -21.797 4.559 1 75.69 200 TYR A CA 1
ATOM 1530 C C . TYR A 1 200 ? -25.375 -22.438 5.941 1 75.69 200 TYR A C 1
ATOM 1532 O O . TYR A 1 200 ? -24.516 -23.25 6.32 1 75.69 200 TYR A O 1
ATOM 1540 N N . GLY A 1 201 ? -26.297 -22.016 6.691 1 72.62 201 GLY A N 1
ATOM 1541 C CA . GLY A 1 201 ? -26.422 -22.469 8.062 1 72.62 201 GLY A CA 1
ATOM 1542 C C . GLY A 1 201 ? -26.359 -23.984 8.203 1 72.62 201 GLY A C 1
ATOM 1543 O O . GLY A 1 201 ? -25.672 -24.5 9.078 1 72.62 201 GLY A O 1
ATOM 1544 N N . SER A 1 202 ? -27.016 -24.672 7.309 1 71.12 202 SER A N 1
ATOM 1545 C CA . SER A 1 202 ? -27.047 -26.125 7.402 1 71.12 202 SER A CA 1
ATOM 1546 C C . SER A 1 202 ? -25.672 -26.719 7.125 1 71.12 202 SER A C 1
ATOM 1548 O O . SER A 1 202 ? -25.266 -27.703 7.75 1 71.12 202 SER A O 1
ATOM 1550 N N . ALA A 1 203 ? -24.969 -26.062 6.281 1 67.06 203 ALA A N 1
ATOM 1551 C CA . ALA A 1 203 ? -23.641 -26.547 5.922 1 67.06 203 ALA A CA 1
ATOM 1552 C C . ALA A 1 203 ? -22.594 -26.109 6.957 1 67.06 203 ALA A C 1
ATOM 1554 O O . ALA A 1 203 ? -21.609 -26.812 7.18 1 67.06 203 ALA A O 1
ATOM 1555 N N . LEU A 1 204 ? -22.844 -25.016 7.613 1 63.69 204 LEU A N 1
ATOM 1556 C CA . LEU A 1 204 ? -21.891 -24.453 8.562 1 63.69 204 LEU A CA 1
ATOM 1557 C C . LEU A 1 204 ? -22 -25.141 9.922 1 63.69 204 LEU A C 1
ATOM 1559 O O . LEU A 1 204 ? -21 -25.359 10.602 1 63.69 204 LEU A O 1
ATOM 1563 N N . PHE A 1 205 ? -23.281 -25.391 10.312 1 64.12 205 PHE A N 1
ATOM 1564 C CA . PHE A 1 205 ? -23.516 -25.906 11.656 1 64.12 205 PHE A CA 1
ATOM 1565 C C . PHE A 1 205 ? -24 -27.344 11.594 1 64.12 205 PHE A C 1
ATOM 1567 O O . PHE A 1 205 ? -24.219 -27.984 12.633 1 64.12 205 PHE A O 1
ATOM 1574 N N . GLY A 1 206 ? -24.141 -27.766 10.344 1 54.38 206 GLY A N 1
ATOM 1575 C CA . GLY A 1 206 ? -24.609 -29.156 10.25 1 54.38 206 GLY A CA 1
ATOM 1576 C C . GLY A 1 206 ? -23.484 -30.141 10 1 54.38 206 GLY A C 1
ATOM 1577 O O . GLY A 1 206 ? -22.391 -29.75 9.586 1 54.38 206 GLY A O 1
ATOM 1578 N N . MET B 1 1 ? 8.438 44.031 2.668 1 55.53 1 MET B N 1
ATOM 1579 C CA . MET B 1 1 ? 7.25 43.25 2.336 1 55.53 1 MET B CA 1
ATOM 1580 C C . MET B 1 1 ? 7.512 42.344 1.138 1 55.53 1 MET B C 1
ATOM 1582 O O . MET B 1 1 ? 7.105 41.188 1.135 1 55.53 1 MET B O 1
ATOM 1586 N N . THR B 1 2 ? 8.195 42.781 0.164 1 61.75 2 THR B N 1
ATOM 1587 C CA . THR B 1 2 ? 8.555 42.062 -1.06 1 61.75 2 THR B CA 1
ATOM 1588 C C . THR B 1 2 ? 9.508 40.906 -0.758 1 61.75 2 THR B C 1
ATOM 1590 O O . THR B 1 2 ? 9.453 39.875 -1.405 1 61.75 2 THR B O 1
ATOM 1593 N N . ASP B 1 3 ? 10.32 41.062 0.281 1 59.38 3 ASP B N 1
ATOM 1594 C CA . ASP B 1 3 ? 11.336 40.062 0.615 1 59.38 3 ASP B CA 1
ATOM 1595 C C . ASP B 1 3 ? 10.688 38.812 1.221 1 59.38 3 ASP B C 1
ATOM 1597 O O . ASP B 1 3 ? 11.086 37.688 0.903 1 59.38 3 ASP B O 1
ATOM 1601 N N . VAL B 1 4 ? 9.703 39.031 2.059 1 64 4 VAL B N 1
ATOM 1602 C CA . VAL B 1 4 ? 9.008 37.906 2.691 1 64 4 VAL B CA 1
ATOM 1603 C C . VAL B 1 4 ? 8.25 37.125 1.638 1 64 4 VAL B C 1
ATOM 1605 O O . VAL B 1 4 ? 8.25 35.875 1.669 1 64 4 VAL B O 1
ATOM 1608 N N . LEU B 1 5 ? 7.66 37.781 0.677 1 61.09 5 LEU B N 1
ATOM 1609 C CA . LEU B 1 5 ? 6.902 37.125 -0.375 1 61.09 5 LEU B CA 1
ATOM 1610 C C . LEU B 1 5 ? 7.824 36.281 -1.271 1 61.09 5 LEU B C 1
ATOM 1612 O O . LEU B 1 5 ? 7.469 35.188 -1.688 1 61.09 5 LEU B O 1
ATOM 1616 N N . THR B 1 6 ? 8.992 36.875 -1.618 1 57.06 6 THR B N 1
ATOM 1617 C CA . THR B 1 6 ? 9.969 36.156 -2.432 1 57.06 6 THR B CA 1
ATOM 1618 C C . THR B 1 6 ? 10.484 34.906 -1.695 1 57.06 6 THR B C 1
ATOM 1620 O O . THR B 1 6 ? 10.703 33.875 -2.305 1 57.06 6 THR B O 1
ATOM 1623 N N . ARG B 1 7 ? 10.711 35.031 -0.442 1 55.84 7 ARG B N 1
ATOM 1624 C CA . ARG B 1 7 ? 11.164 33.906 0.361 1 55.84 7 ARG B CA 1
ATOM 1625 C C . ARG B 1 7 ? 10.102 32.812 0.43 1 55.84 7 ARG B C 1
ATOM 1627 O O . ARG B 1 7 ? 10.414 31.625 0.324 1 55.84 7 ARG B O 1
ATOM 1634 N N . LEU B 1 8 ? 8.914 33.281 0.585 1 56.56 8 LEU B N 1
ATOM 1635 C CA . LEU B 1 8 ? 7.812 32.344 0.639 1 56.56 8 LEU B CA 1
ATOM 1636 C C . LEU B 1 8 ? 7.656 31.609 -0.693 1 56.56 8 LEU B C 1
ATOM 1638 O O . LEU B 1 8 ? 7.387 30.406 -0.721 1 56.56 8 LEU B O 1
ATOM 1642 N N . ARG B 1 9 ? 7.762 32.344 -1.737 1 53.09 9 ARG B N 1
ATOM 1643 C CA . ARG B 1 9 ? 7.676 31.766 -3.074 1 53.09 9 ARG B CA 1
ATOM 1644 C C . ARG B 1 9 ? 8.812 30.766 -3.318 1 53.09 9 ARG B C 1
ATOM 1646 O O . ARG B 1 9 ? 8.609 29.719 -3.93 1 53.09 9 ARG B O 1
ATOM 1653 N N . THR B 1 10 ? 9.969 31.141 -2.875 1 55.38 10 THR B N 1
ATOM 1654 C CA . THR B 1 10 ? 11.125 30.266 -3.055 1 55.38 10 THR B CA 1
ATOM 1655 C C . THR B 1 10 ? 10.961 28.984 -2.244 1 55.38 10 THR B C 1
ATOM 1657 O O . THR B 1 10 ? 11.273 27.906 -2.729 1 55.38 10 THR B O 1
ATOM 1660 N N . ILE B 1 11 ? 10.508 29.156 -1.075 1 55.81 11 ILE B N 1
ATOM 1661 C CA . ILE B 1 11 ? 10.289 28.016 -0.204 1 55.81 11 ILE B CA 1
ATOM 1662 C C . ILE B 1 11 ? 9.219 27.094 -0.809 1 55.81 11 ILE B C 1
ATOM 1664 O O . ILE B 1 11 ? 9.367 25.875 -0.811 1 55.81 11 ILE B O 1
ATOM 1668 N N . ARG B 1 12 ? 8.266 27.766 -1.288 1 55.53 12 ARG B N 1
ATOM 1669 C CA . ARG B 1 12 ? 7.184 27 -1.897 1 55.53 12 ARG B CA 1
ATOM 1670 C C . ARG B 1 12 ? 7.668 26.266 -3.137 1 55.53 12 ARG B C 1
ATOM 1672 O O . ARG B 1 12 ? 7.297 25.109 -3.357 1 55.53 12 ARG B O 1
ATOM 1679 N N . HIS B 1 13 ? 8.375 27.031 -3.895 1 58 13 HIS B N 1
ATOM 1680 C CA . HIS B 1 13 ? 8.898 26.406 -5.102 1 58 13 HIS B CA 1
ATOM 1681 C C . HIS B 1 13 ? 9.828 25.234 -4.766 1 58 13 HIS B C 1
ATOM 1683 O O . HIS B 1 13 ? 9.789 24.203 -5.426 1 58 13 HIS B O 1
ATOM 1689 N N . ARG B 1 14 ? 10.445 25.438 -3.75 1 66.12 14 ARG B N 1
ATOM 1690 C CA . ARG B 1 14 ? 11.383 24.406 -3.334 1 66.12 14 ARG B CA 1
ATOM 1691 C C . ARG B 1 14 ? 10.648 23.203 -2.754 1 66.12 14 ARG B C 1
ATOM 1693 O O . ARG B 1 14 ? 10.992 22.047 -3.047 1 66.12 14 ARG B O 1
ATOM 1700 N N . ASN B 1 15 ? 9.609 23.516 -2.127 1 75.81 15 ASN B N 1
ATOM 1701 C CA . ASN B 1 15 ? 8.812 22.422 -1.556 1 75.81 15 ASN B CA 1
ATOM 1702 C C . ASN B 1 15 ? 8.102 21.625 -2.639 1 75.81 15 ASN B C 1
ATOM 1704 O O . ASN B 1 15 ? 8.047 20.391 -2.57 1 75.81 15 ASN B O 1
ATOM 1708 N N . GLY B 1 16 ? 7.668 22.359 -3.576 1 84.88 16 GLY B N 1
ATOM 1709 C CA . GLY B 1 16 ? 7 21.703 -4.684 1 84.88 16 GLY B CA 1
ATOM 1710 C C . GLY B 1 16 ? 7.902 20.734 -5.438 1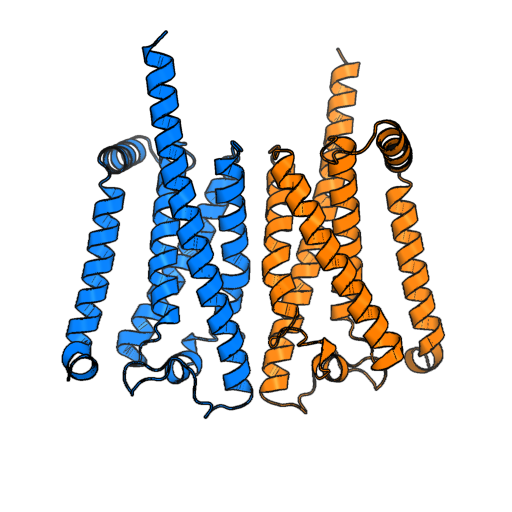 84.88 16 GLY B C 1
ATOM 1711 O O . GLY B 1 16 ? 7.48 19.641 -5.809 1 84.88 16 GLY B O 1
ATOM 1712 N N . TRP B 1 17 ? 9.031 21.156 -5.547 1 83.56 17 TRP B N 1
ATOM 1713 C CA . TRP B 1 17 ? 9.992 20.328 -6.273 1 83.56 17 TRP B CA 1
ATOM 1714 C C . TRP B 1 17 ? 10.367 19.094 -5.469 1 83.56 17 TRP B C 1
ATOM 1716 O O . TRP B 1 17 ? 10.414 17.984 -6.012 1 83.56 17 TRP B O 1
ATOM 1726 N N . ILE B 1 18 ? 10.648 19.219 -4.195 1 86.25 18 ILE B N 1
ATOM 1727 C CA . ILE B 1 18 ? 11.07 18.109 -3.34 1 86.25 18 ILE B CA 1
ATOM 1728 C C . ILE B 1 18 ? 9.961 17.078 -3.252 1 86.25 18 ILE B C 1
ATOM 1730 O O . ILE B 1 18 ? 10.195 15.883 -3.486 1 86.25 18 ILE B O 1
ATOM 1734 N N . PHE B 1 19 ? 8.797 17.547 -3.029 1 92.25 19 PHE B N 1
ATOM 1735 C CA . PHE B 1 19 ? 7.68 16.625 -2.875 1 92.25 19 PHE B CA 1
ATOM 1736 C C . PHE B 1 19 ? 7.227 16.094 -4.23 1 92.25 19 PHE B C 1
ATOM 1738 O O . PHE B 1 19 ? 6.723 14.969 -4.324 1 92.25 19 PHE B O 1
ATOM 1745 N N . GLY B 1 20 ? 7.41 16.906 -5.25 1 93 20 GLY B N 1
ATOM 1746 C CA . GLY B 1 20 ? 7.133 16.406 -6.59 1 93 20 GLY B CA 1
ATOM 1747 C C . GLY B 1 20 ? 8.016 15.242 -6.988 1 93 20 GLY B C 1
ATOM 1748 O O . GLY B 1 20 ? 7.531 14.234 -7.512 1 93 20 GLY B O 1
ATOM 1749 N N . THR B 1 21 ? 9.242 15.422 -6.727 1 90.5 21 THR B N 1
ATOM 1750 C CA . THR B 1 21 ? 10.188 14.352 -7.031 1 90.5 21 THR B CA 1
ATOM 1751 C C . THR B 1 21 ? 9.914 13.125 -6.176 1 90.5 21 THR B C 1
ATOM 1753 O O . THR B 1 21 ? 10.016 11.992 -6.652 1 90.5 21 THR B O 1
ATOM 1756 N N . MET B 1 22 ? 9.672 13.328 -4.965 1 94.44 22 MET B N 1
ATOM 1757 C CA . MET B 1 22 ? 9.32 12.234 -4.07 1 94.44 22 MET B CA 1
ATOM 1758 C C . MET B 1 22 ? 8.109 11.469 -4.594 1 94.44 22 MET B C 1
ATOM 1760 O O . MET B 1 22 ? 8.102 10.234 -4.605 1 94.44 22 MET B O 1
ATOM 1764 N N . LEU B 1 23 ? 7.16 12.219 -5.066 1 96.94 23 LEU B N 1
ATOM 1765 C CA . LEU B 1 23 ? 5.93 11.625 -5.582 1 96.94 23 LEU B CA 1
ATOM 1766 C C . LEU B 1 23 ? 6.211 10.789 -6.832 1 96.94 23 LEU B C 1
ATOM 1768 O O . LEU B 1 23 ? 5.801 9.633 -6.918 1 96.94 23 LEU B O 1
ATOM 1772 N N . VAL B 1 24 ? 6.887 11.344 -7.742 1 96.88 24 VAL B N 1
ATOM 1773 C CA . VAL B 1 24 ? 7.18 10.656 -8.992 1 96.88 24 VAL B CA 1
ATOM 1774 C C . VAL B 1 24 ? 7.984 9.391 -8.711 1 96.88 24 VAL B C 1
ATOM 1776 O O . VAL B 1 24 ? 7.672 8.32 -9.234 1 96.88 24 VAL B O 1
ATOM 1779 N N . SER B 1 25 ? 8.977 9.539 -7.891 1 95.81 25 SER B N 1
ATOM 1780 C CA . SER B 1 25 ? 9.82 8.398 -7.559 1 95.81 25 SER B CA 1
ATOM 1781 C C . SER B 1 25 ? 9.031 7.312 -6.844 1 95.81 25 SER B C 1
ATOM 1783 O O . SER B 1 25 ? 9.203 6.125 -7.121 1 95.81 25 SER B O 1
ATOM 1785 N N . SER B 1 26 ? 8.203 7.699 -5.93 1 97.94 26 SER B N 1
ATOM 1786 C CA . SER B 1 26 ? 7.426 6.711 -5.188 1 97.94 26 SER B CA 1
ATOM 1787 C C . SER B 1 26 ? 6.402 6.023 -6.082 1 97.94 26 SER B C 1
ATOM 1789 O O . SER B 1 26 ? 6.133 4.832 -5.926 1 97.94 26 SER B O 1
ATOM 1791 N N . VAL B 1 27 ? 5.824 6.734 -7.039 1 98.31 27 VAL B N 1
ATOM 1792 C CA . VAL B 1 27 ? 4.887 6.148 -7.992 1 98.31 27 VAL B CA 1
ATOM 1793 C C . VAL B 1 27 ? 5.613 5.141 -8.883 1 98.31 27 VAL B C 1
ATOM 1795 O O . VAL B 1 27 ? 5.098 4.055 -9.148 1 98.31 27 VAL B O 1
ATOM 1798 N N . LEU B 1 28 ? 6.754 5.496 -9.281 1 97.38 28 LEU B N 1
ATOM 1799 C CA . LEU B 1 28 ? 7.551 4.586 -10.102 1 97.38 28 LEU B CA 1
ATOM 1800 C C . LEU B 1 28 ? 7.891 3.318 -9.328 1 97.38 28 LEU B C 1
ATOM 1802 O O . LEU B 1 28 ? 7.816 2.215 -9.867 1 97.38 28 LEU B O 1
ATOM 1806 N N . SER B 1 29 ? 8.297 3.518 -8.109 1 97.81 29 SER B N 1
ATOM 1807 C CA . SER B 1 29 ? 8.617 2.367 -7.273 1 97.81 29 SER B CA 1
ATOM 1808 C C . SER B 1 29 ? 7.391 1.486 -7.055 1 97.81 29 SER B C 1
ATOM 1810 O O . SER B 1 29 ? 7.492 0.258 -7.074 1 97.81 29 SER B O 1
ATOM 1812 N N . LEU B 1 30 ? 6.273 2.094 -6.859 1 98.25 30 LEU B N 1
ATOM 1813 C CA . LEU B 1 30 ? 5.035 1.335 -6.695 1 98.25 30 LEU B CA 1
ATOM 1814 C C . LEU B 1 30 ? 4.715 0.547 -7.961 1 98.25 30 LEU B C 1
ATOM 1816 O O . LEU B 1 30 ? 4.359 -0.632 -7.891 1 98.25 30 LEU B O 1
ATOM 1820 N N . LEU B 1 31 ? 4.82 1.149 -9.078 1 97.69 31 LEU B N 1
ATOM 1821 C CA . LEU B 1 31 ? 4.562 0.487 -10.352 1 97.69 31 LEU B CA 1
ATOM 1822 C C . LEU B 1 31 ? 5.5 -0.703 -10.547 1 97.69 31 LEU B C 1
ATOM 1824 O O . LEU B 1 31 ? 5.059 -1.787 -10.93 1 97.69 31 LEU B O 1
ATOM 1828 N N . ALA B 1 32 ? 6.715 -0.465 -10.281 1 97 32 ALA B N 1
ATOM 1829 C CA . ALA B 1 32 ? 7.691 -1.545 -10.406 1 97 32 ALA B CA 1
ATOM 1830 C C . ALA B 1 32 ? 7.363 -2.691 -9.453 1 97 32 ALA B C 1
ATOM 1832 O O . ALA B 1 32 ? 7.422 -3.861 -9.836 1 97 32 ALA B O 1
ATOM 1833 N N . SER B 1 33 ? 7.039 -2.346 -8.219 1 97.56 33 SER B N 1
ATOM 1834 C CA . SER B 1 33 ? 6.68 -3.361 -7.238 1 97.56 33 SER B CA 1
ATOM 1835 C C . SER B 1 33 ? 5.43 -4.129 -7.668 1 97.56 33 SER B C 1
ATOM 1837 O O . SER B 1 33 ? 5.328 -5.332 -7.434 1 97.56 33 SER B O 1
ATOM 1839 N N . PHE B 1 34 ? 4.539 -3.428 -8.242 1 97.19 34 PHE B N 1
ATOM 1840 C CA . PHE B 1 34 ? 3.322 -4.062 -8.742 1 97.19 34 PHE B CA 1
ATOM 1841 C C . PHE B 1 34 ? 3.643 -5.043 -9.859 1 97.19 34 PHE B C 1
ATOM 1843 O O . PHE B 1 34 ? 3.148 -6.176 -9.859 1 97.19 34 PHE B O 1
ATOM 1850 N N . VAL B 1 35 ? 4.398 -4.676 -10.805 1 95.62 35 VAL B N 1
ATOM 1851 C CA . VAL B 1 35 ? 4.797 -5.551 -11.906 1 95.62 35 VAL B CA 1
ATOM 1852 C C . VAL B 1 35 ? 5.523 -6.777 -11.352 1 95.62 35 VAL B C 1
ATOM 1854 O O . VAL B 1 35 ? 5.246 -7.906 -11.766 1 95.62 35 VAL B O 1
ATOM 1857 N N . LEU B 1 36 ? 6.383 -6.57 -10.422 1 95.19 36 LEU B N 1
ATOM 1858 C CA . LEU B 1 36 ? 7.137 -7.668 -9.828 1 95.19 36 LEU B CA 1
ATOM 1859 C C . LEU B 1 36 ? 6.203 -8.633 -9.102 1 95.19 36 LEU B C 1
ATOM 1861 O O . LEU B 1 36 ? 6.43 -9.852 -9.117 1 95.19 36 LEU B O 1
ATOM 1865 N N . ALA B 1 37 ? 5.199 -8.086 -8.469 1 96 37 ALA B N 1
ATOM 1866 C CA . ALA B 1 37 ? 4.227 -8.938 -7.781 1 96 37 ALA B CA 1
ATOM 1867 C C . ALA B 1 37 ? 3.471 -9.812 -8.773 1 96 37 ALA B C 1
ATOM 1869 O O . ALA B 1 37 ? 3.275 -11.008 -8.539 1 96 37 ALA B O 1
ATOM 1870 N N . VAL B 1 38 ? 3.068 -9.242 -9.844 1 95 38 VAL B N 1
ATOM 1871 C CA . VAL B 1 38 ? 2.355 -9.984 -10.875 1 95 38 VAL B CA 1
ATOM 1872 C C . VAL B 1 38 ? 3.271 -11.055 -11.461 1 95 38 VAL B C 1
ATOM 1874 O O . VAL B 1 38 ? 2.846 -12.195 -11.68 1 95 38 VAL B O 1
ATOM 1877 N N . GLU B 1 39 ? 4.496 -10.727 -11.656 1 93.5 39 GLU B N 1
ATOM 1878 C CA . GLU B 1 39 ? 5.453 -11.688 -12.195 1 93.5 39 GLU B CA 1
ATOM 1879 C C . GLU B 1 39 ? 5.707 -12.82 -11.211 1 9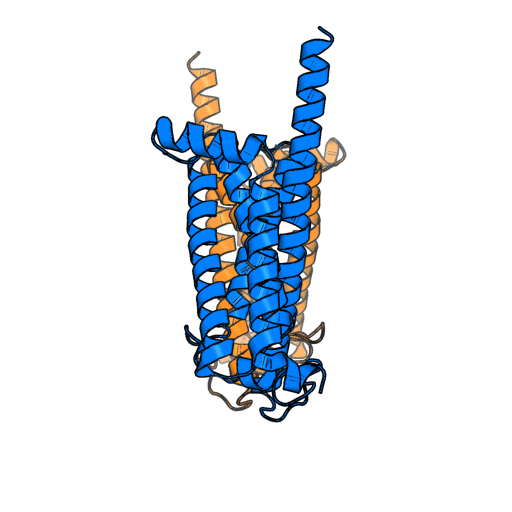3.5 39 GLU B C 1
ATOM 1881 O O . GLU B 1 39 ? 5.938 -13.961 -11.609 1 93.5 39 GLU B O 1
ATOM 1886 N N . ALA B 1 40 ? 5.715 -12.469 -9.969 1 93.06 40 ALA B N 1
ATOM 1887 C CA . ALA B 1 40 ? 5.879 -13.508 -8.961 1 93.06 40 ALA B CA 1
ATOM 1888 C C . ALA B 1 40 ? 4.75 -14.539 -9.039 1 93.06 40 ALA B C 1
ATOM 1890 O O . ALA B 1 40 ? 4.984 -15.742 -8.898 1 93.06 40 ALA B O 1
ATOM 1891 N N . VAL B 1 41 ? 3.562 -14.102 -9.281 1 93.69 41 VAL B N 1
ATOM 1892 C CA . VAL B 1 41 ? 2.41 -14.992 -9.414 1 93.69 41 VAL B CA 1
ATOM 1893 C C . VAL B 1 41 ? 2.541 -15.828 -10.688 1 93.69 41 VAL B C 1
ATOM 1895 O O . VAL B 1 41 ? 2.291 -17.031 -10.672 1 93.69 41 VAL B O 1
ATOM 1898 N N . ASN B 1 42 ? 2.951 -15.234 -11.734 1 93.44 42 ASN B N 1
ATOM 1899 C CA . ASN B 1 42 ? 3.127 -15.938 -12.992 1 93.44 42 ASN B CA 1
ATOM 1900 C C . ASN B 1 42 ? 4.203 -17.016 -12.891 1 93.44 42 ASN B C 1
ATOM 1902 O O . ASN B 1 42 ? 4.035 -18.125 -13.406 1 93.44 42 ASN B O 1
ATOM 1906 N N . LEU B 1 43 ? 5.219 -16.672 -12.258 1 92.81 43 LEU B N 1
ATOM 1907 C CA . LEU B 1 43 ? 6.316 -17.625 -12.102 1 92.81 43 LEU B CA 1
ATOM 1908 C C . LEU B 1 43 ? 5.914 -18.781 -11.188 1 92.81 43 LEU B C 1
ATOM 1910 O O . LEU B 1 43 ? 6.355 -19.922 -11.383 1 92.81 43 LEU B O 1
ATOM 1914 N N . ALA B 1 44 ? 5.133 -18.422 -10.227 1 91.75 44 ALA B N 1
ATOM 1915 C CA . ALA B 1 44 ? 4.609 -19.484 -9.359 1 91.75 44 ALA B CA 1
ATOM 1916 C C . ALA B 1 44 ? 3.732 -20.453 -10.148 1 91.75 44 ALA B C 1
ATOM 1918 O O . ALA B 1 44 ? 3.793 -21.672 -9.938 1 91.75 44 ALA B O 1
ATOM 1919 N N . ALA B 1 45 ? 2.988 -19.969 -11.055 1 92.31 45 ALA B N 1
ATOM 1920 C CA . ALA B 1 45 ? 2.094 -20.766 -11.891 1 92.31 45 ALA B CA 1
ATOM 1921 C C . ALA B 1 45 ? 2.881 -21.594 -12.898 1 92.31 45 ALA B C 1
ATOM 1923 O O . ALA B 1 45 ? 2.535 -22.75 -13.172 1 92.31 45 ALA B O 1
ATOM 1924 N N . ASP B 1 46 ? 3.881 -20.891 -13.414 1 92.56 46 ASP B N 1
ATOM 1925 C CA . ASP B 1 46 ? 4.734 -21.531 -14.406 1 92.56 46 ASP B CA 1
ATOM 1926 C C . ASP B 1 46 ? 6.191 -21.109 -14.242 1 92.56 46 ASP B C 1
ATOM 1928 O O . ASP B 1 46 ? 6.59 -20.047 -14.734 1 92.56 46 ASP B O 1
ATOM 1932 N N . PRO B 1 47 ? 6.953 -21.938 -13.648 1 87.88 47 PRO B N 1
ATOM 1933 C CA . PRO B 1 47 ? 8.352 -21.594 -13.398 1 87.88 47 PRO B CA 1
ATOM 1934 C C . PRO B 1 47 ? 9.133 -21.328 -14.68 1 87.88 47 PRO B C 1
ATOM 1936 O O . PRO B 1 47 ? 10.18 -20.672 -14.648 1 87.88 47 PRO B O 1
ATOM 1939 N N . ASP B 1 48 ? 8.664 -21.844 -15.781 1 85.62 48 ASP B N 1
ATOM 1940 C CA . ASP B 1 48 ? 9.367 -21.656 -17.047 1 85.62 48 ASP B CA 1
ATOM 1941 C C . ASP B 1 48 ? 8.711 -20.562 -17.875 1 85.62 48 ASP B C 1
ATOM 1943 O O . ASP B 1 48 ? 8.969 -20.438 -19.078 1 85.62 48 ASP B O 1
ATOM 1947 N N . ALA B 1 49 ? 7.93 -19.828 -17.203 1 84.62 49 ALA B N 1
ATOM 1948 C CA . ALA B 1 49 ? 7.215 -18.781 -17.922 1 84.62 49 ALA B CA 1
ATOM 1949 C C . ALA B 1 49 ? 8.188 -17.75 -18.5 1 84.62 49 ALA B C 1
ATOM 1951 O O . ALA B 1 49 ? 9.203 -17.422 -17.875 1 84.62 49 ALA B O 1
ATOM 1952 N N . THR B 1 50 ? 7.926 -17.312 -19.688 1 82.25 50 THR B N 1
ATOM 1953 C CA . THR B 1 50 ? 8.703 -16.25 -20.312 1 82.25 50 THR B CA 1
ATOM 1954 C C . THR B 1 50 ? 8.188 -14.875 -19.891 1 82.25 50 THR B C 1
ATOM 1956 O O . THR B 1 50 ? 7.105 -14.453 -20.312 1 82.25 50 THR B O 1
ATOM 1959 N N . LEU B 1 51 ? 8.961 -14.297 -19.125 1 82.69 51 LEU B N 1
ATOM 1960 C CA . LEU B 1 51 ? 8.578 -12.977 -18.641 1 82.69 51 LEU B CA 1
ATOM 1961 C C . LEU B 1 51 ? 9.07 -11.891 -19.609 1 82.69 51 LEU B C 1
ATOM 1963 O O . LEU B 1 51 ? 10.008 -12.117 -20.375 1 82.69 51 LEU B O 1
ATOM 1967 N N . SER B 1 52 ? 8.422 -10.727 -19.562 1 79.69 52 SER B N 1
ATOM 1968 C CA . SER B 1 52 ? 8.75 -9.617 -20.453 1 79.69 52 SER B CA 1
ATOM 1969 C C . SER B 1 52 ? 10.148 -9.078 -20.172 1 79.69 52 SER B C 1
ATOM 1971 O O . SER B 1 52 ? 10.781 -8.492 -21.062 1 79.69 52 SER B O 1
ATOM 1973 N N . CYS B 1 53 ? 10.656 -9.398 -19.078 1 81.19 53 CYS B N 1
ATOM 1974 C CA . CYS B 1 53 ? 11.945 -8.828 -18.703 1 81.19 53 CYS B CA 1
ATOM 1975 C C . CYS B 1 53 ? 13.039 -9.891 -18.766 1 81.19 53 CYS B C 1
ATOM 1977 O O . CYS B 1 53 ? 14.141 -9.68 -18.25 1 81.19 53 CYS B O 1
ATOM 1979 N N . ASN B 1 54 ? 12.711 -10.969 -19.312 1 88.12 54 ASN B N 1
ATOM 1980 C CA . ASN B 1 54 ? 13.719 -11.969 -19.641 1 88.12 54 ASN B CA 1
ATOM 1981 C C . ASN B 1 54 ? 14.328 -11.734 -21.016 1 88.12 54 ASN B C 1
ATOM 1983 O O . ASN B 1 54 ? 13.781 -12.172 -22.016 1 88.12 54 ASN B O 1
ATOM 1987 N N . ILE B 1 55 ? 15.375 -11.078 -21.062 1 83 55 ILE B N 1
ATOM 1988 C CA . ILE B 1 55 ? 15.984 -10.711 -22.344 1 83 55 ILE B CA 1
ATOM 1989 C C . ILE B 1 55 ? 17.141 -11.656 -22.656 1 83 55 ILE B C 1
ATOM 1991 O O . ILE B 1 55 ? 17.234 -12.188 -23.766 1 83 55 ILE B O 1
ATOM 1995 N N . ASN B 1 56 ? 18.016 -11.906 -21.812 1 85.81 56 ASN B N 1
ATOM 1996 C CA . ASN B 1 56 ? 19.156 -12.82 -21.922 1 85.81 56 ASN B CA 1
ATOM 1997 C C . ASN B 1 56 ? 19.547 -13.383 -20.547 1 85.81 56 ASN B C 1
ATOM 1999 O O . ASN B 1 56 ? 18.781 -13.297 -19.594 1 85.81 56 ASN B O 1
ATOM 2003 N N . ALA B 1 57 ? 20.688 -13.992 -20.5 1 82.62 57 ALA B N 1
ATOM 2004 C CA . ALA B 1 57 ? 21.109 -14.664 -19.281 1 82.62 57 ALA B CA 1
ATOM 2005 C C . ALA B 1 57 ? 21.438 -13.656 -18.188 1 82.62 57 ALA B C 1
ATOM 2007 O O . ALA B 1 57 ? 21.297 -13.945 -17 1 82.62 57 ALA B O 1
ATOM 2008 N N . VAL B 1 58 ? 21.828 -12.523 -18.562 1 83.56 58 VAL B N 1
ATOM 2009 C CA . VAL B 1 58 ? 22.25 -11.508 -17.609 1 83.56 58 VAL B CA 1
ATOM 2010 C C . VAL B 1 58 ? 21.047 -10.672 -17.188 1 83.56 58 VAL B C 1
ATOM 2012 O O . VAL B 1 58 ? 20.938 -10.297 -16.016 1 83.56 58 VAL B O 1
ATOM 2015 N N . ILE B 1 59 ? 20.188 -10.398 -18.078 1 87.75 59 ILE B N 1
ATOM 2016 C CA . ILE B 1 59 ? 18.969 -9.664 -17.781 1 87.75 59 ILE B CA 1
ATOM 2017 C C . ILE B 1 59 ? 17.781 -10.633 -17.75 1 87.75 59 ILE B C 1
ATOM 2019 O O . ILE B 1 59 ? 17.219 -10.961 -18.797 1 87.75 59 ILE B O 1
ATOM 2023 N N . SER B 1 60 ? 17.484 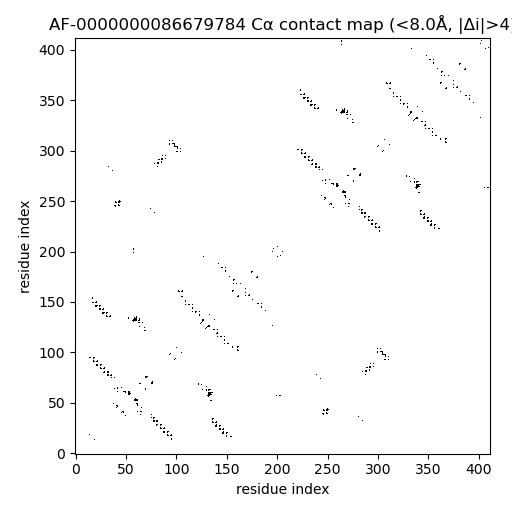-11.07 -16.609 1 89.75 60 SER B N 1
ATOM 2024 C CA . SER B 1 60 ? 16.453 -12.078 -16.422 1 89.75 60 SER B CA 1
ATOM 2025 C C . SER B 1 60 ? 15.68 -11.852 -15.125 1 89.75 60 SER B C 1
ATOM 2027 O O . SER B 1 60 ? 16.188 -12.141 -14.039 1 89.75 60 SER B O 1
ATOM 2029 N N . CYS B 1 61 ? 14.5 -11.508 -15.227 1 88.44 61 CYS B N 1
ATOM 2030 C CA . CYS B 1 61 ? 13.641 -11.297 -14.07 1 88.44 61 CYS B CA 1
ATOM 2031 C C . CYS B 1 61 ? 13.305 -12.617 -13.391 1 88.44 61 CYS B C 1
ATOM 2033 O O . CYS B 1 61 ? 13.211 -12.68 -12.164 1 88.44 61 CYS B O 1
ATOM 2035 N N . GLY B 1 62 ? 13.133 -13.578 -14.273 1 90.81 62 GLY B N 1
ATOM 2036 C CA . GLY B 1 62 ? 12.75 -14.883 -13.75 1 90.81 62 GLY B CA 1
ATOM 2037 C C . GLY B 1 62 ? 13.805 -15.492 -12.852 1 90.81 62 GLY B C 1
ATOM 2038 O O . GLY B 1 62 ? 13.484 -16.062 -11.805 1 90.81 62 GLY B O 1
ATOM 2039 N N . THR B 1 63 ? 15.031 -15.359 -13.25 1 91.12 63 THR B N 1
ATOM 2040 C CA . THR B 1 63 ? 16.125 -15.898 -12.461 1 91.12 63 THR B CA 1
ATOM 2041 C C . THR B 1 63 ? 16.203 -15.203 -11.102 1 91.12 63 THR B C 1
ATOM 2043 O O . THR B 1 63 ? 16.391 -15.859 -10.078 1 91.12 63 THR B O 1
ATOM 2046 N N . VAL B 1 64 ? 16.031 -13.961 -11.125 1 91.75 64 VAL B N 1
ATOM 2047 C CA . VAL B 1 64 ? 16.109 -13.203 -9.883 1 91.75 64 VAL B CA 1
ATOM 2048 C C . VAL B 1 64 ? 14.883 -13.516 -9.016 1 91.75 64 VAL B C 1
ATOM 2050 O O . VAL B 1 64 ? 15.016 -13.766 -7.816 1 91.75 64 VAL B O 1
ATOM 2053 N N . ALA B 1 65 ? 13.734 -13.57 -9.625 1 90.5 65 ALA B N 1
ATOM 2054 C CA . ALA B 1 65 ? 12.477 -13.805 -8.906 1 90.5 65 ALA B CA 1
ATOM 2055 C C . ALA B 1 65 ? 12.422 -15.219 -8.352 1 90.5 65 ALA B C 1
ATOM 2057 O O . ALA B 1 65 ? 11.711 -15.484 -7.375 1 90.5 65 ALA B O 1
ATOM 2058 N N . GLY B 1 66 ? 13.125 -16.094 -8.93 1 90.62 66 GLY B N 1
ATOM 2059 C CA . GLY B 1 66 ? 13.133 -17.484 -8.484 1 90.62 66 GLY B CA 1
ATOM 2060 C C . GLY B 1 66 ? 14.141 -17.75 -7.391 1 90.62 66 GLY B C 1
ATOM 2061 O O . GLY B 1 66 ? 14.172 -18.859 -6.836 1 90.62 66 GLY B O 1
ATOM 2062 N N . SER B 1 67 ? 14.898 -16.797 -7.047 1 92.62 67 SER B N 1
ATOM 2063 C CA . SER B 1 67 ? 15.891 -16.969 -5.988 1 92.62 67 SER B CA 1
ATOM 2064 C C . SER B 1 67 ? 15.25 -16.844 -4.609 1 92.62 67 SER B C 1
ATOM 2066 O O . SER B 1 67 ? 14.172 -16.266 -4.465 1 92.62 67 SER B O 1
ATOM 2068 N N . TRP B 1 68 ? 15.93 -17.422 -3.572 1 93.12 68 TRP B N 1
ATOM 2069 C CA . TRP B 1 68 ? 15.391 -17.375 -2.217 1 93.12 68 TRP B CA 1
ATOM 2070 C C . TRP B 1 68 ? 15.414 -15.953 -1.667 1 93.12 68 TRP B C 1
ATOM 2072 O O . TRP B 1 68 ? 14.602 -15.602 -0.81 1 93.12 68 TRP B O 1
ATOM 2082 N N . GLN B 1 69 ? 16.297 -15.117 -2.156 1 93.56 69 GLN B N 1
ATOM 2083 C CA . GLN B 1 69 ? 16.422 -13.734 -1.719 1 93.56 69 GLN B CA 1
ATOM 2084 C C . GLN B 1 69 ? 15.156 -12.938 -2.066 1 93.56 69 GLN B C 1
ATOM 2086 O O . GLN B 1 69 ? 14.812 -11.984 -1.371 1 93.56 69 GLN B O 1
ATOM 2091 N N . ALA B 1 70 ? 14.492 -13.352 -3.123 1 92.88 70 ALA B N 1
ATOM 2092 C CA . ALA B 1 70 ? 13.289 -12.656 -3.572 1 92.88 70 ALA B CA 1
ATOM 2093 C C . ALA B 1 70 ? 12.086 -13.023 -2.701 1 92.88 70 ALA B C 1
ATOM 2095 O O . ALA B 1 70 ? 11.023 -12.398 -2.803 1 92.88 70 ALA B O 1
ATOM 2096 N N . HIS B 1 71 ? 12.219 -14.023 -1.85 1 94.25 71 HIS B N 1
ATOM 2097 C CA . HIS B 1 71 ? 11.203 -14.492 -0.921 1 94.25 71 HIS B CA 1
ATOM 2098 C C . HIS B 1 71 ? 11.75 -14.594 0.497 1 94.25 71 HIS B C 1
ATOM 2100 O O . HIS B 1 71 ? 11.531 -15.594 1.183 1 94.25 71 HIS B O 1
ATOM 2106 N N . LEU B 1 72 ? 12.438 -13.625 0.849 1 92.69 72 LEU B N 1
ATOM 2107 C CA . LEU B 1 72 ? 13.188 -13.641 2.102 1 92.69 72 LEU B CA 1
ATOM 2108 C C . LEU B 1 72 ? 12.25 -13.859 3.287 1 92.69 72 LEU B C 1
ATOM 2110 O O . LEU B 1 72 ? 12.594 -14.578 4.23 1 92.69 72 LEU B O 1
ATOM 2114 N N . PHE B 1 73 ? 11.07 -13.445 3.266 1 93.94 73 PHE B N 1
ATOM 2115 C CA . PHE B 1 73 ? 10.141 -13.523 4.387 1 93.94 73 PHE B CA 1
ATOM 2116 C C . PHE B 1 73 ? 9.07 -14.578 4.129 1 93.94 73 PHE B C 1
ATOM 2118 O O . PHE B 1 73 ? 8.031 -14.594 4.797 1 93.94 73 PHE B O 1
ATOM 2125 N N . GLY B 1 74 ? 9.273 -15.367 3.148 1 92.38 74 GLY B N 1
ATOM 2126 C CA . GLY B 1 74 ? 8.32 -16.422 2.832 1 92.38 74 GLY B CA 1
ATOM 2127 C C . GLY B 1 74 ? 7.273 -15.992 1.819 1 92.38 74 GLY B C 1
ATOM 2128 O O . GLY B 1 74 ? 6.344 -16.75 1.521 1 92.38 74 GLY B O 1
ATOM 2129 N N . PHE B 1 75 ? 7.25 -14.789 1.475 1 95.25 75 PHE B N 1
ATOM 2130 C CA . PHE B 1 75 ? 6.395 -14.242 0.43 1 95.25 75 PHE B CA 1
ATOM 2131 C C . PHE B 1 75 ? 7.184 -13.32 -0.489 1 95.25 75 PHE B C 1
ATOM 2133 O O . PHE B 1 75 ? 8.305 -12.922 -0.165 1 95.25 75 PHE B O 1
ATOM 2140 N N . PRO B 1 76 ? 6.691 -13.086 -1.643 1 95.88 76 PRO B N 1
ATOM 2141 C CA . PRO B 1 76 ? 7.414 -12.164 -2.529 1 95.88 76 PRO B CA 1
ATOM 2142 C C . PRO B 1 76 ? 7.68 -10.805 -1.885 1 95.88 76 PRO B C 1
ATOM 2144 O O . PRO B 1 76 ? 6.75 -10.156 -1.403 1 95.88 76 PRO B O 1
ATOM 2147 N N . ASN B 1 77 ? 8.938 -10.406 -1.934 1 96.75 77 ASN B N 1
ATOM 2148 C CA . ASN B 1 77 ? 9.328 -9.141 -1.326 1 96.75 77 ASN B CA 1
ATOM 2149 C C . ASN B 1 77 ? 8.594 -7.961 -1.959 1 96.75 77 ASN B C 1
ATOM 2151 O O . ASN B 1 77 ? 8.492 -6.891 -1.356 1 96.75 77 ASN B O 1
ATOM 2155 N N . ALA B 1 78 ? 8.133 -8.195 -3.205 1 96.38 78 ALA B N 1
ATOM 2156 C CA . ALA B 1 78 ? 7.445 -7.141 -3.945 1 96.38 78 ALA B CA 1
ATOM 2157 C C . ALA B 1 78 ? 6.223 -6.637 -3.18 1 96.38 78 ALA B C 1
ATOM 2159 O O . ALA B 1 78 ? 5.812 -5.488 -3.344 1 96.38 78 ALA B O 1
ATOM 2160 N N . PHE B 1 79 ? 5.645 -7.445 -2.289 1 97.81 79 PHE B N 1
ATOM 2161 C CA . PHE B 1 79 ? 4.477 -7.062 -1.506 1 97.81 79 PHE B CA 1
ATOM 2162 C C . PHE B 1 79 ? 4.816 -5.922 -0.551 1 97.81 79 PHE B C 1
ATOM 2164 O O . PHE B 1 79 ? 3.971 -5.07 -0.272 1 97.81 79 PHE B O 1
ATOM 2171 N N . LEU B 1 80 ? 6.035 -5.918 -0.103 1 97.44 80 LEU B N 1
ATOM 2172 C CA . LEU B 1 80 ? 6.469 -4.855 0.797 1 97.44 80 LEU B CA 1
ATOM 2173 C C . LEU B 1 80 ? 6.469 -3.504 0.085 1 97.44 80 LEU B C 1
ATOM 2175 O O . LEU B 1 80 ? 6.086 -2.488 0.671 1 97.44 80 LEU B O 1
ATOM 2179 N N . GLY B 1 81 ? 6.922 -3.506 -1.143 1 97.25 81 GLY B N 1
ATOM 2180 C CA . GLY B 1 81 ? 6.902 -2.279 -1.923 1 97.25 81 GLY B CA 1
ATOM 2181 C C . GLY B 1 81 ? 5.5 -1.762 -2.189 1 97.25 81 GLY B C 1
ATOM 2182 O O . GLY B 1 81 ? 5.254 -0.557 -2.117 1 97.25 81 GLY B O 1
ATOM 2183 N N . ILE B 1 82 ? 4.59 -2.666 -2.455 1 98.12 82 ILE B N 1
ATOM 2184 C CA . ILE B 1 82 ? 3.213 -2.281 -2.736 1 98.12 82 ILE B CA 1
ATOM 2185 C C . ILE B 1 82 ? 2.584 -1.664 -1.489 1 98.12 82 ILE B C 1
ATOM 2187 O O . ILE B 1 82 ? 1.785 -0.729 -1.587 1 98.12 82 ILE B O 1
ATOM 2191 N N . ALA B 1 83 ? 2.951 -2.152 -0.345 1 97.94 83 ALA B N 1
ATOM 2192 C CA . ALA B 1 83 ? 2.391 -1.659 0.91 1 97.94 83 ALA B CA 1
ATOM 2193 C C . ALA B 1 83 ? 3.062 -0.357 1.337 1 97.94 83 ALA B C 1
ATOM 2195 O O . ALA B 1 83 ? 2.402 0.551 1.848 1 97.94 83 ALA B O 1
ATOM 2196 N N . ALA B 1 84 ? 4.332 -0.232 1.156 1 97.56 84 ALA B N 1
ATOM 2197 C CA . ALA B 1 84 ? 5.113 0.868 1.718 1 97.56 84 ALA B CA 1
ATOM 2198 C C . ALA B 1 84 ? 4.996 2.119 0.853 1 97.56 84 ALA B C 1
ATOM 2200 O O . ALA B 1 84 ? 4.883 3.232 1.372 1 97.56 84 ALA B O 1
ATOM 2201 N N . GLU B 1 85 ? 4.98 1.99 -0.406 1 98.31 85 GLU B N 1
ATOM 2202 C CA . GLU B 1 85 ? 5.078 3.135 -1.306 1 98.31 85 GLU B CA 1
ATOM 2203 C C . GLU B 1 85 ? 3.828 4.008 -1.229 1 98.31 85 GLU B C 1
ATOM 2205 O O . GLU B 1 85 ? 3.912 5.234 -1.324 1 98.31 85 GLU B O 1
ATOM 2210 N N . PRO B 1 86 ? 2.668 3.43 -1.085 1 98.31 86 PRO B N 1
ATOM 2211 C CA . PRO B 1 86 ? 1.496 4.297 -0.952 1 98.31 86 PRO B CA 1
ATOM 2212 C C . PRO B 1 86 ? 1.581 5.223 0.261 1 98.31 86 PRO B C 1
ATOM 2214 O O . PRO B 1 86 ? 1.028 6.324 0.243 1 98.31 86 PRO B O 1
ATOM 2217 N N . VAL B 1 87 ? 2.215 4.789 1.312 1 97.88 87 VAL B N 1
ATOM 2218 C CA . VAL B 1 87 ? 2.428 5.664 2.461 1 97.88 87 VAL B CA 1
ATOM 2219 C C . VAL B 1 87 ? 3.213 6.898 2.031 1 97.88 87 VAL B C 1
ATOM 2221 O O . VAL B 1 87 ? 2.818 8.031 2.33 1 97.88 87 VAL B O 1
ATOM 2224 N N . VAL B 1 88 ? 4.262 6.676 1.303 1 97.81 88 VAL B N 1
ATOM 2225 C CA . VAL B 1 88 ? 5.113 7.766 0.84 1 97.81 88 VAL B CA 1
ATOM 2226 C C . VAL B 1 88 ? 4.336 8.656 -0.13 1 97.81 88 VAL B C 1
ATOM 2228 O O . VAL B 1 88 ? 4.449 9.883 -0.086 1 97.81 88 VAL B O 1
ATOM 2231 N N . ILE B 1 89 ? 3.592 8.039 -0.984 1 97.94 89 ILE B N 1
ATOM 2232 C CA . ILE B 1 89 ? 2.773 8.789 -1.932 1 97.94 89 ILE B CA 1
ATOM 2233 C C . ILE B 1 89 ? 1.8 9.688 -1.174 1 97.94 89 ILE B C 1
ATOM 2235 O O . ILE B 1 89 ? 1.616 10.852 -1.529 1 97.94 89 ILE B O 1
ATOM 2239 N N . THR B 1 90 ? 1.207 9.164 -0.125 1 97.75 90 THR B N 1
ATOM 2240 C CA . THR B 1 90 ? 0.284 9.938 0.697 1 97.75 90 THR B CA 1
ATOM 2241 C C . THR B 1 90 ? 0.991 11.133 1.321 1 97.75 90 THR B C 1
ATOM 2243 O O . THR B 1 90 ? 0.472 12.25 1.291 1 97.75 90 THR B O 1
ATOM 2246 N N . ILE B 1 91 ? 2.16 10.906 1.84 1 97.12 91 ILE B N 1
ATOM 2247 C CA . ILE B 1 91 ? 2.939 11.977 2.453 1 97.12 91 ILE B CA 1
ATOM 2248 C C . ILE B 1 91 ? 3.258 13.047 1.409 1 97.12 91 ILE B C 1
ATOM 2250 O O . ILE B 1 91 ? 3.082 14.242 1.662 1 97.12 91 ILE B O 1
ATOM 2254 N N . ALA B 1 92 ? 3.676 12.625 0.264 1 96.94 92 ALA B N 1
ATOM 2255 C CA . ALA B 1 92 ? 4.078 13.547 -0.792 1 96.94 92 ALA B CA 1
ATOM 2256 C C . ALA B 1 92 ? 2.891 14.383 -1.274 1 96.94 92 ALA B C 1
ATOM 2258 O O . ALA B 1 92 ? 2.973 15.609 -1.347 1 96.94 92 ALA B O 1
ATOM 2259 N N . VAL B 1 93 ? 1.791 13.773 -1.554 1 97.06 93 VAL B N 1
ATOM 2260 C CA . VAL B 1 93 ? 0.62 14.461 -2.094 1 97.06 93 VAL B CA 1
ATOM 2261 C C . VAL B 1 93 ? 0.036 15.398 -1.039 1 97.06 93 VAL B C 1
ATOM 2263 O O . VAL B 1 93 ? -0.319 16.531 -1.342 1 97.06 93 VAL B O 1
ATOM 2266 N N . ALA B 1 94 ? -0.111 14.898 0.144 1 96.12 94 ALA B N 1
ATOM 2267 C CA . ALA B 1 94 ? -0.642 15.727 1.222 1 96.12 94 ALA B CA 1
ATOM 2268 C C . ALA B 1 94 ? 0.254 16.938 1.475 1 96.12 94 ALA B C 1
ATOM 2270 O O . ALA B 1 94 ? -0.237 18.047 1.722 1 96.12 94 ALA B O 1
ATOM 2271 N N . SER B 1 95 ? 1.538 16.719 1.478 1 94.75 95 SER B N 1
ATOM 2272 C CA . SER B 1 95 ? 2.469 17.828 1.706 1 94.75 95 SER B CA 1
ATOM 2273 C C . SER B 1 95 ? 2.389 18.859 0.588 1 94.75 95 SER B C 1
ATOM 2275 O O . SER B 1 95 ? 2.551 20.062 0.83 1 94.75 95 SER B O 1
ATOM 2277 N N . LEU B 1 96 ? 2.229 18.406 -0.623 1 93.5 96 LEU B N 1
ATOM 2278 C CA . LEU B 1 96 ? 2.016 19.328 -1.733 1 93.5 96 LEU B CA 1
ATOM 2279 C C . LEU B 1 96 ? 0.762 20.156 -1.509 1 93.5 96 LEU B C 1
ATOM 2281 O O . LEU B 1 96 ? 0.662 21.281 -2.016 1 93.5 96 LEU B O 1
ATOM 2285 N N . GLY B 1 97 ? -0.183 19.641 -0.732 1 92.06 97 GLY B N 1
ATOM 2286 C CA . GLY B 1 97 ? -1.395 20.359 -0.376 1 92.06 97 GLY B CA 1
ATOM 2287 C C . GLY B 1 97 ? -1.228 21.234 0.853 1 92.06 97 GLY B C 1
ATOM 2288 O O . GLY B 1 97 ? -2.18 21.875 1.295 1 92.06 97 GLY B O 1
ATOM 2289 N N . GLY B 1 98 ? -0.076 21.141 1.423 1 91.81 98 GLY B N 1
ATOM 2290 C CA . GLY B 1 98 ? 0.214 22.047 2.52 1 91.81 98 GLY B CA 1
ATOM 2291 C C . GLY B 1 98 ? 0.16 21.391 3.881 1 91.81 98 GLY B C 1
ATOM 2292 O O . GLY B 1 98 ? 0.226 22.062 4.91 1 91.81 98 GLY B O 1
ATOM 2293 N N . VAL B 1 99 ? 0.048 20.219 3.906 1 92.88 99 VAL B N 1
ATOM 2294 C CA . VAL B 1 99 ? -0.054 19.5 5.172 1 92.88 99 VAL B CA 1
ATOM 2295 C C . VAL B 1 99 ? 1.325 19.375 5.816 1 92.88 99 VAL B C 1
ATOM 2297 O O . VAL B 1 99 ? 2.322 19.141 5.129 1 92.88 99 VAL B O 1
ATOM 2300 N N . ARG B 1 100 ? 1.343 19.594 7.098 1 91 100 ARG B N 1
ATOM 2301 C CA . ARG B 1 100 ? 2.553 19.391 7.883 1 91 100 ARG B CA 1
ATOM 2302 C C . ARG B 1 100 ? 2.385 18.219 8.844 1 91 100 ARG B C 1
ATOM 2304 O O . ARG B 1 100 ? 1.444 18.188 9.641 1 91 100 ARG B O 1
ATOM 2311 N N . PHE B 1 101 ? 3.285 17.328 8.742 1 94.38 101 PHE B N 1
ATOM 2312 C CA . PHE B 1 101 ? 3.23 16.141 9.578 1 94.38 101 PHE B CA 1
ATOM 2313 C C . PHE B 1 101 ? 4.055 16.328 10.852 1 94.38 101 PHE B C 1
ATOM 2315 O O . PHE B 1 101 ? 5.043 17.062 10.852 1 94.38 101 PHE B O 1
ATOM 2322 N N . PRO B 1 102 ? 3.613 15.766 11.875 1 93.56 102 PRO B N 1
ATOM 2323 C CA . PRO B 1 102 ? 4.379 15.883 13.117 1 93.56 102 PRO B CA 1
ATOM 2324 C C . PRO B 1 102 ? 5.734 15.188 13.047 1 93.56 102 PRO B C 1
ATOM 2326 O O . PRO B 1 102 ? 5.926 14.281 12.227 1 93.56 102 PRO B O 1
ATOM 2329 N N . ARG B 1 103 ? 6.582 15.461 13.961 1 91.38 103 ARG B N 1
ATOM 2330 C CA . ARG B 1 103 ? 7.973 15.023 13.953 1 91.38 103 ARG B CA 1
ATOM 2331 C C . ARG B 1 103 ? 8.07 13.516 14.164 1 91.38 103 ARG B C 1
ATOM 2333 O O . ARG B 1 103 ? 8.875 12.836 13.516 1 91.38 103 ARG B O 1
ATOM 2340 N N . TRP B 1 104 ? 7.352 13.039 15.117 1 92.5 104 TRP B N 1
ATOM 2341 C CA . TRP B 1 104 ? 7.426 11.609 15.398 1 92.5 104 TRP B CA 1
ATOM 2342 C C . TRP B 1 104 ? 7.008 10.789 14.18 1 92.5 104 TRP B C 1
ATOM 2344 O O . TRP B 1 104 ? 7.547 9.703 13.945 1 92.5 104 TRP B O 1
ATOM 2354 N N . PHE B 1 105 ? 6.004 11.297 13.469 1 95.19 105 PHE B N 1
ATOM 2355 C CA . PHE B 1 105 ? 5.516 10.609 12.281 1 95.19 105 PHE B CA 1
ATOM 2356 C C . PHE B 1 105 ? 6.582 10.602 11.188 1 95.19 105 PHE B C 1
ATOM 2358 O O . PHE B 1 105 ? 6.848 9.555 10.586 1 95.19 105 PHE B O 1
ATOM 2365 N N . MET B 1 106 ? 7.199 11.648 10.953 1 94.19 106 MET B N 1
ATOM 2366 C CA . MET B 1 106 ? 8.219 11.766 9.906 1 94.19 106 MET B CA 1
ATOM 2367 C C . MET B 1 106 ? 9.469 10.969 10.281 1 94.19 106 MET B C 1
ATOM 2369 O O . MET B 1 106 ? 10.141 10.422 9.406 1 94.19 106 MET B O 1
ATOM 2373 N N . LEU B 1 107 ? 9.789 10.938 11.492 1 92.56 107 LEU B N 1
ATOM 2374 C CA . LEU B 1 107 ? 10.914 10.117 11.938 1 92.56 107 LEU B CA 1
ATOM 2375 C C . LEU B 1 107 ? 10.633 8.641 11.703 1 92.56 107 LEU B C 1
ATOM 2377 O O . LEU B 1 107 ? 11.508 7.906 11.242 1 92.56 107 LEU B O 1
ATOM 2381 N N . ALA B 1 108 ? 9.422 8.258 12.047 1 94.88 108 ALA B N 1
ATOM 2382 C CA . ALA B 1 108 ? 9.047 6.867 11.805 1 94.88 108 ALA B CA 1
ATOM 2383 C C . ALA B 1 108 ? 9.125 6.527 10.32 1 94.88 108 ALA B C 1
ATOM 2385 O O . ALA B 1 108 ? 9.617 5.461 9.945 1 94.88 108 ALA B O 1
ATOM 2386 N N . ALA B 1 109 ? 8.602 7.453 9.523 1 95.56 109 ALA B N 1
ATOM 2387 C CA . ALA B 1 109 ? 8.648 7.25 8.078 1 95.56 109 ALA B CA 1
ATOM 2388 C C . ALA B 1 109 ? 10.094 7.121 7.598 1 95.56 109 ALA B C 1
ATOM 2390 O O . ALA B 1 109 ? 10.406 6.254 6.773 1 95.56 109 ALA B O 1
ATOM 2391 N N . GLN B 1 110 ? 11.008 7.906 8.117 1 94.38 110 GLN B N 1
ATOM 2392 C CA . GLN B 1 110 ? 12.422 7.875 7.742 1 94.38 110 GLN B CA 1
ATOM 2393 C C . GLN B 1 110 ? 13.062 6.551 8.133 1 94.38 110 GLN B C 1
ATOM 2395 O O . GLN B 1 110 ? 13.805 5.957 7.352 1 94.38 110 GLN B O 1
ATOM 2400 N N . VAL B 1 111 ? 12.797 6.137 9.289 1 95.5 111 VAL B N 1
ATOM 2401 C CA . VAL B 1 111 ? 13.398 4.91 9.797 1 95.5 111 VAL B CA 1
ATOM 2402 C C . VAL B 1 111 ? 12.938 3.721 8.961 1 95.5 111 VAL B C 1
ATOM 2404 O O . VAL B 1 111 ? 13.758 2.918 8.508 1 95.5 111 VAL B O 1
ATOM 2407 N N . ILE B 1 112 ? 11.641 3.656 8.758 1 96.19 112 ILE B N 1
ATOM 2408 C CA . ILE B 1 112 ? 11.078 2.535 8.008 1 96.19 112 ILE B CA 1
ATOM 2409 C C . ILE B 1 112 ? 11.609 2.564 6.574 1 96.19 112 ILE B C 1
ATOM 2411 O O . ILE B 1 112 ? 11.977 1.526 6.02 1 96.19 112 ILE B O 1
ATOM 2415 N N . TYR B 1 113 ? 11.68 3.732 6 1 97 113 TYR B N 1
ATOM 2416 C CA . TYR B 1 113 ? 12.148 3.832 4.621 1 97 113 TYR B CA 1
ATOM 2417 C C . TYR B 1 113 ? 13.633 3.508 4.531 1 97 113 TYR B C 1
ATOM 2419 O O . TYR B 1 113 ? 14.094 2.959 3.525 1 97 113 TYR B O 1
ATOM 2427 N N . THR B 1 114 ? 14.43 3.889 5.562 1 95.12 114 THR B N 1
ATOM 2428 C CA . THR B 1 114 ? 15.836 3.531 5.602 1 95.12 114 THR B CA 1
ATOM 2429 C C . THR B 1 114 ? 16.016 2.016 5.598 1 95.12 114 THR B C 1
ATOM 2431 O O . THR B 1 114 ? 16.859 1.483 4.875 1 95.12 114 THR B O 1
ATOM 2434 N N . LEU B 1 115 ? 15.227 1.383 6.383 1 96.62 115 LEU B N 1
ATOM 2435 C CA . LEU B 1 115 ? 15.281 -0.075 6.41 1 96.62 115 LEU B CA 1
ATOM 2436 C C . LEU B 1 115 ? 14.938 -0.654 5.039 1 96.62 115 LEU B C 1
ATOM 2438 O O . LEU B 1 115 ? 15.586 -1.6 4.582 1 96.62 115 LEU B O 1
ATOM 2442 N N . GLY B 1 116 ? 13.906 -0.083 4.41 1 95.88 116 GLY B N 1
ATOM 2443 C CA . GLY B 1 116 ? 13.547 -0.516 3.07 1 95.88 116 GLY B CA 1
ATOM 2444 C C . GLY B 1 116 ? 14.648 -0.286 2.055 1 95.88 116 GLY B C 1
ATOM 2445 O O . GLY B 1 116 ? 14.891 -1.13 1.188 1 95.88 116 GLY B O 1
ATOM 2446 N N . LEU B 1 117 ? 15.289 0.823 2.137 1 95.31 117 LEU B N 1
ATOM 2447 C CA . LEU B 1 117 ? 16.391 1.146 1.228 1 95.31 117 LEU B CA 1
ATOM 2448 C C . LEU B 1 117 ? 17.547 0.169 1.403 1 95.31 117 LEU B C 1
ATOM 2450 O O . LEU B 1 117 ? 18.078 -0.345 0.42 1 95.31 117 LEU B O 1
ATOM 2454 N N . LEU B 1 118 ? 17.938 -0.025 2.629 1 95.44 118 LEU B N 1
ATOM 2455 C CA . LEU B 1 118 ? 19 -0.968 2.92 1 95.44 118 LEU B CA 1
ATOM 2456 C C . LEU B 1 118 ? 18.672 -2.355 2.383 1 95.44 118 LEU B C 1
ATOM 2458 O O . LEU B 1 118 ? 19.547 -3.051 1.86 1 95.44 118 LEU B O 1
ATOM 2462 N N . PHE B 1 119 ? 17.5 -2.738 2.564 1 96.75 119 PHE B N 1
ATOM 2463 C CA . PHE B 1 119 ? 17.031 -4.02 2.049 1 96.75 119 PHE B CA 1
ATOM 2464 C C . PHE B 1 119 ? 17.156 -4.07 0.53 1 96.75 119 PHE B C 1
ATOM 2466 O O . PHE B 1 119 ? 17.609 -5.066 -0.031 1 96.75 119 PHE B O 1
ATOM 2473 N N . ALA B 1 120 ? 16.719 -3.021 -0.16 1 94.38 120 ALA B N 1
ATOM 2474 C CA . ALA B 1 120 ? 16.812 -2.955 -1.615 1 94.38 120 ALA B CA 1
ATOM 2475 C C . ALA B 1 120 ? 18.266 -3.068 -2.076 1 94.38 120 ALA B C 1
ATOM 2477 O O . ALA B 1 120 ? 18.562 -3.768 -3.049 1 94.38 120 ALA B O 1
ATOM 2478 N N . TYR B 1 121 ? 19.156 -2.365 -1.448 1 93.75 121 TYR B N 1
ATOM 2479 C CA . TYR B 1 121 ? 20.562 -2.414 -1.817 1 93.75 121 TYR B CA 1
ATOM 2480 C C . TYR B 1 121 ? 21.172 -3.785 -1.515 1 93.75 121 TYR B C 1
ATOM 2482 O O . TYR B 1 121 ? 22.047 -4.258 -2.234 1 93.75 121 TYR B O 1
ATOM 2490 N N . TRP B 1 122 ? 20.766 -4.332 -0.411 1 94.19 122 TRP B N 1
ATOM 2491 C CA . TRP B 1 122 ? 21.203 -5.691 -0.126 1 94.19 122 TRP B CA 1
ATOM 2492 C C . TRP B 1 122 ? 20.797 -6.645 -1.243 1 94.19 122 TRP B C 1
ATOM 2494 O O . TRP B 1 122 ? 21.594 -7.477 -1.687 1 94.19 122 TRP B O 1
ATOM 2504 N N . LEU B 1 123 ? 19.594 -6.586 -1.667 1 93.06 123 LEU B N 1
ATOM 2505 C CA . LEU B 1 123 ? 19.109 -7.434 -2.754 1 93.06 123 LEU B CA 1
ATOM 2506 C C . LEU B 1 123 ? 19.875 -7.152 -4.039 1 93.06 123 LEU B C 1
ATOM 2508 O O . LEU B 1 123 ? 20.141 -8.07 -4.82 1 93.06 123 LEU B O 1
ATOM 2512 N N . PHE B 1 124 ? 20.156 -5.883 -4.34 1 91.62 124 PHE B N 1
ATOM 2513 C CA . PHE B 1 124 ? 20.938 -5.504 -5.508 1 91.62 124 PHE B CA 1
ATOM 2514 C C . PHE B 1 124 ? 22.328 -6.145 -5.457 1 91.62 124 PHE B C 1
ATOM 2516 O O . PHE B 1 124 ? 22.812 -6.672 -6.461 1 91.62 124 PHE B O 1
ATOM 2523 N N . TYR B 1 125 ? 22.906 -6.074 -4.32 1 90.25 125 TYR B N 1
ATOM 2524 C CA . TYR B 1 125 ? 24.219 -6.691 -4.133 1 90.25 125 TYR B CA 1
ATOM 2525 C C . TYR B 1 125 ? 24.172 -8.188 -4.406 1 90.25 125 TYR B C 1
ATOM 2527 O O . TYR B 1 125 ? 25.031 -8.734 -5.102 1 90.25 125 TYR B O 1
ATOM 2535 N N . GLU B 1 126 ? 23.172 -8.852 -3.885 1 91.62 126 GLU B N 1
ATOM 2536 C CA . GLU B 1 126 ? 23.016 -10.289 -4.082 1 91.62 126 GLU B CA 1
ATOM 2537 C C . GLU B 1 126 ? 22.781 -10.625 -5.555 1 91.62 126 GLU B C 1
ATOM 2539 O O . GLU B 1 126 ? 23.266 -11.641 -6.055 1 91.62 126 GLU B O 1
ATOM 2544 N N . SER B 1 127 ? 22.016 -9.789 -6.234 1 90.5 127 SER B N 1
ATOM 2545 C CA . SER B 1 127 ? 21.75 -10 -7.652 1 90.5 127 SER B CA 1
ATOM 2546 C C . SER B 1 127 ? 23.031 -9.898 -8.484 1 90.5 127 SER B C 1
ATOM 2548 O O . SER B 1 127 ? 23.219 -10.664 -9.422 1 90.5 127 SER B O 1
ATOM 2550 N N . MET B 1 128 ? 23.891 -9.078 -8.133 1 86.44 128 MET B N 1
ATOM 2551 C CA . MET B 1 128 ? 25.109 -8.82 -8.898 1 86.44 128 MET B CA 1
ATOM 2552 C C . MET B 1 128 ? 26.172 -9.875 -8.609 1 86.44 128 MET B C 1
ATOM 2554 O O . MET B 1 128 ? 26.844 -10.359 -9.523 1 86.44 128 MET B O 1
ATOM 2558 N N . PHE B 1 129 ? 26.281 -10.305 -7.395 1 89.06 129 PHE B N 1
ATOM 2559 C CA . PHE B 1 129 ? 27.453 -11.094 -7.027 1 89.06 129 PHE B CA 1
ATOM 2560 C C . PHE B 1 129 ? 27.062 -12.547 -6.754 1 89.06 129 PHE B C 1
ATOM 2562 O O . PHE B 1 129 ? 27.891 -13.445 -6.898 1 89.06 129 PHE B O 1
ATOM 2569 N N . ASP B 1 130 ? 25.922 -12.82 -6.391 1 91.12 130 ASP B N 1
ATOM 2570 C CA . ASP B 1 130 ? 25.531 -14.188 -6.062 1 91.12 130 ASP B CA 1
ATOM 2571 C C . ASP B 1 130 ? 24.656 -14.789 -7.164 1 91.12 130 ASP B C 1
ATOM 2573 O O . ASP B 1 130 ? 24.953 -15.875 -7.672 1 91.12 130 ASP B O 1
ATOM 2577 N N . ILE B 1 131 ? 23.641 -14.125 -7.59 1 89 131 ILE B N 1
ATOM 2578 C CA . ILE B 1 131 ? 22.672 -14.648 -8.555 1 89 131 ILE B CA 1
ATOM 2579 C C . ILE B 1 131 ? 23.25 -14.523 -9.969 1 89 131 ILE B C 1
ATOM 2581 O O . ILE B 1 131 ? 23.094 -15.438 -10.781 1 89 131 ILE B O 1
ATOM 2585 N N . GLY B 1 132 ? 23.844 -13.375 -10.172 1 88.94 132 GLY B N 1
ATOM 2586 C CA . GLY B 1 132 ? 24.453 -13.172 -11.469 1 88.94 132 GLY B CA 1
ATOM 2587 C C . GLY B 1 132 ? 23.453 -12.766 -12.539 1 88.94 132 GLY B C 1
ATOM 2588 O O . GLY B 1 132 ? 23.688 -13 -13.727 1 88.94 132 GLY B O 1
ATOM 2589 N N . ALA B 1 133 ? 22.312 -12.328 -12.141 1 89.19 133 ALA B N 1
ATOM 2590 C CA . ALA B 1 133 ? 21.281 -11.836 -13.047 1 89.19 133 ALA B CA 1
ATOM 2591 C C . ALA B 1 133 ? 20.688 -10.523 -12.539 1 89.19 133 ALA B C 1
ATOM 2593 O O . ALA B 1 133 ? 20.594 -10.312 -11.328 1 89.19 133 ALA B O 1
ATOM 2594 N N . LEU B 1 134 ? 20.359 -9.688 -13.516 1 88.56 134 LEU B N 1
ATOM 2595 C CA . LEU B 1 134 ? 19.781 -8.391 -13.172 1 88.56 134 LEU B CA 1
ATOM 2596 C C . LEU B 1 134 ? 18.312 -8.328 -13.578 1 88.56 134 LEU B C 1
ATOM 2598 O O . LEU B 1 134 ? 17.922 -8.852 -14.633 1 88.56 134 LEU B O 1
ATOM 2602 N N . CYS B 1 135 ? 17.578 -7.754 -12.773 1 90.38 135 CYS B N 1
ATOM 2603 C CA . CYS B 1 135 ? 16.156 -7.516 -13.023 1 90.38 135 CYS B CA 1
ATOM 2604 C C . CYS B 1 135 ? 15.883 -6.027 -13.203 1 90.38 135 CYS B C 1
ATOM 2606 O O . CYS B 1 135 ? 16.062 -5.242 -12.273 1 90.38 135 CYS B O 1
ATOM 2608 N N . PRO B 1 136 ? 15.453 -5.598 -14.391 1 90.88 136 PRO B N 1
ATOM 2609 C CA . PRO B 1 136 ? 15.234 -4.176 -14.664 1 90.88 136 PRO B CA 1
ATOM 2610 C C . PRO B 1 136 ? 14.242 -3.537 -13.688 1 90.88 136 PRO B C 1
ATOM 2612 O O . PRO B 1 136 ? 14.414 -2.379 -13.305 1 90.88 136 PRO B O 1
ATOM 2615 N N . TRP B 1 137 ? 13.234 -4.219 -13.367 1 93.75 137 TRP B N 1
ATOM 2616 C CA . TRP B 1 137 ? 12.242 -3.68 -12.445 1 93.75 137 TRP B CA 1
ATOM 2617 C C . TRP B 1 137 ? 12.828 -3.527 -11.047 1 93.75 137 TRP B C 1
ATOM 2619 O O . TRP B 1 137 ? 12.508 -2.576 -10.328 1 93.75 137 TRP B O 1
ATOM 2629 N N . CYS B 1 138 ? 13.664 -4.477 -10.641 1 93.5 138 CYS B N 1
ATOM 2630 C CA . CYS B 1 138 ? 14.352 -4.34 -9.359 1 93.5 138 CYS B CA 1
ATOM 2631 C C . CYS B 1 138 ? 15.266 -3.121 -9.359 1 93.5 138 CYS B C 1
ATOM 2633 O O . CYS B 1 138 ? 15.367 -2.418 -8.352 1 93.5 138 CYS B O 1
ATOM 2635 N N . LEU B 1 139 ? 15.938 -2.936 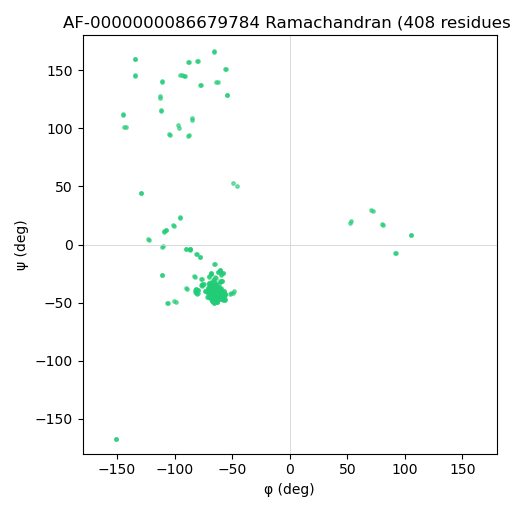-10.461 1 91.38 139 LEU B N 1
ATOM 2636 C CA . LEU B 1 139 ? 16.797 -1.761 -10.586 1 91.38 139 LEU B CA 1
ATOM 2637 C C . LEU B 1 139 ? 15.977 -0.478 -10.484 1 91.38 139 LEU B C 1
ATOM 2639 O O . LEU B 1 139 ? 16.406 0.487 -9.852 1 91.38 139 LEU B O 1
ATOM 2643 N N . LEU B 1 140 ? 14.875 -0.497 -11.133 1 92.94 140 LEU B N 1
ATOM 2644 C CA . LEU B 1 140 ? 14 0.667 -11.047 1 92.94 140 LEU B CA 1
ATOM 2645 C C . LEU B 1 140 ? 13.57 0.929 -9.609 1 92.94 140 LEU B C 1
ATOM 2647 O O . LEU B 1 140 ? 13.547 2.078 -9.164 1 92.94 140 LEU B O 1
ATOM 2651 N N . VAL B 1 141 ? 13.203 -0.08 -8.898 1 95.38 141 VAL B N 1
ATOM 2652 C CA . VAL B 1 141 ? 12.82 0.076 -7.496 1 95.38 141 VAL B CA 1
ATOM 2653 C C . VAL B 1 141 ? 13.992 0.654 -6.703 1 95.38 141 VAL B C 1
ATOM 2655 O O . VAL B 1 141 ? 13.82 1.572 -5.902 1 95.38 141 VAL B O 1
ATOM 2658 N N . THR B 1 142 ? 15.203 0.152 -6.949 1 93.94 142 THR B N 1
ATOM 2659 C CA . THR B 1 142 ? 16.391 0.608 -6.223 1 93.94 142 THR B CA 1
ATOM 2660 C C . THR B 1 142 ? 16.656 2.084 -6.5 1 93.94 142 THR B C 1
ATOM 2662 O O . THR B 1 142 ? 16.844 2.869 -5.566 1 93.94 142 THR B O 1
ATOM 2665 N N . VAL B 1 143 ? 16.578 2.445 -7.711 1 92.06 143 VAL B N 1
ATOM 2666 C CA . VAL B 1 143 ? 16.844 3.83 -8.094 1 92.06 143 VAL B CA 1
ATOM 2667 C C . VAL B 1 143 ? 15.75 4.734 -7.52 1 92.06 143 VAL B C 1
ATOM 2669 O O . VAL B 1 143 ? 16.047 5.762 -6.902 1 92.06 143 VAL B O 1
ATOM 2672 N N . SER B 1 144 ? 14.57 4.355 -7.715 1 94.25 144 SER B N 1
ATOM 2673 C CA . SER B 1 144 ? 13.445 5.176 -7.262 1 94.25 144 SER B CA 1
ATOM 2674 C C . SER B 1 144 ? 13.43 5.297 -5.742 1 94.25 144 SER B C 1
ATOM 2676 O O . SER B 1 144 ? 13.195 6.383 -5.203 1 94.25 144 SER B O 1
ATOM 2678 N N . THR B 1 145 ? 13.664 4.25 -5.051 1 95.19 145 THR B N 1
ATOM 2679 C CA . THR B 1 145 ? 13.68 4.301 -3.594 1 95.19 145 THR B CA 1
ATOM 2680 C C . THR B 1 145 ? 14.812 5.184 -3.096 1 95.19 145 THR B C 1
ATOM 2682 O O . THR B 1 145 ? 14.695 5.836 -2.057 1 95.19 145 THR B O 1
ATOM 2685 N N . THR B 1 146 ? 15.883 5.18 -3.791 1 92.94 146 THR B N 1
ATOM 2686 C CA . THR B 1 146 ? 17 6.055 -3.432 1 92.94 146 THR B CA 1
ATOM 2687 C C . THR B 1 146 ? 16.578 7.52 -3.514 1 92.94 146 THR B C 1
ATOM 2689 O O . THR B 1 146 ? 16.844 8.297 -2.598 1 92.94 146 THR B O 1
ATOM 2692 N N . PHE B 1 147 ? 15.898 7.863 -4.605 1 91.69 147 PHE B N 1
ATOM 2693 C CA . PHE B 1 147 ? 15.422 9.234 -4.762 1 91.69 147 PHE B CA 1
ATOM 2694 C C . PHE B 1 147 ? 14.414 9.586 -3.676 1 91.69 147 PHE B C 1
ATOM 2696 O O . PHE B 1 147 ? 14.438 10.695 -3.141 1 91.69 147 PHE B O 1
ATOM 2703 N N . VAL B 1 148 ? 13.57 8.68 -3.367 1 94.19 148 VAL B N 1
ATOM 2704 C CA . VAL B 1 148 ? 12.578 8.922 -2.318 1 94.19 148 VAL B CA 1
ATOM 2705 C C . VAL B 1 148 ? 13.289 9.141 -0.983 1 94.19 148 VAL B C 1
ATOM 2707 O O . VAL B 1 148 ? 12.953 10.07 -0.241 1 94.19 148 VAL B O 1
ATOM 2710 N N . PHE B 1 149 ? 14.227 8.281 -0.711 1 94.19 149 PHE B N 1
ATOM 2711 C CA . PHE B 1 149 ? 14.977 8.383 0.533 1 94.19 149 PHE B CA 1
ATOM 2712 C C . PHE B 1 149 ? 15.641 9.75 0.648 1 94.19 149 PHE B C 1
ATOM 2714 O O . PHE B 1 149 ? 15.57 10.398 1.698 1 94.19 149 PHE B O 1
ATOM 2721 N N . MET B 1 150 ? 16.234 10.195 -0.351 1 89.56 150 MET B N 1
ATOM 2722 C CA . MET B 1 150 ? 16.938 11.477 -0.345 1 89.56 150 MET B CA 1
ATOM 2723 C C . MET B 1 150 ? 15.961 12.625 -0.145 1 89.56 150 MET B C 1
ATOM 2725 O O . MET B 1 150 ? 16.234 13.562 0.605 1 89.56 150 MET B O 1
ATOM 2729 N N . SER B 1 151 ? 14.906 12.547 -0.839 1 89.94 151 SER B N 1
ATOM 2730 C CA . SER B 1 151 ? 13.898 13.602 -0.696 1 89.94 151 SER B CA 1
ATOM 2731 C C . SER B 1 151 ? 13.312 13.609 0.708 1 89.94 151 SER B C 1
ATOM 2733 O O . SER B 1 151 ? 13.109 14.672 1.297 1 89.94 151 SER B O 1
ATOM 2735 N N . LEU B 1 152 ? 13.055 12.477 1.203 1 91.12 152 LEU B N 1
ATOM 2736 C CA . LEU B 1 152 ? 12.516 12.359 2.555 1 91.12 152 LEU B CA 1
ATOM 2737 C C . LEU B 1 152 ? 13.523 12.875 3.582 1 91.12 152 LEU B C 1
ATOM 2739 O O . LEU B 1 152 ? 13.148 13.594 4.516 1 91.12 152 LEU B O 1
ATOM 2743 N N . THR B 1 153 ? 14.734 12.469 3.447 1 88.31 153 THR B N 1
ATOM 2744 C CA . THR B 1 153 ? 15.781 12.93 4.348 1 88.31 153 THR B CA 1
ATOM 2745 C C . THR B 1 153 ? 15.945 14.445 4.27 1 88.31 153 THR B C 1
ATOM 2747 O O . THR B 1 153 ? 16.141 15.109 5.293 1 88.31 153 THR B O 1
ATOM 2750 N N . HIS B 1 154 ? 15.898 14.945 3.057 1 86.38 154 HIS B N 1
ATOM 2751 C CA . HIS B 1 154 ? 15.977 16.391 2.854 1 86.38 154 HIS B CA 1
ATOM 2752 C C . HIS B 1 154 ? 14.891 17.109 3.637 1 86.38 154 HIS B C 1
ATOM 2754 O O . HIS B 1 154 ? 15.18 18.094 4.34 1 86.38 154 HIS B O 1
ATOM 2760 N N . VAL B 1 155 ? 13.758 16.641 3.537 1 85.88 155 VAL B N 1
ATOM 2761 C CA . VAL B 1 155 ? 12.625 17.266 4.215 1 85.88 155 VAL B CA 1
ATOM 2762 C C . VAL B 1 155 ? 12.805 17.156 5.727 1 85.88 155 VAL B C 1
ATOM 2764 O O . VAL B 1 155 ? 12.555 18.109 6.461 1 85.88 155 VAL B O 1
ATOM 2767 N N . ASN B 1 156 ? 13.227 16.078 6.184 1 87.69 156 ASN B N 1
ATOM 2768 C CA . ASN B 1 156 ? 13.375 15.852 7.617 1 87.69 156 ASN B CA 1
ATOM 2769 C C . ASN B 1 156 ? 14.5 16.703 8.203 1 87.69 156 ASN B C 1
ATOM 2771 O O . ASN B 1 156 ? 14.414 17.156 9.344 1 87.69 156 ASN B O 1
ATOM 2775 N N . ILE B 1 157 ? 15.555 16.859 7.508 1 81.5 157 ILE B N 1
ATOM 2776 C CA . ILE B 1 157 ? 16.656 17.703 7.965 1 81.5 157 ILE B CA 1
ATOM 2777 C C . ILE B 1 157 ? 16.219 19.172 7.961 1 81.5 157 ILE B C 1
ATOM 2779 O O . ILE B 1 157 ? 16.453 19.906 8.922 1 81.5 157 ILE B O 1
ATOM 2783 N N . ARG B 1 158 ? 15.641 19.516 6.914 1 79.38 158 ARG B N 1
ATOM 2784 C CA . ARG B 1 158 ? 15.164 20.891 6.781 1 79.38 158 ARG B CA 1
ATOM 2785 C C . ARG B 1 158 ? 14.195 21.25 7.906 1 79.38 158 ARG B C 1
ATOM 2787 O O . ARG B 1 158 ? 14.273 22.344 8.469 1 79.38 158 ARG B O 1
ATOM 2794 N N . ASP B 1 159 ? 13.305 20.328 8.242 1 81 159 ASP B N 1
ATOM 2795 C CA . ASP B 1 159 ? 12.273 20.594 9.234 1 81 159 ASP B CA 1
ATOM 2796 C C . ASP B 1 159 ? 12.75 20.219 10.633 1 81 159 ASP B C 1
ATOM 2798 O O . ASP B 1 159 ? 12.047 20.469 11.617 1 81 159 ASP B O 1
ATOM 2802 N N . GLY B 1 160 ? 13.961 19.656 10.734 1 76.31 160 GLY B N 1
ATOM 2803 C CA . GLY B 1 160 ? 14.523 19.297 12.023 1 76.31 160 GLY B CA 1
ATOM 2804 C C . GLY B 1 160 ? 13.836 18.109 12.672 1 76.31 160 GLY B C 1
ATOM 2805 O O . GLY B 1 160 ? 13.633 18.094 13.891 1 76.31 160 GLY B O 1
ATOM 2806 N N . ASN B 1 161 ? 13.383 17.328 11.852 1 76.44 161 ASN B N 1
ATOM 2807 C CA . ASN B 1 161 ? 12.625 16.188 12.367 1 76.44 161 ASN B CA 1
ATOM 2808 C C . ASN B 1 161 ? 13.547 15.062 12.82 1 76.44 161 ASN B C 1
ATOM 2810 O O . ASN B 1 161 ? 13.102 14.102 13.453 1 76.44 161 ASN B O 1
ATOM 2814 N N . LEU B 1 162 ? 14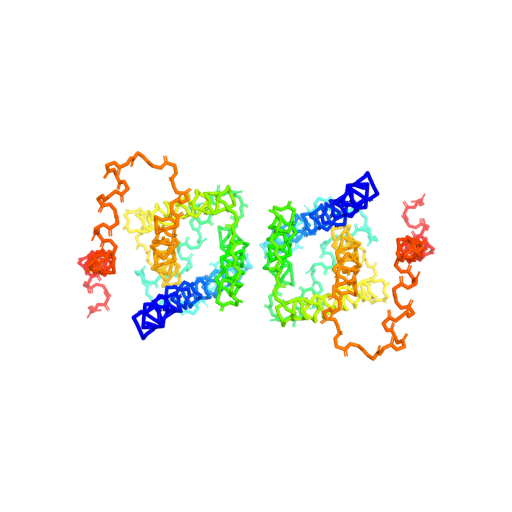.883 15.297 12.484 1 71.38 162 LEU B N 1
ATOM 2815 C CA . LEU B 1 162 ? 15.836 14.273 12.891 1 71.38 162 LEU B CA 1
ATOM 2816 C C . LEU B 1 162 ? 16.5 14.648 14.211 1 71.38 162 LEU B C 1
ATOM 2818 O O . LEU B 1 162 ? 16.672 15.836 14.516 1 71.38 162 LEU B O 1
ATOM 2822 N N . TYR B 1 163 ? 16.141 14.164 15.273 1 69.81 163 TYR B N 1
ATOM 2823 C CA . TYR B 1 163 ? 16.719 14.461 16.578 1 69.81 163 TYR B CA 1
ATOM 2824 C C . TYR B 1 163 ? 18.25 14.445 16.516 1 69.81 163 TYR B C 1
ATOM 2826 O O . TYR B 1 163 ? 18.891 13.648 17.203 1 69.81 163 TYR B O 1
ATOM 2834 N N . LEU B 1 164 ? 18.703 15.195 15.523 1 68 164 LEU B N 1
ATOM 2835 C CA . LEU B 1 164 ? 20.141 15.172 15.336 1 68 164 LEU B CA 1
ATOM 2836 C C . LEU B 1 164 ? 20.812 16.281 16.141 1 68 164 LEU B C 1
ATOM 2838 O O . LEU B 1 164 ? 20.188 17.312 16.422 1 68 164 LEU B O 1
ATOM 2842 N N . PRO B 1 165 ? 22.047 15.898 16.625 1 67.75 165 PRO B N 1
ATOM 2843 C CA . PRO B 1 165 ? 22.812 16.953 17.281 1 67.75 165 PRO B CA 1
ATOM 2844 C C . PRO B 1 165 ? 23.047 18.172 16.391 1 67.75 165 PRO B C 1
ATOM 2846 O O . PRO B 1 165 ? 22.969 18.062 15.164 1 67.75 165 PRO B O 1
ATOM 2849 N N . ALA B 1 166 ? 23.172 19.344 16.984 1 64.75 166 ALA B N 1
ATOM 2850 C CA . ALA B 1 166 ? 23.234 20.641 16.312 1 64.75 166 ALA B CA 1
ATOM 2851 C C . ALA B 1 166 ? 24.297 20.641 15.219 1 64.75 166 ALA B C 1
ATOM 2853 O O . ALA B 1 166 ? 24.094 21.203 14.141 1 64.75 166 ALA B O 1
ATOM 2854 N N . ARG B 1 167 ? 25.484 20.062 15.484 1 64.38 167 ARG B N 1
ATOM 2855 C CA . ARG B 1 167 ? 26.562 20.078 14.5 1 64.38 167 ARG B CA 1
ATOM 2856 C C . ARG B 1 167 ? 26.188 19.281 13.258 1 64.38 167 ARG B C 1
ATOM 2858 O O . ARG B 1 167 ? 26.438 19.719 12.133 1 64.38 167 ARG B O 1
ATOM 2865 N N . ALA B 1 168 ? 25.672 18.109 13.453 1 63.16 168 ALA B N 1
ATOM 2866 C CA . ALA B 1 168 ? 25.266 17.25 12.344 1 63.16 168 ALA B CA 1
ATOM 2867 C C . ALA B 1 168 ? 24.141 17.891 11.539 1 63.16 168 ALA B C 1
ATOM 2869 O O . ALA B 1 168 ? 24.125 17.828 10.305 1 63.16 168 ALA B O 1
ATOM 2870 N N . GLN B 1 169 ? 23.359 18.484 12.258 1 64.94 169 GLN B N 1
ATOM 2871 C CA . GLN B 1 169 ? 22.25 19.188 11.609 1 64.94 169 GLN B CA 1
ATOM 2872 C C . GLN B 1 169 ? 22.75 20.297 10.703 1 64.94 169 GLN B C 1
ATOM 2874 O O . GLN B 1 169 ? 22.266 20.469 9.586 1 64.94 169 GLN B O 1
ATOM 2879 N N . ARG B 1 170 ? 23.734 21.031 11.156 1 65.69 170 ARG B N 1
ATOM 2880 C CA . ARG B 1 170 ? 24.297 22.125 10.383 1 65.69 170 ARG B CA 1
ATOM 2881 C C . ARG B 1 170 ? 25 21.609 9.133 1 65.69 170 ARG B C 1
ATOM 2883 O O . ARG B 1 170 ? 24.875 22.203 8.055 1 65.69 170 ARG B O 1
ATOM 2890 N N . ALA B 1 171 ? 25.719 20.531 9.352 1 62.5 171 ALA B N 1
ATOM 2891 C CA . ALA B 1 171 ? 26.438 19.969 8.219 1 62.5 171 ALA B CA 1
ATOM 2892 C C . ALA B 1 171 ? 25.469 19.453 7.156 1 62.5 171 ALA B C 1
ATOM 2894 O O . ALA B 1 171 ? 25.672 19.656 5.957 1 62.5 171 ALA B O 1
ATOM 2895 N N . LEU B 1 172 ? 24.484 18.812 7.625 1 65.38 172 LEU B N 1
ATOM 2896 C CA . LEU B 1 172 ? 23.5 18.25 6.707 1 65.38 172 LEU B CA 1
ATOM 2897 C C . LEU B 1 172 ? 22.703 19.344 6.02 1 65.38 172 LEU B C 1
ATOM 2899 O O . LEU B 1 172 ? 22.391 19.234 4.828 1 65.38 172 LEU B O 1
ATOM 2903 N N . MET B 1 173 ? 22.5 20.375 6.691 1 64.5 173 MET B N 1
ATOM 2904 C CA . MET B 1 173 ? 21.797 21.531 6.121 1 64.5 173 MET B CA 1
ATOM 2905 C C . MET B 1 173 ? 22.656 22.203 5.047 1 64.5 173 MET B C 1
ATOM 2907 O O . MET B 1 173 ? 22.125 22.656 4.031 1 64.5 173 MET B O 1
ATOM 2911 N N . ALA B 1 174 ? 23.891 22.266 5.344 1 63 174 ALA B N 1
ATOM 2912 C CA . ALA B 1 174 ? 24.797 22.844 4.359 1 63 174 ALA B CA 1
ATOM 2913 C C . ALA B 1 174 ? 24.828 22 3.082 1 63 174 ALA B C 1
ATOM 2915 O O . ALA B 1 174 ? 24.906 22.547 1.978 1 63 174 ALA B O 1
ATOM 2916 N N . ALA B 1 175 ? 24.797 20.766 3.332 1 59.25 175 ALA B N 1
ATOM 2917 C CA . ALA B 1 175 ? 24.828 19.844 2.197 1 59.25 175 ALA B CA 1
ATOM 2918 C C . ALA B 1 175 ? 23.562 19.953 1.362 1 59.25 175 ALA B C 1
ATOM 2920 O O . ALA B 1 175 ? 23.609 19.875 0.133 1 59.25 175 ALA B O 1
ATOM 2921 N N . ILE B 1 176 ? 22.438 20.172 2.006 1 62.5 176 ILE B N 1
ATOM 2922 C CA . ILE B 1 176 ? 21.141 20.25 1.324 1 62.5 176 ILE B CA 1
ATOM 2923 C C . ILE B 1 176 ? 21.016 21.594 0.623 1 62.5 176 ILE B C 1
ATOM 2925 O O . ILE B 1 176 ? 20.422 21.688 -0.458 1 62.5 176 ILE B O 1
ATOM 2929 N N . ASP B 1 177 ? 21.578 22.641 1.226 1 60.12 177 ASP B N 1
ATOM 2930 C CA . ASP B 1 177 ? 21.469 24 0.678 1 60.12 177 ASP B CA 1
ATOM 2931 C C . ASP B 1 177 ? 22.188 24.094 -0.671 1 60.12 177 ASP B C 1
ATOM 2933 O O . ASP B 1 177 ? 21.766 24.859 -1.545 1 60.12 177 ASP B O 1
ATOM 2937 N N . VAL B 1 178 ? 23.266 23.375 -0.803 1 55.09 178 VAL B N 1
ATOM 2938 C CA . VAL B 1 178 ? 24.031 23.531 -2.033 1 55.09 178 VAL B CA 1
ATOM 2939 C C . VAL B 1 178 ? 23.625 22.453 -3.037 1 55.09 178 VAL B C 1
ATOM 2941 O O . VAL B 1 178 ? 24.297 22.25 -4.051 1 55.09 178 VAL B O 1
ATOM 2944 N N . ASP B 1 179 ? 22.469 21.906 -2.924 1 61.97 179 ASP B N 1
ATOM 2945 C CA . ASP B 1 179 ? 21.938 20.875 -3.803 1 61.97 179 ASP B CA 1
ATOM 2946 C C . ASP B 1 179 ? 22.922 19.703 -3.926 1 61.97 179 ASP B C 1
ATOM 2948 O O . ASP B 1 179 ? 22.984 19.047 -4.965 1 61.97 179 ASP B O 1
ATOM 2952 N N . LEU B 1 180 ? 23.812 19.609 -3.021 1 62.19 180 LEU B N 1
ATOM 2953 C CA . LEU B 1 180 ? 24.797 18.547 -2.979 1 62.19 180 LEU B CA 1
ATOM 2954 C C . LEU B 1 180 ? 24.141 17.188 -2.822 1 62.19 180 LEU B C 1
ATOM 2956 O O . LEU B 1 180 ? 24.688 16.156 -3.248 1 62.19 180 LEU B O 1
ATOM 2960 N N . ASP B 1 181 ? 23.016 17.281 -2.312 1 66.62 181 ASP B N 1
ATOM 2961 C CA . ASP B 1 181 ? 22.297 16.031 -2.119 1 66.62 181 ASP B CA 1
ATOM 2962 C C . ASP B 1 181 ? 21.906 15.406 -3.457 1 66.62 181 ASP B C 1
ATOM 2964 O O . ASP B 1 181 ? 22.094 14.203 -3.66 1 66.62 181 ASP B O 1
ATOM 2968 N N . LEU B 1 182 ? 21.453 16.234 -4.336 1 69.5 182 LEU B N 1
ATOM 2969 C CA . LEU B 1 182 ? 21.078 15.719 -5.648 1 69.5 182 LEU B CA 1
ATOM 2970 C C . LEU B 1 182 ? 22.312 15.234 -6.41 1 69.5 182 LEU B C 1
ATOM 2972 O O . LEU B 1 182 ? 22.266 14.211 -7.094 1 69.5 182 LEU B O 1
ATOM 2976 N N . ILE B 1 183 ? 23.312 15.977 -6.25 1 69.12 183 ILE B N 1
ATOM 2977 C CA . ILE B 1 183 ? 24.547 15.617 -6.93 1 69.12 183 ILE B CA 1
ATOM 2978 C C . ILE B 1 183 ? 25.078 14.297 -6.367 1 69.12 183 ILE B C 1
ATOM 2980 O O . ILE B 1 183 ? 25.5 13.422 -7.125 1 69.12 183 ILE B O 1
ATOM 2984 N N . ALA B 1 184 ? 25.031 14.133 -5.137 1 73.88 184 ALA B N 1
ATOM 2985 C CA . ALA B 1 184 ? 25.516 12.914 -4.492 1 73.88 184 ALA B CA 1
ATOM 2986 C C . ALA B 1 184 ? 24.719 11.695 -4.945 1 73.88 184 ALA B C 1
ATOM 2988 O O . ALA B 1 184 ? 25.297 10.641 -5.227 1 73.88 184 ALA B O 1
ATOM 2989 N N . VAL B 1 185 ? 23.5 11.883 -5.047 1 76.75 185 VAL B N 1
ATOM 2990 C CA . VAL B 1 185 ? 22.641 10.781 -5.473 1 76.75 185 VAL B CA 1
ATOM 2991 C C . VAL B 1 185 ? 22.938 10.43 -6.93 1 76.75 185 VAL B C 1
ATOM 2993 O O . VAL B 1 185 ? 23.016 9.258 -7.289 1 76.75 185 VAL B O 1
ATOM 2996 N N . THR B 1 186 ? 23.094 11.469 -7.688 1 76.19 186 THR B N 1
ATOM 2997 C CA . THR B 1 186 ? 23.391 11.234 -9.102 1 76.19 186 THR B CA 1
ATOM 2998 C C . THR B 1 186 ? 24.719 10.492 -9.266 1 76.19 186 THR B C 1
ATOM 3000 O O . THR B 1 186 ? 24.812 9.547 -10.047 1 76.19 186 THR B O 1
ATOM 3003 N N . ILE B 1 187 ? 25.625 10.914 -8.508 1 77.38 187 ILE B N 1
ATOM 3004 C CA . ILE B 1 187 ? 26.938 10.258 -8.578 1 77.38 187 ILE B CA 1
ATOM 3005 C C . ILE B 1 187 ? 26.797 8.805 -8.133 1 77.38 187 ILE B C 1
ATOM 3007 O O . ILE B 1 187 ? 27.344 7.898 -8.781 1 77.38 187 ILE B O 1
ATOM 3011 N N . TRP B 1 188 ? 26.078 8.594 -7.094 1 79.12 188 TRP B N 1
ATOM 3012 C CA . TRP B 1 188 ? 25.875 7.25 -6.57 1 79.12 188 TRP B CA 1
ATOM 3013 C C . TRP B 1 188 ? 25.203 6.359 -7.605 1 79.12 188 TRP B C 1
ATOM 3015 O O . TRP B 1 188 ? 25.641 5.234 -7.852 1 79.12 188 TRP B O 1
ATOM 3025 N N . LEU B 1 189 ? 24.25 6.859 -8.273 1 82 189 LEU B N 1
ATOM 3026 C CA . LEU B 1 189 ? 23.531 6.09 -9.281 1 82 189 LEU B CA 1
ATOM 3027 C C . LEU B 1 189 ? 24.406 5.824 -10.5 1 82 189 LEU B C 1
ATOM 3029 O O . LEU B 1 189 ? 24.312 4.754 -11.109 1 82 189 LEU B O 1
ATOM 3033 N N . LEU B 1 190 ? 25.219 6.785 -10.789 1 79.69 190 LEU B N 1
ATOM 3034 C CA . LEU B 1 190 ? 26.156 6.602 -11.906 1 79.69 190 LEU B CA 1
ATOM 3035 C C . LEU B 1 190 ? 27.188 5.535 -11.578 1 79.69 190 LEU B C 1
ATOM 3037 O O . LEU B 1 190 ? 27.562 4.734 -12.438 1 79.69 190 LEU B O 1
ATOM 3041 N N . VAL B 1 191 ? 27.609 5.578 -10.383 1 79.88 191 VAL B N 1
ATOM 3042 C CA . VAL B 1 191 ? 28.547 4.559 -9.945 1 79.88 191 VAL B CA 1
ATOM 3043 C C . VAL B 1 191 ? 27.891 3.18 -10.023 1 79.88 191 VAL B C 1
ATOM 3045 O O . VAL B 1 191 ? 28.516 2.219 -10.484 1 79.88 191 VAL B O 1
ATOM 3048 N N . LEU B 1 192 ? 26.703 3.102 -9.602 1 79.56 192 LEU B N 1
ATOM 3049 C CA . LEU B 1 192 ? 25.984 1.83 -9.664 1 79.56 192 LEU B CA 1
ATOM 3050 C C . LEU B 1 192 ? 25.797 1.386 -11.109 1 79.56 192 LEU B C 1
ATOM 3052 O O . LEU B 1 192 ? 26 0.213 -11.438 1 79.56 192 LEU B O 1
ATOM 3056 N N . ALA B 1 193 ? 25.469 2.32 -11.922 1 80.12 193 ALA B N 1
ATOM 3057 C CA . ALA B 1 193 ? 25.312 2.021 -13.344 1 80.12 193 ALA B CA 1
ATOM 3058 C C . ALA B 1 193 ? 26.641 1.545 -13.945 1 80.12 193 ALA B C 1
ATOM 3060 O O . ALA B 1 193 ? 26.656 0.582 -14.719 1 80.12 193 ALA B O 1
ATOM 3061 N N . LEU B 1 194 ? 27.609 2.271 -13.57 1 77.62 194 LEU B N 1
ATOM 3062 C CA . LEU B 1 194 ? 28.938 1.904 -14.055 1 77.62 194 LEU B CA 1
ATOM 3063 C C . LEU B 1 194 ? 29.328 0.509 -13.578 1 77.62 194 LEU B C 1
ATOM 3065 O O . LEU B 1 194 ? 29.891 -0.281 -14.344 1 77.62 194 LEU B O 1
ATOM 3069 N N . ALA B 1 195 ? 29.062 0.24 -12.414 1 79.12 195 ALA B N 1
ATOM 3070 C CA . ALA B 1 195 ? 29.344 -1.082 -11.867 1 79.12 195 ALA B CA 1
ATOM 3071 C C . ALA B 1 195 ? 28.609 -2.17 -12.641 1 79.12 195 ALA B C 1
ATOM 3073 O O . ALA B 1 195 ? 29.188 -3.223 -12.938 1 79.12 195 ALA B O 1
ATOM 3074 N N . VAL B 1 196 ? 27.453 -1.927 -13.008 1 78 196 VAL B N 1
ATOM 3075 C CA . VAL B 1 196 ? 26.641 -2.877 -13.758 1 78 196 VAL B CA 1
ATOM 3076 C C . VAL B 1 196 ? 27.219 -3.068 -15.156 1 78 196 VAL B C 1
ATOM 3078 O O . VAL B 1 196 ? 27.375 -4.199 -15.625 1 78 196 VAL B O 1
ATOM 3081 N N . VAL B 1 197 ? 27.594 -1.963 -15.742 1 77.81 197 VAL B N 1
ATOM 3082 C CA . VAL B 1 197 ? 28.141 -2.016 -17.094 1 77.81 197 VAL B CA 1
ATOM 3083 C C . VAL B 1 197 ? 29.484 -2.719 -17.094 1 77.81 197 VAL B C 1
ATOM 3085 O O . VAL B 1 197 ? 29.797 -3.502 -17.984 1 77.81 197 VAL B O 1
ATOM 3088 N N . LEU B 1 198 ? 30.25 -2.416 -16.109 1 76 198 LEU B N 1
ATOM 3089 C CA . LEU B 1 198 ? 31.562 -3.02 -16.031 1 76 198 LEU B CA 1
ATOM 3090 C C . LEU B 1 198 ? 31.469 -4.523 -15.797 1 76 198 LEU B C 1
ATOM 3092 O O . LEU B 1 198 ? 32.281 -5.297 -16.328 1 76 198 LEU B O 1
ATOM 3096 N N . LYS B 1 199 ? 30.625 -4.891 -15.062 1 77.38 199 LYS B N 1
ATOM 3097 C CA . LYS B 1 199 ? 30.5 -6.309 -14.75 1 77.38 199 LYS B CA 1
ATOM 3098 C C . LYS B 1 199 ? 29.828 -7.062 -15.898 1 77.38 199 LYS B C 1
ATOM 3100 O O . LYS B 1 199 ? 30.234 -8.172 -16.25 1 77.38 199 LYS B O 1
ATOM 3105 N N . TYR B 1 200 ? 28.906 -6.406 -16.547 1 75.56 200 TYR B N 1
ATOM 3106 C CA . TYR B 1 200 ? 28.109 -7.145 -17.516 1 75.56 200 TYR B CA 1
ATOM 3107 C C . TYR B 1 200 ? 28.203 -6.516 -18.906 1 75.56 200 TYR B C 1
ATOM 3109 O O . TYR B 1 200 ? 27.453 -6.879 -19.812 1 75.56 200 TYR B O 1
ATOM 3117 N N . GLY B 1 201 ? 29 -5.547 -19.016 1 72.44 201 GLY B N 1
ATOM 3118 C CA . GLY B 1 201 ? 29.109 -4.797 -20.25 1 72.44 201 GLY B CA 1
ATOM 3119 C C . GLY B 1 201 ? 29.266 -5.688 -21.484 1 72.44 201 GLY B C 1
ATOM 3120 O O . GLY B 1 201 ? 28.594 -5.473 -22.5 1 72.44 201 GLY B O 1
ATOM 3121 N N . SER B 1 202 ? 30.031 -6.703 -21.344 1 70.62 202 SER B N 1
ATOM 3122 C CA . SER B 1 202 ? 30.266 -7.574 -22.484 1 70.62 202 SER B CA 1
ATOM 3123 C C . SER B 1 202 ? 29.016 -8.375 -22.844 1 70.62 202 SER B C 1
ATOM 3125 O O . SER B 1 202 ? 28.719 -8.609 -24.016 1 70.62 202 SER B O 1
ATOM 3127 N N . ALA B 1 203 ? 28.297 -8.68 -21.844 1 67.06 203 ALA B N 1
ATOM 3128 C CA . ALA B 1 203 ? 27.078 -9.453 -22.047 1 67.06 203 ALA B CA 1
ATOM 3129 C C . ALA B 1 203 ? 25.922 -8.547 -22.469 1 67.06 203 ALA B C 1
ATOM 3131 O O . ALA B 1 203 ? 25.031 -8.984 -23.203 1 67.06 203 ALA B O 1
ATOM 3132 N N . LEU B 1 204 ? 25.953 -7.312 -22.078 1 63.53 204 LEU B N 1
ATOM 3133 C CA . LEU B 1 204 ? 24.875 -6.379 -22.359 1 63.53 204 LEU B CA 1
ATOM 3134 C C . LEU B 1 204 ? 25 -5.809 -23.766 1 63.53 204 LEU B C 1
ATOM 3136 O O . LEU B 1 204 ? 24 -5.59 -24.453 1 63.53 204 LEU B O 1
ATOM 3140 N N . PHE B 1 205 ? 26.266 -5.492 -24.125 1 64.31 205 PHE B N 1
ATOM 3141 C CA . PHE B 1 205 ? 26.484 -4.809 -25.406 1 64.31 205 PHE B CA 1
ATOM 3142 C C . PHE B 1 205 ? 27.172 -5.73 -26.406 1 64.31 205 PHE B C 1
ATOM 3144 O O . PHE B 1 205 ? 27.391 -5.348 -27.547 1 64.31 205 PHE B O 1
ATOM 3151 N N . GLY B 1 206 ? 27.438 -6.926 -25.875 1 54.06 206 GLY B N 1
ATOM 3152 C CA . GLY B 1 206 ? 28.094 -7.828 -26.812 1 54.06 206 GLY B CA 1
ATOM 3153 C C . GLY B 1 206 ? 27.141 -8.828 -27.453 1 54.06 206 GLY B C 1
ATOM 3154 O O . GLY B 1 206 ? 26.047 -9.062 -26.938 1 54.06 206 GLY B O 1
#

Sequence (412 aa):
MTDVLTRLRTIRHRNGWIFGTMLVSSVLSLLASFVLAVEAVNLAADPDATLSCNINAVISCGTVAGSWQAHLFGFPNAFLGIAAEPVVITIAVASLGGVRFPRWFMLAAQVIYTLGLLFAYWLFYESMFDIGALCPWCLLVTVSTTFVFMSLTHVNIRDGNLYLPARAQRALMAAIDVDLDLIAVTIWLLVLALAVVLKYGSALFGMTDVLTRLRTIRHRNGWIFGTMLVSSVLSLLASFVLAVEAVNLAADPDATLSCNINAVISCGTVAGSWQAHLFGFPNAFLGIAAEPVVITIAVASLGGVRFPRWFMLAAQVIYTLGLLFAYWLFYESMFDIGALCPWCLLVTVSTTFVFMSLTHVNIRDGNLYLPARAQRALMAAIDVDLDLIAVTIWLLVLALAVVLKYGSALFG

Secondary structure (DSSP, 8-state):
-HHHHHHHHHHHHHHHHHHHHHHHHHHHHHHHHHHHHHHHHHHHH-TT---TTB-SSSBBHHHHHTSGGGGTTSS-THHHHHHHHHHHHHHHHHHHTT----HHHHHHHHHHHHHHHHHHHHHHHHIIIII--B-HHHHHHHHHHHHHHHHHHHHHHHHT-S---HHHHHHHHHHHHTTHHHHHHHHHHHHHHHHHHHHHHHHHH-/-HHHHHHHHHHHHHHHHHHHHHHHHHHHHHHHHHHHHHHHHHHHH-TT---TTB-SSSBBHHHHHTSGGGGTTSS-THHHHHHHHHHHHHHHHHHHTT----HHHHHHHHHHHHHHHHHHHHHHHHIIIII--B-HHHHHHHHHHHHHHHHHHHHHHHHT-S---HHHHHHHHHHHHTTHHHHHHHHHHHHHHHHHHHHHHHHHH-

Solvent-accessible surface area (backbone atoms only — not comparable to full-atom values): 21083 Å² total; per-residue (Å²): 113,70,64,62,53,52,50,48,49,50,50,47,52,48,47,47,50,45,31,47,51,27,29,54,23,27,50,51,22,27,51,31,18,47,52,48,41,52,49,51,33,49,35,36,53,29,80,80,57,84,52,94,54,48,76,51,81,49,35,13,35,62,64,44,60,70,34,67,79,35,31,70,83,78,42,61,53,31,56,54,38,29,31,49,26,33,37,52,36,46,53,22,54,42,40,71,70,64,42,67,77,54,46,72,57,54,38,51,52,48,52,55,49,49,54,50,45,52,50,43,52,50,52,51,50,42,25,64,72,69,69,51,24,40,36,70,51,59,49,46,30,44,53,20,44,49,51,26,48,51,36,52,49,50,51,31,58,74,70,56,36,52,92,55,58,71,67,59,47,51,53,52,47,54,38,53,71,67,49,42,53,59,51,51,51,50,50,51,51,48,51,53,49,47,51,51,40,69,72,37,33,65,70,73,78,90,114,69,63,59,53,52,50,50,50,50,50,46,52,49,46,47,49,45,30,47,51,27,30,52,23,26,50,52,22,28,51,29,18,46,53,47,41,51,47,51,34,48,36,36,54,30,80,81,57,85,52,96,55,48,77,50,80,49,36,12,35,62,64,44,60,70,35,66,78,36,31,69,83,78,42,61,53,31,56,54,38,30,33,50,27,33,37,52,34,45,52,22,55,42,40,72,70,65,40,68,77,53,46,71,58,53,40,51,51,48,53,56,48,49,54,51,45,53,49,42,51,50,51,50,50,41,24,63,73,69,70,52,22,41,33,70,50,59,50,48,30,45,53,20,44,49,50,27,49,50,36,50,49,49,52,32,58,74,71,56,36,51,92,56,58,69,68,59,46,51,53,52,47,53,38,52,71,66,49,42,53,60,51,50,50,51,51,52,51,49,50,52,48,46,52,50,40,69,73,38,34,63,70,74,77,90

Foldseek 3Di:
DVVVVVVVVVVLVVLCVLLVLLQVLLVLLLVLLVLLQVVLVVCVVPVPDDDPQPDDPAGHSSLLSPDVLCCVPPHGPSVVSNVLSVVSNVVSVVVNVPDDDDLVVLVVNLVVLVVVLVSLVVSVVCSVPPSNHDYPSSLSNNLSSLSNNLSSVLVCLVVVSPVDDPVVSVVVPVCVVVVVSVVVSVVVNVVVVVVSCVSCVVVVVD/DVVVVVVVVVVLVVLLVLLVLLQVLLVLLLVLLVLLQVVLVVCVVPVPDDDPQPDDPAGHSSLLSPDVLCCVPPHGPSVVSNVLSVVSNVVSVVVNVPDDDDLVVLVVNLVVLVVVLVSLVVSVVCSVPPSNHDYPSSLSNNLSSLSNNLSSVLVCLVVVSPVDDPVVSVVVPVCVVVVVSVVVSVVVNVVVVVVSCVSCVVVVVD

Nearest PDB structures (foldseek):
  6wv8-assembly1_A  TM=8.600E-01  e=1.386E-04  Pseudotevenvirus RB43
  6wvb-assembly1_A  TM=8.494E-01  e=2.251E-04  Pseudotevenvirus RB43
 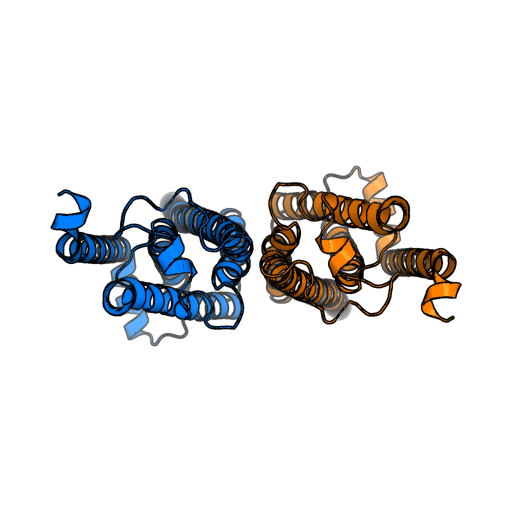 4nv5-assembly2_B  TM=6.358E-01  e=3.316E-02  Synechococcus sp. JA-2-3B'a(2-13)
  6wv8-assembly1_A  TM=8.599E-01  e=1.428E-04  Pseudotevenvirus RB43
  6wvb-assembly1_A  TM=8.495E-01  e=2.316E-04  Pseudotevenvirus RB43